Protein AF-A0A7S2HLV0-F1 (afdb_monomer)

Mean predicted aligned error: 11.71 Å

Organism: NCBI:txid1333877

Radius of gyration: 26.12 Å; Cα contacts (8 Å, |Δi|>4): 624; chains: 1; bounding box: 60×42×115 Å

Solvent-accessible surface area (backbone atoms only — not comparable to full-atom values): 22519 Å² total; per-residue (Å²): 136,86,78,82,82,80,85,81,83,76,78,84,78,73,69,82,68,59,60,56,52,53,52,52,51,49,51,52,50,50,51,50,54,50,49,48,52,50,51,56,57,57,67,41,84,83,38,49,49,42,50,69,76,74,47,88,50,72,46,38,26,46,29,56,52,66,45,70,68,58,41,49,65,52,46,76,75,67,62,84,47,58,37,101,81,72,48,73,56,83,82,65,72,49,71,67,56,48,52,52,52,34,53,52,9,50,70,15,77,49,85,47,65,10,46,51,46,15,50,54,41,25,54,54,56,69,72,47,57,64,67,81,69,36,80,63,35,28,35,27,53,91,90,45,69,20,58,28,52,28,32,40,34,35,49,46,78,94,48,65,94,46,47,65,59,49,53,44,40,39,44,40,10,42,32,63,30,36,42,40,24,34,41,72,86,49,64,73,63,51,59,49,49,44,51,60,74,41,42,65,43,38,74,50,61,36,34,45,83,48,75,32,92,41,56,48,58,40,46,44,52,45,44,77,70,44,32,86,38,23,48,28,40,33,50,43,55,74,50,47,49,65,31,6,50,85,81,8,40,43,40,62,56,56,40,29,63,42,66,74,82,73,92,61,79,68,68,52,60,45,78,29,44,28,27,49,28,16,50,53,86,49,90,59,90,66,96,56,57,69,80,70,59,46,49,12,15,35,46,62,56,88,48,50,36,45,33,36,25,26,87,71,48,72,68,71,50,44,52,53,74,50,46,59,89,78,44,81,59,63,79,40,80,44,78,62,80,60,31,40,36,31,35,26,74,41,98,80,77,48,70,46,79,45,81,42,74,56,80,68,89,52,94,45,76,29,74,69,40,79,45,52,65,86,74,85,83,69,89,90,70,69,68,95,80,73,80,72,79,80,80,76,84,128

Sequence (394 aa):
PPSPPPPRAVPKMWPPRLCCVACASGLLIWVALSAVQVIRLMSLHGWKCGYHQLMPQALVMHHFKKTWPEMFHRYHRVWDVKGYLGGHKNFVATRDEFDALNAKRNACEAQLAGARAVVSRMVRFRELDMEARSRRGSYCVGGTCRKHFLTVVAHAKGERNYTLEWVDFHLAAGADHVLLYLSDEEKAGDAAFVREQLREHVRVGLVELRVSEGQGSSFQLAAAGDLQHTWWMARLDMDAFLHSPSDGSVFDFLASMMPSGEGRAPVDQFLVPRFDMGDSGHVRQPGDFMAMAYTRADPLPEIYQPIFFAPAGPPTSANPHSFGDDHRNCEGIFWLGPILVCVKRGLNTRSILTFHVIGWPGRGLSRVTFAPAGCRTACSQRPPGEDLPRWEGG

Structure (mmCIF, N/CA/C/O backbone):
data_AF-A0A7S2HLV0-F1
#
_entry.id   AF-A0A7S2HLV0-F1
#
loop_
_atom_site.group_PDB
_atom_site.id
_atom_site.type_symbol
_atom_site.label_atom_id
_atom_site.label_alt_id
_atom_site.label_comp_id
_atom_site.label_asym_id
_atom_site.label_entity_id
_atom_site.label_seq_id
_atom_site.pdbx_PDB_ins_code
_atom_site.Cartn_x
_atom_site.Cartn_y
_atom_site.Cartn_z
_atom_site.occupancy
_atom_site.B_iso_or_equiv
_atom_site.auth_seq_id
_atom_site.auth_comp_id
_atom_site.auth_asym_id
_atom_site.auth_atom_id
_atom_site.pdbx_PDB_model_num
ATOM 1 N N . PRO A 1 1 ? 24.462 -11.870 92.002 1.00 45.94 1 PRO A N 1
ATOM 2 C CA . PRO A 1 1 ? 24.803 -10.864 90.966 1.00 45.94 1 PRO A CA 1
ATOM 3 C C . PRO A 1 1 ? 24.539 -11.412 89.552 1.00 45.94 1 PRO A C 1
ATOM 5 O O . PRO A 1 1 ? 25.201 -12.370 89.162 1.00 45.94 1 PRO A O 1
ATOM 8 N N . PRO A 1 2 ? 23.558 -10.880 88.801 1.00 48.88 2 PRO A N 1
ATOM 9 C CA . PRO A 1 2 ? 23.366 -11.282 87.414 1.00 48.88 2 PRO A CA 1
ATOM 10 C C . PRO A 1 2 ? 24.423 -10.616 86.520 1.00 48.88 2 PRO A C 1
ATOM 12 O O . PRO A 1 2 ? 24.767 -9.448 86.700 1.00 48.88 2 PRO A O 1
ATOM 15 N N . SER A 1 3 ? 24.961 -11.389 85.581 1.00 49.62 3 SER A N 1
ATOM 16 C CA . SER A 1 3 ? 25.947 -10.959 84.587 1.00 49.62 3 SER A CA 1
ATOM 17 C C . SER A 1 3 ? 25.363 -9.932 83.606 1.00 49.62 3 SER A C 1
ATOM 19 O O . SER A 1 3 ? 24.190 -10.053 83.240 1.00 49.62 3 SER A O 1
ATOM 21 N N . PRO A 1 4 ? 26.158 -8.948 83.143 1.00 61.25 4 PRO A N 1
ATOM 22 C CA . PRO A 1 4 ? 25.686 -7.946 82.198 1.00 61.25 4 PRO A CA 1
ATOM 23 C C . PRO A 1 4 ? 25.359 -8.584 80.838 1.00 61.25 4 PRO A C 1
ATOM 25 O O . PRO A 1 4 ? 26.032 -9.534 80.423 1.00 61.25 4 PRO A O 1
ATOM 28 N N . PRO A 1 5 ? 24.335 -8.077 80.131 1.00 62.66 5 PRO A N 1
ATOM 29 C CA . PRO A 1 5 ? 23.970 -8.589 78.821 1.00 62.66 5 PRO A CA 1
ATOM 30 C C . PRO A 1 5 ? 25.059 -8.265 77.783 1.00 62.66 5 PRO A C 1
ATOM 32 O O . PRO A 1 5 ? 25.725 -7.230 77.885 1.00 62.66 5 PRO A O 1
ATOM 35 N N . PRO A 1 6 ? 25.238 -9.126 76.766 1.00 65.38 6 PRO A N 1
ATOM 36 C CA . PRO A 1 6 ? 26.230 -8.906 75.726 1.00 65.38 6 PRO A CA 1
ATOM 37 C C . PRO A 1 6 ? 25.880 -7.674 74.872 1.00 65.38 6 PRO A C 1
ATOM 39 O O . PRO A 1 6 ? 24.698 -7.363 74.674 1.00 65.38 6 PRO A O 1
ATOM 42 N N . PRO A 1 7 ? 26.891 -6.967 74.336 1.00 60.72 7 PRO A N 1
ATOM 43 C CA . PRO A 1 7 ? 26.675 -5.779 73.524 1.00 60.72 7 PRO A CA 1
ATOM 44 C C . PRO A 1 7 ? 25.929 -6.133 72.232 1.00 60.72 7 PRO A C 1
ATOM 46 O O . PRO A 1 7 ? 26.309 -7.045 71.496 1.00 60.72 7 PRO A O 1
ATOM 49 N N . ARG A 1 8 ? 24.858 -5.384 71.942 1.00 61.06 8 ARG A N 1
ATOM 50 C CA . ARG A 1 8 ? 24.127 -5.482 70.673 1.00 61.06 8 ARG A CA 1
ATOM 51 C C . ARG A 1 8 ? 25.031 -5.026 69.529 1.00 61.06 8 ARG A C 1
ATOM 53 O O . ARG A 1 8 ? 25.480 -3.883 69.509 1.00 61.06 8 ARG A O 1
ATOM 60 N N . ALA A 1 9 ? 25.255 -5.912 68.562 1.00 58.12 9 ALA A N 1
ATOM 61 C CA . ALA A 1 9 ? 25.929 -5.575 67.318 1.00 58.12 9 ALA A CA 1
ATOM 62 C C . ALA A 1 9 ? 25.078 -4.570 66.525 1.00 58.12 9 ALA A C 1
ATOM 64 O O . ALA A 1 9 ? 23.948 -4.868 66.138 1.00 58.12 9 ALA A O 1
ATOM 65 N N . VAL A 1 10 ? 25.619 -3.374 66.294 1.00 57.91 10 VAL A N 1
ATOM 66 C CA . VAL A 1 10 ? 25.021 -2.381 65.397 1.00 57.91 10 VAL A CA 1
ATOM 67 C C . VAL A 1 10 ? 25.346 -2.806 63.960 1.00 57.91 10 VAL A C 1
ATOM 69 O O . VAL A 1 10 ? 26.530 -2.892 63.618 1.00 57.91 10 VAL A O 1
ATOM 72 N N . PRO A 1 11 ? 24.352 -3.104 63.105 1.00 57.16 11 PRO A N 1
ATOM 73 C CA . PRO A 1 11 ? 24.623 -3.440 61.716 1.00 57.16 11 PRO A CA 1
ATOM 74 C C . PRO A 1 11 ? 25.239 -2.224 61.015 1.00 57.16 11 PRO A C 1
ATOM 76 O O . PRO A 1 11 ? 24.697 -1.120 61.064 1.00 57.16 11 PRO A O 1
ATOM 79 N N . LYS A 1 12 ? 26.390 -2.425 60.361 1.00 53.72 12 LYS A N 1
ATOM 80 C CA . LYS A 1 12 ? 27.019 -1.421 59.494 1.00 53.72 12 LYS A CA 1
ATOM 81 C C . LYS A 1 12 ? 26.056 -1.085 58.349 1.00 53.72 12 LYS A C 1
ATOM 83 O O . LYS A 1 12 ? 25.995 -1.809 57.357 1.00 53.72 12 LYS A O 1
ATOM 88 N N . MET A 1 13 ? 25.305 0.006 58.488 1.00 48.69 13 MET A N 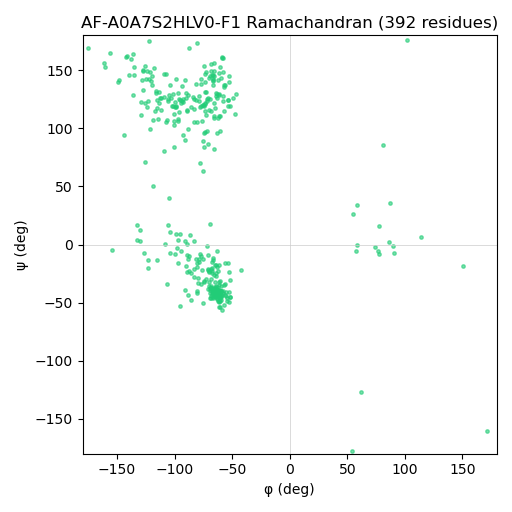1
ATOM 89 C CA . MET A 1 13 ? 24.541 0.603 57.394 1.00 48.69 13 MET A CA 1
ATOM 90 C C . MET A 1 13 ? 25.519 1.141 56.350 1.00 48.69 13 MET A C 1
ATOM 92 O O . MET A 1 13 ? 26.228 2.118 56.585 1.00 48.69 13 MET A O 1
ATOM 96 N N . TRP A 1 14 ? 25.561 0.488 55.192 1.00 53.28 14 TRP A N 1
ATOM 97 C CA . TRP A 1 14 ? 26.232 1.027 54.016 1.00 53.28 14 TRP A CA 1
ATOM 98 C C . TRP A 1 14 ? 25.456 2.245 53.487 1.00 53.28 14 TRP A C 1
ATOM 100 O O . TRP A 1 14 ? 24.224 2.253 53.558 1.00 53.28 14 TRP A O 1
ATOM 110 N N . PRO A 1 15 ? 26.128 3.277 52.940 1.00 54.06 15 PRO A N 1
ATOM 111 C CA . PRO A 1 15 ? 25.446 4.459 52.429 1.00 54.06 15 PRO A CA 1
ATOM 112 C C . PRO A 1 15 ? 24.524 4.073 51.258 1.00 54.06 15 PRO A C 1
ATOM 114 O O . PRO A 1 15 ? 25.011 3.509 50.272 1.00 54.06 15 PRO A O 1
ATOM 117 N N . PRO A 1 16 ? 23.225 4.423 51.288 1.00 56.09 16 PRO A N 1
ATOM 118 C CA . PRO A 1 16 ? 22.241 4.001 50.281 1.00 56.09 16 PRO A CA 1
ATOM 119 C C . PRO A 1 16 ? 22.523 4.517 48.856 1.00 56.09 16 PRO A C 1
ATOM 121 O O . PRO A 1 16 ? 21.860 4.114 47.907 1.00 56.09 16 PRO A O 1
ATOM 124 N N . ARG A 1 17 ? 23.531 5.380 48.667 1.00 54.19 17 ARG A N 1
ATOM 125 C CA . ARG A 1 17 ? 23.886 5.963 47.364 1.00 54.19 17 ARG A CA 1
ATOM 126 C C . ARG A 1 17 ? 24.859 5.118 46.532 1.00 54.19 17 ARG A C 1
ATOM 128 O O . ARG A 1 17 ? 24.859 5.248 45.314 1.00 54.19 17 ARG A O 1
ATOM 135 N N . LEU A 1 18 ? 25.651 4.233 47.144 1.00 55.16 18 LEU A N 1
ATOM 136 C CA . LEU A 1 18 ? 26.640 3.421 46.411 1.00 55.16 18 LEU A CA 1
ATOM 137 C C . LEU A 1 18 ? 26.010 2.211 45.702 1.00 55.16 18 LEU A C 1
ATOM 139 O O . LEU A 1 18 ? 26.478 1.805 44.640 1.00 55.16 18 LEU A O 1
ATOM 143 N N . CYS A 1 19 ? 24.910 1.676 46.240 1.00 56.00 19 CYS A N 1
ATOM 144 C CA . CYS A 1 19 ? 24.235 0.508 45.670 1.00 56.00 19 CYS A CA 1
ATOM 145 C C . CYS A 1 19 ? 23.513 0.837 44.346 1.00 56.00 19 CYS A C 1
ATOM 147 O O . CYS A 1 19 ? 23.599 0.069 43.389 1.00 56.00 19 CYS A O 1
ATOM 149 N N . CYS A 1 20 ? 22.892 2.020 44.242 1.00 62.59 20 CYS A N 1
ATOM 150 C CA . CYS A 1 20 ? 22.214 2.461 43.017 1.00 62.59 20 CYS A CA 1
ATOM 151 C C . CYS A 1 20 ? 23.187 2.715 41.858 1.00 62.59 20 CYS A C 1
ATOM 153 O O . CYS A 1 20 ? 22.880 2.379 40.717 1.00 62.59 20 CYS A O 1
ATOM 155 N N . VAL A 1 21 ? 24.373 3.264 42.145 1.00 63.31 21 VAL A N 1
ATOM 156 C CA . VAL A 1 21 ? 25.394 3.518 41.118 1.00 63.31 21 VAL A CA 1
ATOM 157 C C . VAL A 1 21 ? 25.968 2.198 40.609 1.00 63.31 21 VAL A C 1
ATOM 159 O O . VAL A 1 21 ? 26.019 1.995 39.404 1.00 63.31 21 VAL A O 1
ATOM 162 N N . ALA A 1 22 ? 26.311 1.260 41.497 1.00 62.16 22 ALA A N 1
ATOM 163 C CA . ALA A 1 22 ? 26.802 -0.059 41.093 1.00 62.16 22 ALA A CA 1
ATOM 164 C C . ALA A 1 22 ? 25.771 -0.855 40.266 1.00 62.16 22 ALA A C 1
ATOM 166 O O . ALA A 1 22 ? 26.146 -1.481 39.275 1.00 62.16 22 ALA A O 1
ATOM 167 N N . CYS A 1 23 ? 24.478 -0.783 40.609 1.00 66.81 23 CYS A N 1
ATOM 168 C CA . CYS A 1 23 ? 23.419 -1.427 39.824 1.00 66.81 23 CYS A CA 1
ATOM 169 C C . CYS A 1 23 ? 23.238 -0.780 38.443 1.00 66.81 23 CYS A C 1
ATOM 171 O O . CYS A 1 23 ? 23.117 -1.493 37.448 1.00 66.81 23 CYS A O 1
ATOM 173 N N . ALA A 1 24 ? 23.271 0.554 38.355 1.00 64.94 24 ALA A N 1
ATOM 174 C CA . ALA A 1 24 ? 23.177 1.263 37.079 1.00 64.94 24 ALA A CA 1
ATOM 175 C C . ALA A 1 24 ? 24.383 0.968 36.167 1.00 64.94 24 ALA A C 1
ATOM 177 O O . ALA A 1 24 ? 24.213 0.691 34.980 1.00 64.94 24 ALA A O 1
ATOM 178 N N . SER A 1 25 ? 25.594 0.949 36.731 1.00 67.50 25 SER A N 1
ATOM 179 C CA . SER A 1 25 ? 26.825 0.579 36.024 1.00 67.50 25 SER A CA 1
ATOM 180 C C . SER A 1 25 ? 26.795 -0.869 35.540 1.00 67.50 25 SER A C 1
ATOM 182 O O . SER A 1 25 ? 27.160 -1.143 34.399 1.00 67.50 25 SER A O 1
ATOM 184 N N . GLY A 1 26 ? 26.334 -1.796 36.386 1.00 71.88 26 GLY A N 1
ATOM 185 C CA . GLY A 1 26 ? 26.199 -3.209 36.037 1.00 71.88 26 GLY A CA 1
ATOM 186 C C . GLY A 1 26 ? 25.215 -3.432 34.890 1.00 71.88 26 GLY A C 1
ATOM 187 O O . GLY A 1 26 ? 25.525 -4.171 33.959 1.00 71.88 26 GLY A O 1
ATOM 188 N N . LEU A 1 27 ? 24.076 -2.732 34.903 1.00 68.88 27 LEU A N 1
ATOM 189 C CA . LEU A 1 27 ? 23.094 -2.783 33.820 1.00 68.88 27 LEU A CA 1
ATOM 190 C C . LEU A 1 27 ? 23.669 -2.231 32.507 1.00 68.88 27 LEU A C 1
ATOM 192 O O . LEU A 1 27 ? 23.524 -2.870 31.470 1.00 68.88 27 LEU A O 1
ATOM 196 N N . LEU A 1 28 ? 24.370 -1.093 32.543 1.00 67.38 28 LEU A N 1
ATOM 197 C CA . LEU A 1 28 ? 25.006 -0.511 31.353 1.00 67.38 28 LEU A CA 1
ATOM 198 C C . LEU A 1 28 ? 26.098 -1.418 30.770 1.00 67.38 28 LEU A C 1
ATOM 200 O O . LEU A 1 28 ? 26.155 -1.594 29.555 1.00 67.38 28 LEU A O 1
ATOM 204 N N . ILE A 1 29 ? 26.931 -2.029 31.618 1.00 70.06 29 ILE A N 1
ATOM 205 C CA . ILE A 1 29 ? 27.962 -2.984 31.185 1.00 70.06 29 ILE A CA 1
ATOM 206 C C . ILE A 1 29 ? 27.314 -4.238 30.593 1.00 70.06 29 ILE A C 1
ATOM 208 O O . ILE A 1 29 ? 27.756 -4.716 29.551 1.00 70.06 29 ILE A O 1
ATOM 212 N N . TRP A 1 30 ? 26.249 -4.755 31.206 1.00 72.12 30 TRP A N 1
ATOM 213 C CA . TRP A 1 30 ? 25.541 -5.927 30.695 1.00 72.12 30 TRP A CA 1
ATOM 214 C C . TRP A 1 30 ? 24.856 -5.646 29.352 1.00 72.12 30 TRP A C 1
ATOM 216 O O . TRP A 1 30 ? 24.969 -6.454 28.431 1.00 72.12 30 TRP A O 1
ATOM 226 N N . VAL A 1 31 ? 24.231 -4.475 29.194 1.00 72.44 31 VAL A N 1
ATOM 227 C CA . VAL A 1 31 ? 23.667 -4.017 27.914 1.00 72.44 31 VAL A CA 1
ATOM 228 C C . VAL A 1 31 ? 24.768 -3.857 26.864 1.00 72.44 31 VAL A C 1
ATOM 230 O O . VAL A 1 31 ? 24.601 -4.327 25.743 1.00 72.44 31 VAL A O 1
ATOM 233 N N . ALA A 1 32 ? 25.914 -3.270 27.217 1.00 69.62 32 ALA A N 1
ATOM 234 C CA . ALA A 1 32 ? 27.035 -3.095 26.296 1.00 69.62 32 ALA A CA 1
ATOM 235 C C . ALA A 1 32 ? 27.657 -4.435 25.865 1.00 69.62 32 ALA A C 1
ATOM 237 O O . ALA A 1 32 ? 27.906 -4.644 24.680 1.00 69.62 32 ALA A O 1
ATOM 238 N N . LEU A 1 33 ? 27.868 -5.371 26.794 1.00 64.44 33 LEU A N 1
ATOM 239 C CA . LEU A 1 33 ? 28.400 -6.703 26.490 1.00 64.44 33 LEU A CA 1
ATOM 240 C C . LEU A 1 33 ? 27.413 -7.538 25.669 1.00 64.44 33 LEU A C 1
ATOM 242 O O . LEU A 1 33 ? 27.829 -8.215 24.729 1.00 64.44 33 LEU A O 1
ATOM 246 N N . SER A 1 34 ? 26.116 -7.439 25.968 1.00 69.25 34 SER A N 1
ATOM 247 C CA . SER A 1 34 ? 25.060 -8.083 25.181 1.00 69.25 34 SER A CA 1
ATOM 248 C C . SER A 1 34 ? 24.987 -7.486 23.777 1.00 69.25 34 SER A C 1
ATOM 250 O O . SER A 1 34 ? 24.920 -8.230 22.805 1.00 69.25 34 SER A O 1
ATOM 252 N N . ALA A 1 35 ? 25.108 -6.163 23.639 1.00 66.62 35 ALA A N 1
ATOM 253 C CA . ALA A 1 35 ? 25.178 -5.499 22.342 1.00 66.62 35 ALA A CA 1
ATOM 254 C C . ALA A 1 35 ? 26.416 -5.937 21.546 1.00 66.62 35 ALA A C 1
ATOM 256 O O . ALA A 1 35 ? 26.297 -6.248 20.368 1.00 66.62 35 ALA A O 1
ATOM 257 N N . VAL A 1 36 ? 27.594 -6.044 22.172 1.00 68.19 36 VAL A N 1
ATOM 258 C CA . VAL A 1 36 ? 28.819 -6.522 21.505 1.00 68.19 36 VAL A CA 1
ATOM 259 C C . VAL A 1 36 ? 28.702 -7.988 21.085 1.00 68.19 36 VAL A C 1
ATOM 261 O O . VAL A 1 36 ? 29.143 -8.333 19.989 1.00 68.19 36 VAL A O 1
ATOM 264 N N . GLN A 1 37 ? 28.101 -8.856 21.906 1.00 61.94 37 GLN A N 1
ATOM 265 C CA . GLN A 1 37 ? 27.850 -10.244 21.511 1.00 61.94 37 GLN A CA 1
ATOM 266 C C . GLN A 1 37 ? 26.832 -10.341 20.375 1.00 61.94 37 GLN A C 1
ATOM 268 O O . GLN A 1 37 ? 27.078 -11.078 19.426 1.00 61.94 37 GLN A O 1
ATOM 273 N N . VAL A 1 38 ? 25.751 -9.559 20.412 1.00 62.53 38 VAL A N 1
ATOM 274 C CA . VAL A 1 38 ? 24.780 -9.475 19.312 1.00 62.53 38 VAL A CA 1
ATOM 275 C C . VAL A 1 38 ? 25.454 -8.959 18.039 1.00 62.53 38 VAL A C 1
ATOM 277 O O . VAL A 1 38 ? 25.311 -9.580 16.995 1.00 62.53 38 VAL A O 1
ATOM 280 N N . ILE A 1 39 ? 26.282 -7.912 18.114 1.00 64.62 39 ILE A N 1
ATOM 281 C CA . ILE A 1 39 ? 27.041 -7.381 16.968 1.00 64.62 39 ILE A CA 1
ATOM 282 C C . ILE A 1 39 ? 28.021 -8.429 16.416 1.00 64.62 39 ILE A C 1
ATOM 284 O O . ILE A 1 39 ? 28.124 -8.593 15.199 1.00 64.62 39 ILE A O 1
ATOM 288 N N . ARG A 1 40 ? 28.728 -9.171 17.281 1.00 57.84 40 ARG A N 1
ATOM 289 C CA . ARG A 1 40 ? 29.630 -10.262 16.864 1.00 57.84 40 ARG A CA 1
ATOM 290 C C . ARG A 1 40 ? 28.879 -11.432 16.230 1.00 57.84 40 ARG A C 1
ATOM 292 O O . ARG A 1 40 ? 29.353 -11.982 15.244 1.00 57.84 40 ARG A O 1
ATOM 299 N N . LEU A 1 41 ? 27.705 -11.785 16.748 1.00 58.25 41 LEU A N 1
ATOM 300 C CA . LEU A 1 41 ? 26.842 -12.808 16.155 1.00 58.25 41 LEU A CA 1
ATOM 301 C C . LEU A 1 41 ? 26.266 -12.344 14.807 1.00 58.25 41 LEU A C 1
ATOM 303 O O . LEU A 1 41 ? 26.236 -13.121 13.859 1.00 58.25 41 LEU A O 1
ATOM 307 N N . MET A 1 42 ? 25.913 -11.062 14.679 1.00 57.38 42 MET A N 1
ATOM 308 C CA . MET A 1 42 ? 25.414 -10.462 13.435 1.00 57.38 42 MET A CA 1
ATOM 309 C C . MET A 1 42 ? 26.483 -10.305 12.341 1.00 57.38 42 MET A C 1
ATOM 311 O O . MET A 1 42 ? 26.141 -10.215 11.164 1.00 57.38 42 MET A O 1
ATOM 315 N N . SER A 1 43 ? 27.773 -10.270 12.691 1.00 56.19 43 SER A N 1
ATOM 316 C CA . SER A 1 43 ? 28.878 -10.088 11.731 1.00 56.19 43 SER A CA 1
ATOM 317 C C . SER A 1 43 ? 29.417 -11.398 11.137 1.00 56.19 43 SER A C 1
ATOM 319 O O . SER A 1 43 ? 30.163 -11.371 10.151 1.00 56.19 43 SER A O 1
ATOM 321 N N . LEU A 1 44 ? 28.994 -12.555 11.655 1.00 61.41 44 LEU A N 1
ATOM 322 C CA . LEU A 1 44 ? 29.258 -13.848 11.026 1.00 61.41 44 LEU A CA 1
ATOM 323 C C . LEU A 1 44 ? 28.369 -13.995 9.779 1.00 61.41 44 LEU A C 1
ATOM 325 O O . LEU A 1 44 ? 27.144 -13.925 9.847 1.00 61.41 44 LEU A O 1
ATOM 329 N N . HIS A 1 45 ? 29.001 -14.183 8.616 1.00 54.28 45 HIS A N 1
ATOM 330 C CA . HIS A 1 45 ? 28.410 -14.021 7.277 1.00 54.28 45 HIS A CA 1
ATOM 331 C C . HIS A 1 45 ? 27.143 -14.852 6.983 1.00 54.28 45 HIS A C 1
ATOM 333 O O . HIS A 1 45 ? 26.422 -14.517 6.048 1.00 54.28 45 HIS A O 1
ATOM 339 N N . GLY A 1 46 ? 26.830 -15.877 7.783 1.00 56.62 46 GLY A N 1
ATOM 340 C CA . GLY A 1 46 ? 25.612 -16.683 7.644 1.00 56.62 46 GLY A CA 1
ATOM 341 C C . GLY A 1 46 ? 24.329 -16.042 8.194 1.00 56.62 46 GLY A C 1
ATOM 342 O O . GLY A 1 46 ? 23.245 -16.509 7.867 1.00 56.62 46 GLY A O 1
ATOM 343 N N . TRP A 1 47 ? 24.414 -14.978 9.005 1.00 60.78 47 TRP A N 1
ATOM 344 C CA . TRP A 1 47 ? 23.239 -14.381 9.669 1.00 60.78 47 TRP A CA 1
ATOM 345 C C . TRP A 1 47 ? 22.602 -13.211 8.920 1.00 60.78 47 TRP A C 1
ATOM 347 O O . TRP A 1 47 ? 21.537 -12.748 9.327 1.00 60.78 47 TRP A O 1
ATOM 357 N N . LYS A 1 48 ? 23.193 -12.748 7.810 1.00 64.06 48 LYS A N 1
ATOM 358 C CA . LYS A 1 48 ? 22.660 -11.596 7.059 1.00 64.06 48 LYS A CA 1
ATOM 359 C C . LYS A 1 48 ? 21.204 -11.813 6.626 1.00 64.06 48 LYS A C 1
ATOM 361 O O . LYS A 1 48 ? 20.422 -10.880 6.692 1.00 64.06 48 LYS A O 1
ATOM 366 N N . CYS A 1 49 ? 20.813 -13.043 6.302 1.00 68.75 49 CYS A N 1
ATOM 367 C CA . CYS A 1 49 ? 19.433 -13.372 5.925 1.00 68.75 49 CYS A CA 1
ATOM 368 C C . CYS A 1 49 ? 18.525 -13.735 7.114 1.00 68.75 49 CYS A C 1
ATOM 370 O O . CYS A 1 49 ? 17.307 -13.804 6.970 1.00 68.75 49 CYS A O 1
ATOM 372 N N . GLY A 1 50 ? 19.098 -13.964 8.301 1.00 62.81 50 GLY A N 1
ATOM 373 C CA . GLY A 1 50 ? 18.370 -14.410 9.492 1.00 62.81 50 GLY A CA 1
ATOM 374 C C . GLY A 1 50 ? 17.542 -13.315 10.164 1.00 62.81 50 GLY A C 1
ATOM 375 O O . GLY A 1 50 ? 16.697 -13.622 11.000 1.00 62.81 50 GLY A O 1
ATOM 376 N N . TYR A 1 51 ? 17.734 -12.044 9.797 1.00 66.38 51 TYR A N 1
ATOM 377 C CA . TYR A 1 51 ? 16.988 -10.936 10.393 1.00 66.38 51 TYR A CA 1
ATOM 378 C C . TYR A 1 51 ? 15.467 -11.093 10.219 1.00 66.38 51 TYR A C 1
ATOM 380 O O . TYR A 1 51 ? 14.722 -10.915 11.182 1.00 66.38 51 TYR A O 1
ATOM 388 N N . HIS A 1 52 ? 15.021 -11.530 9.035 1.00 60.84 52 HIS A N 1
ATOM 389 C CA . HIS A 1 52 ? 13.615 -11.865 8.777 1.00 60.84 52 HIS A CA 1
ATOM 390 C C . HIS A 1 52 ? 13.069 -12.940 9.727 1.00 60.84 52 HIS A C 1
ATOM 392 O O . HIS A 1 52 ? 11.908 -12.882 10.114 1.00 60.84 52 HIS A O 1
ATOM 398 N N . GLN A 1 53 ? 13.900 -13.910 10.115 1.00 62.09 53 GLN A N 1
ATOM 399 C CA . GLN A 1 53 ? 13.479 -15.044 10.940 1.00 62.09 53 GLN A CA 1
ATOM 400 C C . GLN A 1 53 ? 13.454 -14.718 12.437 1.00 62.09 53 GLN A C 1
ATOM 402 O O . GLN A 1 53 ? 12.698 -15.329 13.188 1.00 62.09 53 GLN A O 1
ATOM 407 N N . LEU A 1 54 ? 14.289 -13.780 12.888 1.00 60.06 54 LEU A N 1
ATOM 408 C CA . LEU A 1 54 ? 14.499 -13.514 14.315 1.00 60.06 54 LEU A CA 1
ATOM 409 C C . LEU A 1 54 ? 13.530 -12.487 14.893 1.00 60.06 54 LEU A C 1
ATOM 411 O O . LEU A 1 54 ? 13.309 -12.462 16.102 1.00 60.06 54 LEU A O 1
ATOM 415 N N . MET A 1 55 ? 12.975 -11.625 14.047 1.00 62.94 55 MET A N 1
ATOM 416 C CA . MET A 1 55 ? 12.124 -10.522 14.468 1.00 62.94 55 MET A CA 1
ATOM 417 C C . MET A 1 55 ? 10.772 -10.696 13.784 1.00 62.94 55 MET A C 1
ATOM 419 O O . MET A 1 55 ? 10.664 -10.355 12.606 1.00 62.94 55 MET A O 1
ATOM 423 N N . PRO A 1 56 ? 9.750 -11.243 14.470 1.00 65.56 56 PRO A N 1
ATOM 424 C CA . PRO A 1 56 ? 8.412 -11.334 13.906 1.00 65.56 56 PRO A CA 1
ATOM 425 C C . PRO A 1 56 ? 7.891 -9.915 13.663 1.00 65.56 56 PRO A C 1
ATOM 427 O O . PRO A 1 56 ? 7.408 -9.242 14.571 1.00 65.56 56 PRO A O 1
ATOM 430 N N . GLN A 1 57 ? 8.052 -9.442 12.430 1.00 73.88 57 GLN A N 1
ATOM 431 C CA . GLN A 1 57 ? 7.498 -8.177 11.979 1.00 73.88 57 GLN A CA 1
ATOM 432 C C . GLN A 1 57 ? 5.996 -8.370 11.806 1.00 73.88 57 GLN A C 1
ATOM 434 O O . GLN A 1 57 ? 5.560 -9.337 11.183 1.00 73.88 57 GLN A O 1
ATOM 439 N N . ALA A 1 58 ? 5.204 -7.454 12.355 1.00 83.19 58 ALA A N 1
ATOM 440 C CA . ALA A 1 58 ? 3.757 -7.528 12.209 1.00 83.19 58 ALA A CA 1
ATOM 441 C C . ALA A 1 58 ? 3.303 -7.113 10.800 1.00 83.19 58 ALA A C 1
ATOM 443 O O . ALA A 1 58 ? 2.339 -7.654 10.272 1.00 83.19 58 ALA A O 1
ATOM 444 N N . LEU A 1 59 ? 4.045 -6.197 10.171 1.00 90.38 59 LEU A N 1
ATOM 445 C CA . LEU A 1 59 ? 3.876 -5.784 8.783 1.00 90.38 59 LEU A CA 1
ATOM 446 C C . LEU A 1 59 ? 5.239 -5.707 8.104 1.00 90.38 59 LEU A C 1
ATOM 448 O O . LEU A 1 59 ? 6.222 -5.297 8.720 1.00 90.38 59 LEU A O 1
ATOM 452 N N . VAL A 1 60 ? 5.280 -6.041 6.821 1.00 91.88 60 VAL A N 1
ATOM 453 C CA . VAL A 1 60 ? 6.440 -5.820 5.956 1.00 91.88 60 VAL A CA 1
ATOM 454 C C . VAL A 1 60 ? 5.980 -5.317 4.596 1.00 91.88 60 VAL A C 1
ATOM 456 O O . VAL A 1 60 ? 4.825 -5.487 4.195 1.00 91.88 60 VAL A O 1
ATOM 459 N N . MET A 1 61 ? 6.904 -4.689 3.884 1.00 94.25 61 MET A N 1
ATOM 460 C CA . MET A 1 61 ? 6.681 -4.209 2.534 1.00 94.25 61 MET A CA 1
ATOM 461 C C . MET A 1 61 ? 7.752 -4.758 1.610 1.00 94.25 61 MET A C 1
ATOM 463 O O . MET A 1 61 ? 8.938 -4.515 1.822 1.00 94.25 61 MET A O 1
ATOM 467 N N . HIS A 1 62 ? 7.338 -5.480 0.577 1.00 93.88 62 HIS A N 1
ATOM 468 C CA . HIS A 1 62 ? 8.234 -5.903 -0.493 1.00 93.88 62 HIS A CA 1
ATOM 469 C C . HIS A 1 62 ? 8.174 -4.882 -1.616 1.00 93.88 62 HIS A C 1
ATOM 471 O O . HIS A 1 62 ? 7.100 -4.582 -2.125 1.00 93.88 62 HIS A O 1
ATOM 477 N N . HIS A 1 63 ? 9.321 -4.326 -1.980 1.00 92.62 63 HIS A N 1
ATOM 478 C CA . HIS A 1 63 ? 9.425 -3.318 -3.020 1.00 92.62 63 HIS A CA 1
ATOM 479 C C . HIS A 1 63 ? 10.227 -3.872 -4.191 1.00 92.62 63 HIS A C 1
ATOM 481 O O . HIS A 1 63 ? 11.437 -4.085 -4.101 1.00 92.62 63 HIS A O 1
ATOM 487 N N . PHE A 1 64 ? 9.537 -4.155 -5.287 1.00 86.88 64 PHE A N 1
ATOM 488 C CA . PHE A 1 64 ? 10.098 -4.850 -6.432 1.00 86.88 64 PHE A CA 1
ATOM 489 C C . PHE A 1 64 ? 10.839 -3.872 -7.331 1.00 86.88 64 PHE A C 1
ATOM 491 O O . PHE A 1 64 ? 10.251 -3.081 -8.067 1.00 86.88 64 PHE A O 1
ATOM 498 N N . LYS A 1 65 ? 12.169 -3.931 -7.288 1.00 72.00 65 LYS A N 1
ATOM 499 C CA . LYS A 1 65 ? 12.987 -3.151 -8.208 1.00 72.00 65 LYS A CA 1
ATOM 500 C C . LYS A 1 65 ? 12.882 -3.762 -9.602 1.00 72.00 65 LYS A C 1
ATOM 502 O O . LYS A 1 65 ? 13.173 -4.935 -9.811 1.00 72.00 65 LYS A O 1
ATOM 507 N N . LYS A 1 66 ? 12.474 -2.928 -10.555 1.00 68.19 66 LYS A N 1
ATOM 508 C CA . LYS A 1 66 ? 12.441 -3.237 -11.989 1.00 68.19 66 LYS A CA 1
ATOM 509 C C . LYS A 1 66 ? 13.812 -3.751 -12.454 1.00 68.19 66 LYS A C 1
ATOM 511 O O . LYS A 1 66 ? 14.847 -3.301 -11.957 1.00 68.19 66 LYS A O 1
ATOM 516 N N . THR A 1 67 ? 13.825 -4.685 -13.401 1.00 62.84 67 THR A N 1
ATOM 517 C CA . THR A 1 67 ? 15.060 -5.260 -13.970 1.00 62.84 67 THR A CA 1
ATOM 518 C C . THR A 1 67 ? 15.943 -4.177 -14.599 1.00 62.84 67 THR A C 1
ATOM 520 O O . THR A 1 67 ? 15.450 -3.100 -14.931 1.00 62.84 67 THR A O 1
ATOM 523 N N . TRP A 1 68 ? 17.241 -4.435 -14.820 1.00 57.75 68 TRP A N 1
ATOM 524 C CA . TRP A 1 68 ? 18.126 -3.454 -15.468 1.00 57.75 68 TRP A CA 1
ATOM 525 C C . TRP A 1 68 ? 17.561 -2.916 -16.792 1.00 57.75 68 TRP A C 1
ATOM 527 O O . TRP A 1 68 ? 17.555 -1.704 -16.948 1.00 57.75 68 TRP A O 1
ATOM 537 N N . PRO A 1 69 ? 17.019 -3.724 -17.727 1.00 62.59 69 PRO A N 1
ATOM 538 C CA . PRO A 1 69 ? 16.406 -3.187 -18.943 1.00 62.59 69 PRO A CA 1
ATOM 539 C C . PRO A 1 69 ? 15.163 -2.331 -18.677 1.00 62.59 69 PRO A C 1
ATOM 541 O O . PRO A 1 69 ? 14.978 -1.311 -19.337 1.00 62.59 69 PRO A O 1
ATOM 544 N N . GLU A 1 70 ? 14.323 -2.705 -17.710 1.00 63.25 70 GLU A N 1
ATOM 545 C CA . GLU A 1 70 ? 13.134 -1.930 -17.329 1.00 63.25 70 GLU A CA 1
ATOM 546 C C . GLU A 1 70 ? 13.515 -0.612 -16.640 1.00 63.25 70 GLU A C 1
ATOM 548 O O . GLU A 1 70 ? 12.957 0.435 -16.967 1.00 63.25 70 GLU A O 1
ATOM 553 N N . MET A 1 71 ? 14.513 -0.640 -15.750 1.00 59.12 71 MET A N 1
ATOM 554 C CA . MET A 1 71 ? 15.137 0.543 -15.159 1.00 59.12 71 MET A CA 1
ATOM 555 C C . MET A 1 71 ? 15.773 1.408 -16.253 1.00 59.12 71 MET A C 1
ATOM 557 O O . MET A 1 71 ? 15.451 2.582 -16.384 1.00 59.12 71 MET A O 1
ATOM 561 N N . PHE A 1 72 ? 16.634 0.845 -17.093 1.00 55.78 72 PHE A N 1
ATOM 562 C CA . PHE A 1 72 ? 17.404 1.579 -18.092 1.00 55.78 72 PHE A CA 1
ATOM 563 C C . PHE A 1 72 ? 16.502 2.210 -19.160 1.00 55.78 72 PHE A C 1
ATOM 565 O O . PHE A 1 72 ? 16.644 3.392 -19.467 1.00 55.78 72 PHE A O 1
ATOM 572 N N . HIS A 1 73 ? 15.510 1.482 -19.685 1.00 57.78 73 HIS A N 1
ATOM 573 C CA . HIS A 1 73 ? 14.586 2.032 -20.679 1.00 57.78 73 HIS A CA 1
ATOM 574 C C . HIS A 1 73 ? 13.644 3.103 -20.130 1.00 57.78 73 HIS A C 1
ATOM 576 O O . HIS A 1 73 ? 13.244 3.979 -20.905 1.00 57.78 73 HIS A O 1
ATOM 582 N N . ARG A 1 74 ? 13.288 3.032 -18.841 1.00 53.34 74 ARG A N 1
ATOM 583 C CA . ARG A 1 74 ? 12.372 3.977 -18.191 1.00 53.34 74 ARG A CA 1
ATOM 584 C C . ARG A 1 74 ? 13.099 5.187 -17.613 1.00 53.34 74 ARG A C 1
ATOM 586 O O . ARG A 1 74 ? 12.647 6.302 -17.824 1.00 53.34 74 ARG A O 1
ATOM 593 N N . TYR A 1 75 ? 14.236 5.015 -16.949 1.00 48.16 75 TYR A N 1
ATOM 594 C CA . TYR A 1 75 ? 14.951 6.124 -16.317 1.00 48.16 75 TYR A CA 1
ATOM 595 C C . TYR A 1 75 ? 15.788 6.926 -17.326 1.00 48.16 75 TYR A C 1
ATOM 597 O O . TYR A 1 75 ? 15.713 8.150 -17.315 1.00 48.16 75 TYR A O 1
ATOM 605 N N . HIS A 1 76 ? 16.462 6.300 -18.301 1.00 44.22 76 HIS A N 1
ATOM 606 C CA . HIS A 1 76 ? 17.272 7.044 -19.286 1.00 44.22 76 HIS A CA 1
ATOM 607 C C . HIS A 1 76 ? 16.435 7.915 -20.245 1.00 44.22 76 HIS A C 1
ATOM 609 O O . HIS A 1 76 ? 16.944 8.871 -20.827 1.00 44.22 76 HIS A O 1
ATOM 615 N N . ARG A 1 77 ? 15.149 7.597 -20.447 1.00 44.28 77 ARG A N 1
ATOM 616 C CA . ARG A 1 77 ? 14.258 8.391 -21.313 1.00 44.28 77 ARG A CA 1
ATOM 617 C C . ARG A 1 77 ? 13.510 9.509 -20.591 1.00 44.28 77 ARG A C 1
ATOM 619 O O . ARG A 1 77 ? 12.991 10.388 -21.266 1.00 44.28 77 ARG A O 1
ATOM 626 N N . VAL A 1 78 ? 13.411 9.452 -19.263 1.00 39.44 78 VAL A N 1
ATOM 627 C CA . VAL A 1 78 ? 12.437 10.261 -18.507 1.00 39.44 78 VAL A CA 1
ATOM 628 C C . VAL A 1 78 ? 13.113 11.133 -17.444 1.00 39.44 78 VAL A C 1
ATOM 630 O O . VAL A 1 78 ? 12.533 12.120 -17.007 1.00 39.44 78 VAL A O 1
ATOM 633 N N . TRP A 1 79 ? 14.334 10.801 -17.019 1.00 39.72 79 TRP A N 1
ATOM 634 C CA . TRP A 1 79 ? 15.014 11.499 -15.931 1.00 39.72 79 TRP A CA 1
ATOM 635 C C . TRP A 1 79 ? 16.050 12.494 -16.460 1.00 39.72 79 TRP A C 1
ATOM 637 O O . TRP A 1 79 ? 17.245 12.212 -16.497 1.00 39.72 79 TRP A O 1
ATOM 647 N N . ASP A 1 80 ? 15.585 13.695 -16.808 1.00 39.94 80 ASP A N 1
ATOM 648 C CA . ASP A 1 80 ? 16.434 14.888 -16.841 1.00 39.94 80 ASP A CA 1
ATOM 649 C C . ASP A 1 80 ? 16.648 15.399 -15.400 1.00 39.94 80 ASP A C 1
ATOM 651 O O . ASP A 1 80 ? 16.057 16.392 -14.970 1.00 39.94 80 ASP A O 1
ATOM 655 N N . VAL A 1 81 ? 17.413 14.661 -14.578 1.00 38.00 81 VAL A N 1
ATOM 656 C CA . VAL A 1 81 ? 17.640 15.057 -13.175 1.00 38.00 81 VAL A CA 1
ATOM 657 C C . VAL A 1 81 ? 18.595 16.240 -13.123 1.00 38.00 81 VAL A C 1
ATOM 659 O O . VAL A 1 81 ? 19.820 16.091 -13.094 1.00 38.00 81 VAL A O 1
ATOM 662 N N . LYS A 1 82 ? 18.025 17.438 -13.025 1.00 34.06 82 LYS A N 1
ATOM 663 C CA . LYS A 1 82 ? 18.746 18.615 -12.546 1.00 34.06 82 LYS A CA 1
ATOM 664 C C . LYS A 1 82 ? 19.034 18.412 -11.061 1.00 34.06 82 LYS A C 1
ATOM 666 O O . LYS A 1 82 ? 18.118 18.318 -10.247 1.00 34.06 82 LYS A O 1
ATOM 671 N N . GLY A 1 83 ? 20.310 18.310 -10.694 1.00 36.09 83 GLY A N 1
ATOM 672 C CA . GLY A 1 83 ? 20.705 18.332 -9.290 1.00 36.09 83 GLY A CA 1
ATOM 673 C C . GLY A 1 83 ? 20.235 19.627 -8.619 1.00 36.09 83 GLY A C 1
ATOM 674 O O . GLY A 1 83 ? 19.995 20.627 -9.290 1.00 36.09 83 GLY A O 1
ATOM 675 N N . TYR A 1 84 ? 20.164 19.639 -7.286 1.00 32.69 84 TYR A N 1
ATOM 676 C CA . TYR A 1 84 ? 19.743 20.805 -6.483 1.00 32.69 84 TYR A CA 1
ATOM 677 C C . TYR A 1 84 ? 20.540 22.100 -6.782 1.00 32.69 84 TYR A C 1
ATOM 679 O O . TYR A 1 84 ? 20.102 23.194 -6.450 1.00 32.69 84 TYR A O 1
ATOM 687 N N . LEU A 1 85 ? 21.700 21.982 -7.444 1.00 40.12 85 LEU A N 1
ATOM 688 C CA . LEU A 1 85 ? 22.561 23.083 -7.895 1.00 40.12 85 LEU A CA 1
ATOM 689 C C . LEU A 1 85 ? 22.498 23.345 -9.416 1.00 40.12 85 LEU A C 1
ATOM 691 O O . LEU A 1 85 ? 23.406 23.953 -9.971 1.00 40.12 85 LEU A O 1
ATOM 695 N N . GLY A 1 86 ? 21.484 22.844 -10.124 1.00 32.91 86 GLY A N 1
ATOM 696 C CA . GLY A 1 86 ? 21.306 23.062 -11.567 1.00 32.91 86 GLY A CA 1
ATOM 697 C C . GLY A 1 86 ? 22.252 22.273 -12.483 1.00 32.91 86 GLY A C 1
ATOM 698 O O . GLY A 1 86 ? 22.111 22.347 -13.699 1.00 32.91 86 GLY A O 1
ATOM 699 N N . GLY A 1 87 ? 23.186 21.487 -11.939 1.00 35.84 87 GLY A N 1
ATOM 700 C CA . GLY A 1 87 ? 24.011 20.559 -12.716 1.00 35.84 87 GLY A CA 1
ATOM 701 C C . GLY A 1 87 ? 23.294 19.228 -12.937 1.00 35.84 87 GLY A C 1
ATOM 702 O O . GLY A 1 87 ? 22.854 18.604 -11.969 1.00 35.84 87 GLY A O 1
ATOM 703 N N . HIS A 1 88 ? 23.190 18.774 -14.187 1.00 38.22 88 HIS A N 1
ATOM 704 C CA . HIS A 1 88 ? 22.715 17.428 -14.510 1.00 38.22 88 HIS A CA 1
ATOM 705 C C . HIS A 1 88 ? 23.689 16.412 -13.903 1.00 38.22 88 HIS A C 1
ATOM 707 O O . HIS A 1 88 ? 24.834 16.301 -14.343 1.00 38.22 88 HIS A O 1
ATOM 713 N N . LYS A 1 89 ? 23.272 15.692 -12.859 1.00 41.34 89 LYS A N 1
ATOM 714 C CA . LYS A 1 89 ? 24.019 14.523 -12.387 1.00 41.34 89 LYS A CA 1
ATOM 715 C C . LYS A 1 89 ? 23.310 13.296 -12.925 1.00 41.34 89 LYS A C 1
ATOM 717 O O . LYS A 1 89 ? 22.290 12.882 -12.383 1.00 41.34 89 LYS A O 1
ATOM 722 N N . ASN A 1 90 ? 23.883 12.715 -13.973 1.00 41.59 90 ASN A N 1
ATOM 723 C CA . ASN A 1 90 ? 23.525 11.386 -14.445 1.00 41.59 90 ASN A CA 1
ATOM 724 C C . ASN A 1 90 ? 23.929 10.367 -13.370 1.00 41.59 90 ASN A C 1
ATOM 726 O O . ASN A 1 90 ? 24.994 9.765 -13.449 1.00 41.59 90 ASN A O 1
ATOM 730 N N . PHE A 1 91 ? 23.096 10.180 -12.345 1.00 44.12 91 PHE A N 1
ATOM 731 C CA . PHE A 1 91 ? 23.161 9.001 -11.481 1.00 44.12 91 PHE A CA 1
ATOM 732 C C . PHE A 1 91 ? 22.565 7.816 -12.243 1.00 44.12 91 PHE A C 1
ATOM 734 O O . PHE A 1 91 ? 21.527 7.268 -11.883 1.00 44.12 91 PHE A O 1
ATOM 741 N N . VAL A 1 92 ? 23.205 7.445 -13.347 1.00 53.12 92 VAL A N 1
ATOM 742 C CA . VAL A 1 92 ? 23.008 6.124 -13.925 1.00 53.12 92 VAL A CA 1
ATOM 743 C C . VAL A 1 92 ? 24.037 5.269 -13.214 1.00 53.12 92 VAL A C 1
ATOM 745 O O . VAL A 1 92 ? 25.219 5.350 -13.540 1.00 53.12 92 VAL A O 1
ATOM 748 N N . ALA A 1 93 ? 23.600 4.523 -12.193 1.00 57.88 93 ALA A N 1
ATOM 749 C CA . ALA A 1 93 ? 24.416 3.436 -11.665 1.00 57.88 93 ALA A CA 1
ATOM 750 C C . ALA A 1 93 ? 24.918 2.638 -12.870 1.00 57.88 93 ALA A C 1
ATOM 752 O O . ALA A 1 93 ? 24.125 2.340 -13.753 1.00 57.88 93 ALA A O 1
ATOM 753 N N . THR A 1 94 ? 26.207 2.365 -12.984 1.00 73.06 94 THR A N 1
ATOM 754 C CA . THR A 1 94 ? 26.718 1.526 -14.071 1.00 73.06 94 THR A CA 1
ATOM 755 C C . THR A 1 94 ? 26.061 0.144 -14.008 1.00 73.06 94 THR A C 1
ATOM 757 O O . THR A 1 94 ? 25.534 -0.263 -12.969 1.00 73.06 94 THR A O 1
ATOM 760 N N . ARG A 1 95 ? 26.093 -0.610 -15.114 1.00 72.62 95 ARG A N 1
ATOM 761 C CA . ARG A 1 95 ? 25.607 -1.997 -15.104 1.00 72.62 95 ARG A CA 1
ATOM 762 C C . ARG A 1 95 ? 26.277 -2.807 -13.989 1.00 72.62 95 ARG A C 1
ATOM 764 O O . ARG A 1 95 ? 25.585 -3.521 -13.281 1.00 72.62 95 ARG A O 1
ATOM 771 N N . ASP A 1 96 ? 27.579 -2.620 -13.787 1.00 76.81 96 ASP A N 1
ATOM 772 C CA . ASP A 1 96 ? 28.340 -3.314 -12.746 1.00 76.81 96 ASP A CA 1
ATOM 773 C C . ASP A 1 96 ? 27.868 -2.935 -11.332 1.00 76.81 96 ASP A C 1
ATOM 775 O O . ASP A 1 96 ? 27.733 -3.800 -10.468 1.00 76.81 96 ASP A O 1
ATOM 779 N N . GLU A 1 97 ? 27.555 -1.657 -11.086 1.00 76.62 97 GLU A N 1
ATOM 780 C CA . GLU A 1 97 ? 26.981 -1.208 -9.809 1.00 76.62 97 GLU A CA 1
ATOM 781 C C . GLU A 1 97 ? 25.578 -1.785 -9.579 1.00 76.62 97 GLU A C 1
ATOM 783 O O . GLU A 1 97 ? 25.248 -2.182 -8.460 1.00 76.62 97 GLU A O 1
ATOM 788 N N . PHE A 1 98 ? 24.753 -1.866 -10.626 1.00 75.12 98 PHE A N 1
ATOM 789 C CA . PHE A 1 98 ? 23.441 -2.504 -10.538 1.00 75.12 98 PHE A CA 1
ATOM 790 C C . PHE A 1 98 ? 23.555 -4.009 -10.288 1.00 75.12 98 PHE A C 1
ATOM 792 O O . PHE A 1 98 ? 22.871 -4.526 -9.407 1.00 75.12 98 PHE A O 1
ATOM 799 N N . ASP A 1 99 ? 24.438 -4.701 -11.006 1.00 76.44 99 ASP A N 1
ATOM 800 C CA . ASP A 1 99 ? 24.678 -6.135 -10.846 1.00 76.44 99 ASP A CA 1
ATOM 801 C C . ASP A 1 99 ? 25.220 -6.434 -9.435 1.00 76.44 99 ASP A C 1
ATOM 803 O O . ASP A 1 99 ? 24.782 -7.390 -8.796 1.00 76.44 99 ASP A O 1
ATOM 807 N N . ALA A 1 100 ? 26.083 -5.574 -8.881 1.00 82.12 100 ALA A N 1
ATOM 808 C CA . ALA A 1 100 ? 26.545 -5.675 -7.496 1.00 82.12 100 ALA A CA 1
ATOM 809 C C . ALA A 1 100 ? 25.411 -5.463 -6.472 1.00 82.12 100 ALA A C 1
ATOM 811 O O . ALA A 1 100 ? 25.303 -6.216 -5.498 1.00 82.12 100 ALA A O 1
ATOM 812 N N . LEU A 1 101 ? 24.535 -4.475 -6.692 1.00 77.56 101 LEU A N 1
ATOM 813 C CA . LEU A 1 101 ? 23.347 -4.253 -5.856 1.00 77.56 101 LEU A CA 1
ATOM 814 C C . LEU A 1 101 ? 22.371 -5.434 -5.934 1.00 77.56 101 LEU A C 1
ATOM 816 O O . LEU A 1 101 ? 21.856 -5.878 -4.909 1.00 77.56 101 LEU A O 1
ATOM 820 N N . ASN A 1 102 ? 22.137 -5.984 -7.124 1.00 76.81 102 ASN A N 1
ATOM 821 C CA . ASN A 1 102 ? 21.277 -7.148 -7.290 1.00 76.81 102 ASN A CA 1
ATOM 822 C C . ASN A 1 102 ? 21.902 -8.412 -6.714 1.00 76.81 102 ASN A C 1
ATOM 824 O O . ASN A 1 102 ? 21.180 -9.200 -6.117 1.00 76.81 102 ASN A O 1
ATOM 828 N N . ALA A 1 103 ? 23.220 -8.596 -6.794 1.00 80.56 103 ALA A N 1
ATOM 829 C CA . ALA A 1 103 ? 23.901 -9.693 -6.113 1.00 80.56 103 ALA A CA 1
ATOM 830 C C . ALA A 1 103 ? 23.688 -9.625 -4.591 1.00 80.56 103 ALA A C 1
ATOM 832 O O . ALA A 1 103 ? 23.421 -10.651 -3.966 1.00 80.56 103 ALA A O 1
ATOM 833 N N . LYS A 1 104 ? 23.722 -8.419 -4.003 1.00 79.62 104 LYS A N 1
ATOM 834 C CA . LYS A 1 104 ? 23.387 -8.195 -2.587 1.00 79.62 104 LYS A CA 1
ATOM 835 C C . LYS A 1 104 ? 21.927 -8.558 -2.283 1.00 79.62 104 LYS A C 1
ATOM 837 O O . LYS A 1 104 ? 21.692 -9.318 -1.347 1.00 79.62 104 LYS A O 1
ATOM 842 N N . ARG A 1 105 ? 20.964 -8.087 -3.083 1.00 80.25 105 ARG A N 1
ATOM 843 C CA . ARG A 1 105 ? 19.531 -8.421 -2.926 1.00 80.25 105 ARG A CA 1
ATOM 844 C C . ARG A 1 105 ? 19.234 -9.900 -3.154 1.00 80.25 105 ARG A C 1
ATOM 846 O O . ARG A 1 105 ? 18.356 -10.479 -2.537 1.00 80.25 105 ARG A O 1
ATOM 853 N N . ASN A 1 106 ? 19.983 -10.539 -4.040 1.00 79.62 106 ASN A N 1
ATOM 854 C CA . ASN A 1 106 ? 19.834 -11.951 -4.358 1.00 79.62 106 ASN A CA 1
ATOM 855 C C . ASN A 1 106 ? 20.564 -12.868 -3.368 1.00 79.62 106 ASN A C 1
ATOM 857 O O . ASN A 1 106 ? 20.572 -14.084 -3.573 1.00 79.62 106 ASN A O 1
ATOM 861 N N . ALA A 1 107 ? 21.177 -12.314 -2.319 1.00 79.25 107 ALA A N 1
ATOM 862 C CA . ALA A 1 107 ? 21.888 -13.092 -1.315 1.00 79.25 107 ALA A CA 1
ATOM 863 C C . ALA A 1 107 ? 20.944 -13.797 -0.330 1.00 79.25 107 ALA A C 1
ATOM 865 O O . ALA A 1 107 ? 21.358 -14.778 0.286 1.00 79.25 107 ALA A O 1
ATOM 866 N N . CYS A 1 108 ? 19.702 -13.319 -0.179 1.00 83.19 108 CYS A N 1
ATOM 867 C CA . CYS A 1 108 ? 18.765 -13.817 0.824 1.00 83.19 108 CYS A CA 1
ATOM 868 C C . CYS A 1 108 ? 17.421 -14.213 0.226 1.00 83.19 108 CYS A C 1
ATOM 870 O O . CYS A 1 108 ? 16.822 -13.447 -0.525 1.00 83.19 108 CYS A O 1
ATOM 872 N N . GLU A 1 109 ? 16.921 -15.391 0.603 1.00 83.38 109 GLU A N 1
ATOM 873 C CA . GLU A 1 109 ? 15.527 -15.758 0.358 1.00 83.38 109 GLU A CA 1
ATOM 874 C C . GLU A 1 109 ? 14.610 -14.932 1.262 1.00 83.38 109 GLU A C 1
ATOM 876 O O . GLU A 1 109 ? 14.774 -14.899 2.484 1.00 83.38 109 GLU A O 1
ATOM 881 N N . ALA A 1 110 ? 13.638 -14.261 0.654 1.00 79.38 110 ALA A N 1
ATOM 882 C CA . ALA A 1 110 ? 12.629 -13.501 1.365 1.00 79.38 110 ALA A CA 1
ATOM 883 C C . ALA A 1 110 ? 11.622 -14.443 2.039 1.00 79.38 110 ALA A C 1
ATOM 885 O O . ALA A 1 110 ? 11.249 -15.494 1.506 1.00 79.38 110 ALA A O 1
ATOM 886 N N . GLN A 1 111 ? 11.104 -14.039 3.199 1.00 79.81 111 GLN A N 1
ATOM 887 C CA . GLN A 1 111 ? 10.002 -14.754 3.833 1.00 79.81 111 GLN A CA 1
ATOM 888 C C . GLN A 1 111 ? 8.694 -14.471 3.085 1.00 79.81 111 GLN A C 1
ATOM 890 O O . GLN A 1 111 ? 7.989 -13.499 3.342 1.00 79.81 111 GLN A O 1
ATOM 895 N N . LEU A 1 112 ? 8.336 -15.368 2.171 1.00 81.00 112 LEU A N 1
ATOM 896 C CA . LEU A 1 112 ? 7.151 -15.197 1.330 1.00 81.00 112 LEU A CA 1
ATOM 897 C C . LEU A 1 112 ? 5.864 -15.778 1.921 1.00 81.00 112 LEU A C 1
ATOM 899 O O . LEU A 1 112 ? 4.833 -15.692 1.269 1.00 81.00 112 LEU A O 1
ATOM 903 N N . ALA A 1 113 ? 5.873 -16.378 3.116 1.00 85.50 113 ALA A N 1
ATOM 904 C CA . ALA A 1 113 ? 4.684 -17.042 3.671 1.00 85.50 113 ALA A CA 1
ATOM 905 C C . ALA A 1 113 ? 3.455 -16.112 3.711 1.00 85.50 113 ALA A C 1
ATOM 907 O O . ALA A 1 113 ? 2.400 -16.462 3.181 1.00 85.50 113 ALA A O 1
ATOM 908 N N . GLY A 1 114 ? 3.621 -14.890 4.228 1.00 84.44 114 GLY A N 1
ATOM 909 C CA . GLY A 1 114 ? 2.559 -13.886 4.218 1.00 84.44 114 GLY A CA 1
ATOM 910 C C . GLY A 1 114 ? 2.149 -13.464 2.803 1.00 84.44 114 GLY A C 1
ATOM 911 O O . GLY A 1 114 ? 0.963 -13.318 2.530 1.00 84.44 114 GLY A O 1
ATOM 912 N N . ALA A 1 115 ? 3.103 -13.287 1.881 1.00 86.31 115 ALA A N 1
ATOM 913 C CA . ALA A 1 115 ? 2.813 -12.852 0.508 1.00 86.31 115 ALA A CA 1
ATOM 914 C C . ALA A 1 115 ? 2.042 -13.937 -0.255 1.00 86.31 115 ALA A C 1
ATOM 916 O O . ALA A 1 115 ? 1.046 -13.652 -0.912 1.00 86.31 115 ALA A O 1
ATOM 917 N N . ARG A 1 116 ? 2.430 -15.203 -0.075 1.00 90.44 116 ARG A N 1
ATOM 918 C CA . ARG A 1 116 ? 1.724 -16.383 -0.590 1.00 90.44 116 ARG A CA 1
ATOM 919 C C . ARG A 1 116 ? 0.303 -16.478 -0.049 1.00 90.44 116 ARG A C 1
ATOM 921 O O . ARG A 1 116 ? -0.607 -16.822 -0.803 1.00 90.44 116 ARG A O 1
ATOM 928 N N . ALA A 1 117 ? 0.099 -16.166 1.232 1.00 90.31 117 ALA A N 1
ATOM 929 C CA . ALA A 1 117 ? -1.231 -16.138 1.833 1.00 90.31 117 ALA A CA 1
ATOM 930 C C . ALA A 1 117 ? -2.108 -15.042 1.206 1.00 90.31 117 ALA A C 1
ATOM 932 O O . ALA A 1 117 ? -3.257 -15.313 0.854 1.00 90.31 117 ALA A O 1
ATOM 933 N N . VAL A 1 118 ? -1.555 -13.842 0.985 1.00 91.94 118 VAL A N 1
ATOM 934 C CA . VAL A 1 118 ? -2.251 -12.760 0.269 1.00 91.94 118 VAL A CA 1
ATOM 935 C C . VAL A 1 118 ? -2.577 -13.173 -1.163 1.00 91.94 118 VAL A C 1
ATOM 937 O O . VAL A 1 118 ? -3.726 -13.052 -1.565 1.00 91.94 118 VAL A O 1
ATOM 940 N N . VAL A 1 119 ? -1.622 -13.719 -1.919 1.00 91.69 119 VAL A N 1
ATOM 941 C CA . VAL A 1 119 ? -1.842 -14.150 -3.312 1.00 91.69 119 VAL A CA 1
ATOM 942 C C . VAL A 1 119 ? -2.889 -15.259 -3.394 1.00 91.69 119 VAL A C 1
ATOM 944 O O . VAL A 1 119 ? -3.765 -15.215 -4.252 1.00 91.69 119 VAL A O 1
ATOM 947 N N . SER A 1 120 ? -2.875 -16.215 -2.465 1.00 92.25 120 SER A N 1
ATOM 948 C CA . SER A 1 120 ? -3.910 -17.254 -2.394 1.00 92.25 120 SER A CA 1
ATOM 949 C C . SER A 1 120 ? -5.297 -16.654 -2.147 1.00 92.25 120 SER A C 1
ATOM 951 O O . SER A 1 120 ? -6.266 -17.054 -2.791 1.00 92.25 120 SER A O 1
ATOM 953 N N . ARG A 1 121 ? -5.407 -15.661 -1.251 1.00 92.62 121 ARG A N 1
ATOM 954 C CA . ARG A 1 121 ? -6.661 -14.920 -1.049 1.00 92.62 121 ARG A CA 1
ATOM 955 C C . ARG A 1 121 ? -7.036 -14.090 -2.263 1.00 92.62 121 ARG A C 1
ATOM 957 O O . ARG A 1 121 ? -8.205 -14.062 -2.596 1.00 92.62 121 ARG A O 1
ATOM 964 N N . MET A 1 122 ? -6.077 -13.467 -2.937 1.00 93.94 122 MET A N 1
ATOM 965 C CA . MET A 1 122 ? -6.290 -12.689 -4.153 1.00 93.94 122 MET A CA 1
ATOM 966 C C . MET A 1 122 ? -6.890 -13.552 -5.264 1.00 93.94 122 MET A C 1
ATOM 968 O O . MET A 1 122 ? -7.854 -13.138 -5.898 1.00 93.94 122 MET A O 1
ATOM 972 N N . VAL A 1 123 ? -6.370 -14.767 -5.469 1.00 92.31 123 VAL A N 1
ATOM 973 C CA . VAL A 1 123 ? -6.917 -15.720 -6.447 1.00 92.31 123 VAL A CA 1
ATOM 974 C C . VAL A 1 123 ? -8.363 -16.081 -6.101 1.00 92.31 123 VAL A C 1
ATOM 976 O O . VAL A 1 123 ? -9.229 -15.935 -6.953 1.00 92.31 123 VAL A O 1
ATOM 979 N N . ARG A 1 124 ? -8.657 -16.432 -4.842 1.00 90.25 124 ARG A N 1
ATOM 980 C CA . ARG A 1 124 ? -10.043 -16.693 -4.398 1.00 90.25 124 ARG A CA 1
ATOM 981 C C . ARG A 1 124 ? -10.937 -15.462 -4.526 1.00 90.25 124 ARG A C 1
ATOM 983 O O . ARG A 1 124 ? -12.075 -15.545 -4.963 1.00 90.25 124 ARG A O 1
ATOM 990 N N . PHE A 1 125 ? -10.413 -14.290 -4.181 1.00 86.00 125 PHE A N 1
ATOM 991 C CA . PHE A 1 125 ? -11.120 -13.021 -4.298 1.00 86.00 125 PHE A CA 1
ATOM 992 C C . PHE A 1 125 ? -11.479 -12.738 -5.756 1.00 86.00 125 PHE A C 1
ATOM 994 O O . PHE A 1 125 ? -12.566 -12.240 -6.020 1.00 86.00 125 PHE A O 1
ATOM 1001 N N . ARG A 1 126 ? -10.619 -13.128 -6.709 1.00 90.56 126 ARG A N 1
ATOM 1002 C CA . ARG A 1 126 ? -10.882 -13.041 -8.152 1.00 90.56 126 ARG A CA 1
ATOM 1003 C C . ARG A 1 126 ? -11.985 -13.974 -8.655 1.00 90.56 126 ARG A C 1
ATOM 1005 O O . ARG A 1 126 ? -12.533 -13.688 -9.717 1.00 90.56 126 ARG A O 1
ATOM 1012 N N . GLU A 1 127 ? -12.324 -15.023 -7.917 1.00 90.25 127 GLU A N 1
ATOM 1013 C CA . GLU A 1 127 ? -13.426 -15.939 -8.242 1.00 90.25 127 GLU A CA 1
ATOM 1014 C C . GLU A 1 127 ? -14.786 -15.395 -7.775 1.00 90.25 127 GLU A C 1
ATOM 1016 O O . GLU A 1 127 ? -15.821 -15.778 -8.316 1.00 90.25 127 GLU A O 1
ATOM 1021 N N . LEU A 1 128 ? -14.799 -14.472 -6.806 1.00 87.3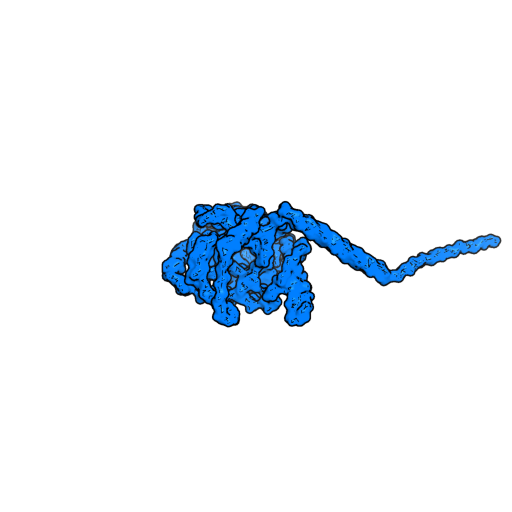1 128 LEU A N 1
ATOM 1022 C CA . LEU A 1 128 ? -16.023 -13.827 -6.327 1.00 87.31 128 LEU A CA 1
ATOM 1023 C C . LEU A 1 128 ? -16.566 -12.830 -7.354 1.00 87.31 128 LEU A C 1
ATOM 1025 O O . LEU A 1 128 ? -15.797 -12.130 -8.018 1.00 87.31 128 LEU A O 1
ATOM 1029 N N . ASP A 1 129 ? -17.887 -12.668 -7.408 1.00 91.56 129 ASP A N 1
ATOM 1030 C CA . ASP A 1 129 ? -18.487 -11.544 -8.130 1.00 91.56 129 ASP A CA 1
ATOM 1031 C C . ASP A 1 129 ? -18.046 -10.196 -7.524 1.00 91.56 129 ASP A C 1
ATOM 1033 O O . ASP A 1 129 ? -17.825 -10.072 -6.318 1.00 91.56 129 ASP A O 1
ATOM 1037 N N . MET A 1 130 ? -17.921 -9.165 -8.359 1.00 89.19 130 MET A N 1
ATOM 1038 C CA . MET A 1 130 ? -17.412 -7.847 -7.968 1.00 89.19 130 MET A CA 1
ATOM 1039 C C . MET A 1 130 ? -18.274 -7.169 -6.899 1.00 89.19 130 MET A C 1
ATOM 1041 O O . MET A 1 130 ? -17.742 -6.469 -6.039 1.00 89.19 130 MET A O 1
ATOM 1045 N N . GLU A 1 131 ? -19.588 -7.399 -6.894 1.00 89.62 131 GLU A N 1
ATOM 1046 C CA . GLU A 1 131 ? -20.455 -6.874 -5.831 1.00 89.62 131 GLU A CA 1
ATOM 1047 C C . GLU A 1 131 ? -20.176 -7.550 -4.484 1.00 89.62 131 GLU A C 1
ATOM 1049 O O . GLU A 1 131 ? -20.139 -6.871 -3.461 1.00 89.62 131 GLU A O 1
ATOM 1054 N N . ALA A 1 132 ? -19.894 -8.858 -4.474 1.00 87.31 132 ALA A N 1
ATOM 1055 C CA . ALA A 1 132 ? -19.536 -9.591 -3.256 1.00 87.31 132 ALA A CA 1
ATOM 1056 C C . ALA A 1 132 ? -18.175 -9.154 -2.685 1.00 87.31 132 ALA A C 1
ATOM 1058 O O . ALA A 1 132 ? -17.929 -9.272 -1.484 1.00 87.31 132 ALA A O 1
ATOM 1059 N N . ARG A 1 133 ? -17.296 -8.616 -3.538 1.00 87.25 133 ARG A N 1
ATOM 1060 C CA . ARG A 1 133 ? -16.019 -8.016 -3.131 1.00 87.25 133 ARG A CA 1
ATOM 1061 C C . ARG A 1 133 ? -16.195 -6.647 -2.478 1.00 87.25 133 ARG A C 1
ATOM 1063 O O . ARG A 1 133 ? -15.403 -6.278 -1.612 1.00 87.25 133 ARG A O 1
ATOM 1070 N N . SER A 1 134 ? -17.200 -5.882 -2.903 1.00 86.06 134 SER A N 1
ATOM 1071 C CA . SER A 1 134 ? -17.438 -4.526 -2.417 1.00 86.06 134 SER A CA 1
ATOM 1072 C C . SER A 1 134 ? -18.090 -4.533 -1.039 1.00 86.06 134 SER A C 1
ATOM 1074 O O . SER A 1 134 ? -19.209 -5.006 -0.840 1.00 86.06 134 SER A O 1
ATOM 1076 N N . ARG A 1 135 ? -17.404 -3.942 -0.059 1.00 83.56 135 ARG A N 1
ATOM 1077 C CA . ARG A 1 135 ? -17.961 -3.719 1.277 1.00 83.56 135 ARG A CA 1
ATOM 1078 C C . ARG A 1 135 ? -18.631 -2.354 1.323 1.00 83.56 135 ARG A C 1
ATOM 1080 O O . ARG A 1 135 ? -18.013 -1.351 1.667 1.00 83.56 135 ARG A O 1
ATOM 1087 N N . ARG A 1 136 ? -19.923 -2.307 1.000 1.00 86.88 136 ARG A N 1
ATOM 1088 C CA . ARG A 1 136 ? -20.716 -1.080 1.151 1.00 86.88 136 ARG A CA 1
ATOM 1089 C C . ARG A 1 136 ? -21.064 -0.875 2.624 1.00 86.88 136 ARG A C 1
ATOM 1091 O O . ARG A 1 136 ? -21.915 -1.577 3.165 1.00 86.88 136 ARG A O 1
ATOM 1098 N N . GLY A 1 137 ? -20.420 0.086 3.275 1.00 90.25 137 GLY A N 1
ATOM 1099 C CA . GLY A 1 137 ? -20.667 0.412 4.676 1.00 90.25 137 GLY A CA 1
ATOM 1100 C C . GLY A 1 137 ? -19.656 1.399 5.235 1.00 90.25 137 GLY A C 1
ATOM 1101 O O . GLY A 1 137 ? -18.995 2.110 4.483 1.00 90.25 137 GLY A O 1
ATOM 1102 N N . SER A 1 138 ? -19.567 1.428 6.559 1.00 93.38 138 SER A N 1
ATOM 1103 C CA . SER A 1 138 ? -18.618 2.236 7.316 1.00 93.38 138 SER A CA 1
ATOM 1104 C C . SER A 1 138 ? -17.988 1.401 8.424 1.00 93.38 138 SER A C 1
ATOM 1106 O O . SER A 1 138 ? -18.605 0.480 8.954 1.00 93.38 138 SER A O 1
ATOM 1108 N N . TYR A 1 139 ? -16.779 1.758 8.826 1.00 93.75 139 TYR A N 1
ATOM 1109 C CA . TYR A 1 139 ? -16.070 1.169 9.952 1.00 93.75 139 TYR A CA 1
ATOM 1110 C C . TYR A 1 139 ? -16.135 2.111 11.143 1.00 93.75 139 TYR A C 1
ATOM 1112 O O . TYR A 1 139 ? -15.771 3.285 11.038 1.00 93.75 139 TYR A O 1
ATOM 1120 N N . CYS A 1 140 ? -16.592 1.596 12.277 1.00 91.19 140 CYS A N 1
ATOM 1121 C CA . CYS A 1 140 ? -16.825 2.372 13.480 1.00 91.19 140 CYS A CA 1
ATOM 1122 C C . CYS A 1 140 ? -15.866 1.963 14.598 1.00 91.19 140 CYS A C 1
ATOM 1124 O O . CYS A 1 140 ? -15.736 0.776 14.908 1.00 91.19 140 CYS A O 1
ATOM 1126 N N . VAL A 1 141 ? -15.234 2.959 15.221 1.00 87.38 141 VAL A N 1
ATOM 1127 C CA . VAL A 1 141 ? -14.394 2.809 16.413 1.00 87.38 141 VAL A CA 1
ATOM 1128 C C . VAL A 1 141 ? -14.724 3.932 17.390 1.00 87.38 141 VAL A C 1
ATOM 1130 O O . VAL A 1 141 ? -14.768 5.101 17.010 1.00 87.38 141 VAL A O 1
ATOM 1133 N N . GLY A 1 142 ? -15.001 3.576 18.648 1.00 85.25 142 GLY A N 1
ATOM 1134 C CA . GLY A 1 142 ? -15.327 4.555 19.692 1.00 85.25 142 GLY A CA 1
ATOM 1135 C C . GLY A 1 142 ? -16.546 5.427 19.362 1.00 85.25 142 GLY A C 1
ATOM 1136 O O . GLY A 1 142 ? -16.551 6.613 19.670 1.00 85.25 142 GLY A O 1
ATOM 1137 N N . GLY A 1 143 ? -17.546 4.877 18.662 1.00 86.50 143 GLY A N 1
ATOM 1138 C CA . GLY A 1 143 ? -18.763 5.599 18.258 1.00 86.50 143 GLY A CA 1
ATOM 1139 C C . GLY A 1 143 ? -18.604 6.542 17.058 1.00 86.50 143 GLY A C 1
ATOM 1140 O O . GLY A 1 143 ? -19.603 7.021 16.532 1.00 86.50 143 GLY A O 1
ATOM 1141 N N . THR A 1 144 ? -17.380 6.770 16.578 1.00 88.81 144 THR A N 1
ATOM 1142 C CA . THR A 1 144 ? -17.128 7.490 15.322 1.00 88.81 144 THR A CA 1
ATOM 1143 C C . THR A 1 144 ? -17.064 6.488 14.179 1.00 88.81 144 THR A C 1
ATOM 1145 O O . THR A 1 144 ? -16.503 5.410 14.352 1.00 88.81 144 THR A O 1
ATOM 1148 N N . CYS A 1 145 ? -17.609 6.827 13.011 1.00 92.38 145 CYS A N 1
ATOM 1149 C CA . CYS A 1 145 ? -17.584 5.964 11.832 1.00 92.38 145 CYS A CA 1
ATOM 1150 C C . CYS A 1 145 ? -16.908 6.665 10.654 1.00 92.38 145 CYS A C 1
ATOM 1152 O O . CYS A 1 145 ? -17.097 7.862 10.443 1.00 92.38 145 CYS A O 1
ATOM 1154 N N . ARG A 1 146 ? -16.147 5.905 9.867 1.00 94.50 146 ARG A N 1
ATOM 1155 C CA . ARG A 1 146 ? -15.524 6.351 8.616 1.00 94.50 146 ARG A CA 1
ATOM 1156 C C . ARG A 1 146 ? -15.878 5.382 7.499 1.00 94.50 146 ARG A C 1
ATOM 1158 O O . ARG A 1 146 ? -16.101 4.206 7.768 1.00 94.50 146 ARG A O 1
ATOM 1165 N N . LYS A 1 147 ? -15.964 5.874 6.265 1.00 95.88 147 LYS A N 1
ATOM 1166 C CA . LYS A 1 147 ? -16.365 5.064 5.104 1.00 95.88 147 LYS A CA 1
ATOM 1167 C C . LYS A 1 147 ? -15.401 3.895 4.884 1.00 95.88 147 LYS A C 1
ATOM 1169 O O . LYS A 1 147 ? -15.838 2.784 4.617 1.00 95.88 147 LYS A O 1
ATOM 1174 N N . HIS A 1 148 ? -14.112 4.156 5.068 1.00 96.88 148 HIS A N 1
ATOM 1175 C CA . HIS A 1 148 ? -13.036 3.209 4.837 1.00 96.88 148 HIS A CA 1
ATOM 1176 C C . HIS A 1 148 ? -12.263 2.902 6.118 1.00 96.88 148 HIS A C 1
ATOM 1178 O O . HIS A 1 148 ? -12.204 3.722 7.042 1.00 96.88 148 HIS A O 1
ATOM 1184 N N . PHE A 1 149 ? -11.685 1.707 6.194 1.00 96.25 149 PHE A N 1
ATOM 1185 C CA . PHE A 1 149 ? -10.782 1.347 7.280 1.00 96.25 149 PHE A CA 1
ATOM 1186 C C . PHE A 1 149 ? -9.330 1.580 6.887 1.00 96.25 149 PHE A C 1
ATOM 1188 O O . PHE A 1 149 ? -8.617 2.276 7.602 1.00 96.25 149 PHE A O 1
ATOM 1195 N N . LEU A 1 150 ? -8.911 1.030 5.752 1.00 97.31 150 LEU A N 1
ATOM 1196 C CA . LEU A 1 150 ? -7.588 1.181 5.174 1.00 97.31 150 LEU A CA 1
ATOM 1197 C C . LEU A 1 150 ? -7.723 1.590 3.706 1.00 97.31 150 LEU A C 1
ATOM 1199 O O . LEU A 1 150 ? -8.092 0.783 2.849 1.00 97.31 150 LEU A O 1
ATOM 1203 N N . THR A 1 151 ? -7.333 2.832 3.427 1.00 98.06 151 THR A N 1
ATOM 1204 C CA . THR A 1 151 ? -7.151 3.332 2.064 1.00 98.06 151 THR A CA 1
ATOM 1205 C C . THR A 1 151 ? -5.687 3.210 1.675 1.00 98.06 151 THR A C 1
ATOM 1207 O O . THR A 1 151 ? -4.810 3.769 2.341 1.00 98.06 151 THR A O 1
ATOM 1210 N N . VAL A 1 152 ? -5.412 2.532 0.566 1.00 98.00 152 VAL A N 1
ATOM 1211 C CA . VAL A 1 152 ? -4.086 2.542 -0.057 1.00 98.00 152 VAL A CA 1
ATOM 1212 C C . VAL A 1 152 ? -4.081 3.567 -1.183 1.00 98.00 152 VAL A C 1
ATOM 1214 O O . VAL A 1 152 ? -4.976 3.580 -2.023 1.00 98.00 152 VAL A O 1
ATOM 1217 N N . VAL A 1 153 ? -3.077 4.438 -1.193 1.00 97.81 153 VAL A N 1
ATOM 1218 C CA . VAL A 1 153 ? -2.914 5.505 -2.180 1.00 97.81 153 VAL A CA 1
ATOM 1219 C C . VAL A 1 153 ? -1.646 5.258 -2.979 1.00 97.81 153 VAL A C 1
ATOM 1221 O O . VAL A 1 153 ? -0.588 5.051 -2.384 1.00 97.81 153 VAL A O 1
ATOM 1224 N N . ALA A 1 154 ? -1.731 5.351 -4.303 1.00 96.94 154 ALA A N 1
ATOM 1225 C CA . ALA A 1 154 ? -0.571 5.268 -5.184 1.00 96.94 154 ALA A CA 1
ATOM 1226 C C . ALA A 1 154 ? -0.672 6.237 -6.367 1.00 96.94 154 ALA A C 1
ATOM 1228 O O . ALA A 1 154 ? -1.751 6.727 -6.711 1.00 96.94 154 ALA A O 1
ATOM 1229 N N . HIS A 1 155 ? 0.475 6.505 -6.989 1.00 94.31 155 HIS A N 1
ATOM 1230 C CA . HIS A 1 155 ? 0.583 7.233 -8.250 1.00 94.31 155 HIS A CA 1
ATOM 1231 C C . HIS A 1 155 ? 1.172 6.297 -9.304 1.00 94.31 155 HIS A C 1
ATOM 1233 O O . HIS A 1 155 ? 2.325 5.889 -9.171 1.00 94.31 155 HIS A O 1
ATOM 1239 N N . ALA A 1 156 ? 0.394 5.972 -10.333 1.00 92.44 156 ALA A N 1
ATOM 1240 C CA . ALA A 1 156 ? 0.827 5.128 -11.434 1.00 92.44 156 ALA A CA 1
ATOM 1241 C C . ALA A 1 156 ? 1.381 5.963 -12.593 1.00 92.44 156 ALA A C 1
ATOM 1243 O O . ALA A 1 156 ? 0.700 6.843 -13.128 1.00 92.44 156 ALA A O 1
ATOM 1244 N N . LYS A 1 157 ? 2.614 5.644 -13.006 1.00 88.00 157 LYS A N 1
ATOM 1245 C CA . LYS A 1 157 ? 3.264 6.237 -14.190 1.00 88.00 157 LYS A CA 1
ATOM 1246 C C . LYS A 1 157 ? 4.130 5.211 -14.920 1.00 88.00 157 LYS A C 1
ATOM 1248 O O . LYS A 1 157 ? 5.302 5.058 -14.596 1.00 88.00 157 LYS A O 1
ATOM 1253 N N . GLY A 1 158 ? 3.599 4.536 -15.929 1.00 84.19 158 GLY A N 1
ATOM 1254 C CA . GLY A 1 158 ? 4.288 3.571 -16.793 1.00 84.19 158 GLY A CA 1
ATOM 1255 C C . GLY A 1 158 ? 4.270 2.154 -16.224 1.00 84.19 158 GLY A C 1
ATOM 1256 O O . GLY A 1 158 ? 5.278 1.446 -16.275 1.00 84.19 158 GLY A O 1
ATOM 1257 N N . GLU A 1 159 ? 3.166 1.789 -15.568 1.00 84.88 159 GLU A N 1
ATOM 1258 C CA . GLU A 1 159 ? 3.071 0.648 -14.630 1.00 84.88 159 GLU A CA 1
ATOM 1259 C C . GLU A 1 159 ? 1.890 -0.272 -14.939 1.00 84.88 159 GLU A C 1
ATOM 1261 O O . GLU A 1 159 ? 1.556 -1.175 -14.172 1.00 84.88 159 GLU A O 1
ATOM 1266 N N . ARG A 1 160 ? 1.300 -0.065 -16.120 1.00 86.81 160 ARG A N 1
ATOM 1267 C CA . ARG A 1 160 ? 0.084 -0.719 -16.601 1.00 86.81 160 ARG A CA 1
ATOM 1268 C C . ARG A 1 160 ? 0.116 -2.250 -16.522 1.00 86.81 160 ARG A C 1
ATOM 1270 O O . ARG A 1 160 ? -0.919 -2.871 -16.335 1.00 86.81 160 ARG A O 1
ATOM 1277 N N . ASN A 1 161 ? 1.292 -2.873 -16.646 1.00 85.19 161 ASN A N 1
ATOM 1278 C CA . ASN A 1 161 ? 1.417 -4.333 -16.718 1.00 85.19 161 ASN A CA 1
ATOM 1279 C C . ASN A 1 161 ? 1.095 -5.043 -15.397 1.00 85.19 161 ASN A C 1
ATOM 1281 O O . ASN A 1 161 ? 0.758 -6.222 -15.419 1.00 85.19 161 ASN A O 1
ATOM 1285 N N . TYR A 1 162 ? 1.216 -4.354 -14.264 1.00 88.62 162 TYR A N 1
ATOM 1286 C CA . TYR A 1 162 ? 1.028 -4.950 -12.940 1.00 88.62 162 TYR A CA 1
ATOM 1287 C C . TYR A 1 162 ? 0.071 -4.146 -12.059 1.00 88.62 162 TYR A C 1
ATOM 1289 O O . TYR A 1 162 ? -0.173 -4.528 -10.920 1.00 88.62 162 TYR A O 1
ATOM 1297 N N . THR A 1 163 ? -0.531 -3.069 -12.578 1.00 93.88 163 THR A N 1
ATOM 1298 C CA . THR A 1 163 ? -1.510 -2.264 -11.833 1.00 93.88 163 THR A CA 1
ATOM 1299 C C . THR A 1 163 ? -2.677 -3.107 -11.314 1.00 93.88 163 THR A C 1
ATOM 1301 O O . THR A 1 163 ? -3.033 -2.984 -10.146 1.00 93.88 163 THR A O 1
ATOM 1304 N N . LEU A 1 164 ? -3.241 -4.000 -12.136 1.00 95.31 164 LEU A N 1
ATOM 1305 C CA . LEU A 1 164 ? -4.338 -4.872 -11.703 1.00 95.31 164 LEU A CA 1
ATOM 1306 C C . LEU A 1 164 ? -3.908 -5.853 -10.599 1.00 95.31 164 LEU A C 1
ATOM 1308 O O . LEU A 1 164 ? -4.640 -6.036 -9.631 1.00 95.31 164 LEU A O 1
ATOM 1312 N N . GLU A 1 165 ? -2.725 -6.468 -10.721 1.00 95.44 165 GLU A N 1
ATOM 1313 C CA . GLU A 1 165 ? -2.173 -7.320 -9.655 1.00 95.44 165 GLU A CA 1
ATOM 1314 C C . GLU A 1 165 ? -1.997 -6.520 -8.367 1.00 95.44 165 GLU A C 1
ATOM 1316 O O . GLU A 1 165 ? -2.438 -6.959 -7.311 1.00 95.44 165 GLU A O 1
ATOM 1321 N N . TRP A 1 166 ? -1.400 -5.335 -8.460 1.00 97.19 166 TRP A N 1
ATOM 1322 C CA . TRP A 1 166 ? -1.146 -4.482 -7.310 1.00 97.19 166 TRP A CA 1
ATOM 1323 C C . TRP A 1 166 ? -2.446 -4.092 -6.592 1.00 97.19 166 TRP A C 1
ATOM 1325 O O . TRP A 1 166 ? -2.519 -4.194 -5.367 1.00 97.19 166 TRP A O 1
ATOM 1335 N N . VAL A 1 167 ? -3.495 -3.715 -7.331 1.00 97.81 167 VAL A N 1
ATOM 1336 C CA . VAL A 1 167 ? -4.818 -3.406 -6.760 1.00 97.81 167 VAL A CA 1
ATOM 1337 C C . VAL A 1 167 ? -5.409 -4.631 -6.065 1.00 97.81 167 VAL A C 1
ATOM 1339 O O . VAL A 1 167 ? -5.762 -4.560 -4.887 1.00 97.81 167 VAL A O 1
ATOM 1342 N N . ASP A 1 168 ? -5.498 -5.761 -6.769 1.00 97.19 168 ASP A N 1
ATOM 1343 C CA . ASP A 1 168 ? -6.112 -6.978 -6.231 1.00 97.19 168 ASP A CA 1
ATOM 1344 C C . ASP A 1 168 ? -5.347 -7.520 -5.018 1.00 97.19 168 ASP A C 1
ATOM 1346 O O . ASP A 1 168 ? -5.958 -8.000 -4.060 1.00 97.19 168 ASP A O 1
ATOM 1350 N N . PHE A 1 169 ? -4.017 -7.408 -5.027 1.00 97.12 169 PHE A N 1
ATOM 1351 C CA . PHE A 1 169 ? -3.169 -7.812 -3.916 1.00 97.12 169 PHE A CA 1
ATOM 1352 C C . PHE A 1 169 ? -3.489 -7.005 -2.660 1.00 97.12 169 PHE A C 1
ATOM 1354 O O . PHE A 1 169 ? -3.700 -7.591 -1.602 1.00 97.12 169 PHE A O 1
ATOM 1361 N N . HIS A 1 170 ? -3.562 -5.674 -2.754 1.00 97.81 170 HIS A N 1
ATOM 1362 C CA . HIS A 1 170 ? -3.812 -4.834 -1.581 1.00 97.81 170 HIS A CA 1
ATOM 1363 C C . HIS A 1 170 ? -5.232 -5.007 -1.039 1.00 97.81 170 HIS A C 1
ATOM 1365 O O . HIS A 1 170 ? -5.411 -5.042 0.180 1.00 97.81 170 HIS A O 1
ATOM 1371 N N . LEU A 1 171 ? -6.221 -5.213 -1.915 1.00 97.12 171 LEU A N 1
ATOM 1372 C CA . LEU A 1 171 ? -7.571 -5.590 -1.493 1.00 97.12 171 LEU A CA 1
ATOM 1373 C C . LEU A 1 171 ? -7.560 -6.927 -0.726 1.00 97.12 171 LEU A C 1
ATOM 1375 O O . LEU A 1 171 ? -8.108 -7.028 0.371 1.00 97.12 171 LEU A O 1
ATOM 1379 N N . ALA A 1 172 ? -6.848 -7.940 -1.233 1.00 95.25 172 ALA A N 1
ATOM 1380 C CA . ALA A 1 172 ? -6.694 -9.239 -0.567 1.00 95.25 172 ALA A CA 1
ATOM 1381 C C . ALA A 1 172 ? -5.809 -9.207 0.699 1.00 95.25 172 ALA A C 1
ATOM 1383 O O . ALA A 1 172 ? -5.891 -10.103 1.552 1.00 95.25 172 ALA A O 1
ATOM 1384 N N . ALA A 1 173 ? -4.952 -8.193 0.827 1.00 95.69 173 ALA A N 1
ATOM 1385 C CA . ALA A 1 173 ? -4.157 -7.914 2.019 1.00 95.69 173 ALA A CA 1
ATOM 1386 C C . ALA A 1 173 ? -4.975 -7.214 3.117 1.00 95.69 173 ALA A C 1
ATOM 1388 O O . ALA A 1 173 ? -4.525 -7.161 4.260 1.00 95.69 173 ALA A O 1
ATOM 1389 N N . GLY A 1 174 ? -6.177 -6.717 2.805 1.00 95.12 174 GLY A N 1
ATOM 1390 C CA . GLY A 1 174 ? -7.096 -6.114 3.771 1.00 95.12 174 GLY A CA 1
ATOM 1391 C C . GLY A 1 174 ? -7.355 -4.620 3.576 1.00 95.12 174 GLY A C 1
ATOM 1392 O O . GLY A 1 174 ? -8.022 -4.023 4.419 1.00 95.12 174 GLY A O 1
ATOM 1393 N N . ALA A 1 175 ? -6.862 -4.004 2.498 1.00 97.00 175 ALA A N 1
ATOM 1394 C CA . ALA A 1 175 ? -7.355 -2.693 2.091 1.00 97.00 175 ALA A CA 1
ATOM 1395 C C . ALA A 1 175 ? -8.813 -2.814 1.633 1.00 97.00 175 ALA A C 1
ATOM 1397 O O . ALA A 1 175 ? -9.166 -3.739 0.906 1.00 97.00 175 ALA A O 1
ATOM 1398 N N . ASP A 1 176 ? -9.662 -1.876 2.034 1.00 96.75 176 ASP A N 1
ATOM 1399 C CA . ASP A 1 176 ? -11.050 -1.820 1.564 1.00 96.75 176 ASP A CA 1
ATOM 1400 C C . ASP A 1 176 ? -11.270 -0.715 0.525 1.00 96.75 176 ASP A C 1
ATOM 1402 O O . ASP A 1 176 ? -12.335 -0.648 -0.090 1.00 96.75 176 ASP A O 1
ATOM 1406 N N . HIS A 1 177 ? -10.256 0.124 0.300 1.00 97.94 177 HIS A N 1
ATOM 1407 C CA . HIS A 1 177 ? -10.285 1.146 -0.730 1.00 97.94 177 HIS A CA 1
ATOM 1408 C C . HIS A 1 177 ? -8.905 1.422 -1.318 1.00 97.94 177 HIS A C 1
ATOM 1410 O O . HIS A 1 177 ? -7.896 1.470 -0.608 1.00 97.94 177 HIS A O 1
ATOM 1416 N N . VAL A 1 178 ? -8.872 1.646 -2.627 1.00 98.44 178 VAL A N 1
ATOM 1417 C CA . VAL A 1 178 ? -7.669 2.025 -3.360 1.00 98.44 178 VAL A CA 1
ATOM 1418 C C . VAL A 1 178 ? -7.911 3.343 -4.079 1.00 98.44 178 VAL A C 1
ATOM 1420 O O . VAL A 1 178 ? -8.809 3.451 -4.908 1.00 98.44 178 VAL A O 1
ATOM 1423 N N . LEU A 1 179 ? -7.070 4.331 -3.799 1.00 98.25 179 LEU A N 1
ATOM 1424 C CA . LEU A 1 179 ? -7.062 5.613 -4.486 1.00 98.25 179 LEU A CA 1
ATOM 1425 C C . LEU A 1 179 ? -5.842 5.679 -5.405 1.00 98.25 179 LEU A C 1
ATOM 1427 O O . LEU A 1 179 ? -4.705 5.813 -4.946 1.00 98.25 179 LEU A O 1
ATOM 1431 N N . LEU A 1 180 ? -6.076 5.578 -6.709 1.00 97.81 180 LEU A N 1
ATOM 1432 C CA . LEU A 1 180 ? -5.018 5.502 -7.705 1.00 97.81 180 LEU A CA 1
ATOM 1433 C C . LEU A 1 180 ? -5.003 6.764 -8.565 1.00 97.81 180 LEU A C 1
ATOM 1435 O O . LEU A 1 180 ? -5.940 7.047 -9.312 1.00 97.81 180 LEU A O 1
ATOM 1439 N N . TYR A 1 181 ? -3.912 7.515 -8.474 1.00 96.31 181 TYR A N 1
ATOM 1440 C CA . TYR A 1 181 ? -3.669 8.666 -9.330 1.00 96.31 181 TYR A CA 1
ATOM 1441 C C . TYR A 1 181 ? -2.920 8.233 -10.583 1.00 96.31 181 TYR A C 1
ATOM 1443 O O . TYR A 1 181 ? -1.895 7.564 -10.497 1.00 96.31 181 TYR A O 1
ATOM 1451 N N . LEU A 1 182 ? -3.415 8.638 -11.743 1.00 93.88 182 LEU A N 1
ATOM 1452 C CA . LEU A 1 182 ? -2.769 8.432 -13.033 1.00 93.88 182 LEU A CA 1
ATOM 1453 C C . LEU A 1 182 ? -2.022 9.710 -13.429 1.00 93.88 182 LEU A C 1
ATOM 1455 O O . LEU A 1 182 ? -2.493 10.820 -13.161 1.00 93.88 182 LEU A O 1
ATOM 1459 N N . SER A 1 183 ? -0.855 9.555 -14.049 1.00 88.19 183 SER A N 1
ATOM 1460 C CA . SER A 1 183 ? -0.094 10.687 -14.582 1.00 88.19 183 SER A CA 1
ATOM 1461 C C . SER A 1 183 ? -0.759 11.254 -15.842 1.00 88.19 183 SER A C 1
ATOM 1463 O O . SER A 1 183 ? -1.062 10.507 -16.770 1.00 88.19 183 SER A O 1
ATOM 1465 N N . ASP A 1 184 ? -0.936 12.578 -15.894 1.00 74.06 184 ASP A N 1
ATOM 1466 C CA . ASP A 1 184 ? -1.438 13.294 -17.083 1.00 74.06 184 ASP A CA 1
ATOM 1467 C C . ASP A 1 184 ? -0.485 13.235 -18.284 1.00 74.06 184 ASP A C 1
ATOM 1469 O O . ASP A 1 184 ? -0.905 13.341 -19.434 1.00 74.06 184 ASP A O 1
ATOM 1473 N N . GLU A 1 185 ? 0.813 13.064 -18.026 1.00 65.31 185 GLU A N 1
ATOM 1474 C CA . GLU A 1 185 ? 1.866 13.093 -19.047 1.00 65.31 185 GLU A CA 1
ATOM 1475 C C . GLU A 1 185 ? 1.965 11.796 -19.859 1.00 65.31 185 GLU A C 1
ATOM 1477 O O . GLU A 1 185 ? 2.745 11.706 -20.814 1.00 65.31 185 GLU A O 1
ATOM 1482 N N . GLU A 1 186 ? 1.235 10.750 -19.472 1.00 57.78 186 GLU A N 1
ATOM 1483 C CA . GLU A 1 186 ? 1.267 9.502 -20.215 1.00 57.78 186 GLU A CA 1
ATOM 1484 C C . GLU A 1 186 ? 0.650 9.665 -21.601 1.00 57.78 186 GLU A C 1
ATOM 1486 O O . GLU A 1 186 ? -0.371 10.322 -21.804 1.00 57.78 186 GLU A O 1
ATOM 1491 N N . LYS A 1 187 ? 1.249 8.977 -22.581 1.00 58.69 187 LYS A N 1
ATOM 1492 C CA . LYS A 1 187 ? 0.582 8.726 -23.859 1.00 58.69 187 LYS A CA 1
ATOM 1493 C C . LYS A 1 187 ? -0.807 8.194 -23.526 1.00 58.69 187 LYS A C 1
ATOM 1495 O O . LYS A 1 187 ? -0.891 7.199 -22.812 1.00 58.69 187 LYS A O 1
ATOM 1500 N N . ALA A 1 188 ? -1.852 8.814 -24.070 1.00 61.62 188 ALA A N 1
ATOM 1501 C CA . ALA A 1 188 ? -3.259 8.530 -23.769 1.00 61.62 188 ALA A CA 1
ATOM 1502 C C . ALA A 1 188 ? -3.636 7.030 -23.660 1.00 61.62 188 ALA A C 1
ATOM 1504 O O . ALA A 1 188 ? -4.621 6.694 -23.011 1.00 61.62 188 ALA A O 1
ATOM 1505 N N . GLY A 1 189 ? -2.855 6.125 -24.260 1.00 73.06 189 GLY A N 1
ATOM 1506 C CA . GLY A 1 189 ? -3.012 4.677 -24.148 1.00 73.06 189 GLY A CA 1
ATOM 1507 C C . GLY A 1 189 ? -2.786 4.060 -22.759 1.00 73.06 189 GLY A C 1
ATOM 1508 O O . GLY A 1 189 ? -3.518 3.133 -22.433 1.00 73.06 189 GLY A O 1
ATOM 1509 N N . ASP A 1 190 ? -1.842 4.527 -21.931 1.00 82.12 190 ASP A N 1
ATOM 1510 C CA . ASP A 1 190 ? -1.518 3.836 -20.661 1.00 82.12 190 ASP A CA 1
ATOM 1511 C C . ASP A 1 190 ? -2.600 4.076 -19.603 1.00 82.12 190 ASP A C 1
ATOM 1513 O O . ASP A 1 190 ? -3.183 3.122 -19.082 1.00 82.12 190 ASP A O 1
ATOM 1517 N N . ALA A 1 191 ? -2.970 5.338 -19.381 1.00 87.81 191 ALA A N 1
ATOM 1518 C CA . ALA A 1 191 ? -4.087 5.693 -18.515 1.00 87.81 191 ALA A CA 1
ATOM 1519 C C . ALA A 1 191 ? -5.418 5.082 -18.992 1.00 87.81 191 ALA A C 1
ATOM 1521 O O . ALA A 1 191 ? -6.203 4.611 -18.170 1.00 87.81 191 ALA A O 1
ATOM 1522 N N . ALA A 1 192 ? -5.684 5.055 -20.306 1.00 89.62 192 ALA A N 1
ATOM 1523 C CA . ALA A 1 192 ? -6.886 4.418 -20.850 1.00 89.62 192 ALA A CA 1
ATOM 1524 C C . ALA A 1 192 ? -6.895 2.902 -20.603 1.00 89.62 192 ALA A C 1
ATOM 1526 O O . ALA A 1 192 ? -7.920 2.351 -20.205 1.00 89.62 192 ALA A O 1
ATOM 1527 N N . PHE A 1 193 ? -5.751 2.239 -20.778 1.00 91.00 193 PHE A N 1
ATOM 1528 C CA . PHE A 1 193 ? -5.605 0.814 -20.502 1.00 91.00 193 PHE A CA 1
ATOM 1529 C C . PHE A 1 193 ? -5.834 0.499 -19.021 1.00 91.00 193 PHE A C 1
ATOM 1531 O O . PHE A 1 193 ? -6.604 -0.404 -18.705 1.00 91.00 193 PHE A O 1
ATOM 1538 N N . VAL A 1 194 ? -5.240 1.276 -18.108 1.00 92.88 194 VAL A N 1
ATOM 1539 C CA . VAL A 1 194 ? -5.459 1.113 -16.661 1.00 92.88 194 VAL A CA 1
ATOM 1540 C C . VAL A 1 194 ? -6.928 1.338 -16.290 1.00 92.88 194 VAL A C 1
ATOM 1542 O O . VAL A 1 194 ? -7.491 0.557 -15.523 1.00 92.88 194 VAL A O 1
ATOM 1545 N N . ARG A 1 195 ? -7.579 2.365 -16.858 1.00 94.69 195 ARG A N 1
ATOM 1546 C CA . ARG A 1 195 ? -9.014 2.625 -16.644 1.00 94.69 195 ARG A CA 1
ATOM 1547 C C . ARG A 1 195 ? -9.883 1.451 -17.081 1.00 94.69 195 ARG A C 1
ATOM 1549 O O . ARG A 1 195 ? -10.804 1.098 -16.354 1.00 94.69 195 ARG A O 1
ATOM 1556 N N . GLU A 1 196 ? -9.592 0.846 -18.232 1.00 95.25 196 GLU A N 1
ATOM 1557 C CA . GLU A 1 196 ? -10.343 -0.318 -18.711 1.00 95.25 196 GLU A CA 1
ATOM 1558 C C . GLU A 1 196 ? -10.093 -1.549 -17.832 1.00 95.25 196 GLU A C 1
ATOM 1560 O O . GLU A 1 196 ? -11.046 -2.210 -17.424 1.00 95.25 196 GLU A O 1
ATOM 1565 N N . GLN A 1 197 ? -8.838 -1.824 -17.459 1.00 95.44 197 GLN A N 1
ATOM 1566 C CA . GLN A 1 197 ? -8.507 -2.950 -16.579 1.00 95.44 197 GLN A CA 1
ATOM 1567 C C . GLN A 1 197 ? -9.193 -2.872 -15.211 1.00 95.44 197 GLN A C 1
ATOM 1569 O O . GLN A 1 197 ? -9.562 -3.903 -14.654 1.00 95.44 197 GLN A O 1
ATOM 1574 N N . LEU A 1 198 ? -9.355 -1.662 -14.670 1.00 97.06 198 LEU A N 1
ATOM 1575 C CA . LEU A 1 198 ? -9.948 -1.423 -13.353 1.00 97.06 198 LEU A CA 1
ATOM 1576 C C . LEU A 1 198 ? -11.423 -1.015 -13.419 1.00 97.06 198 LEU A C 1
ATOM 1578 O O . LEU A 1 198 ? -11.991 -0.631 -12.395 1.00 97.06 198 LEU A O 1
ATOM 1582 N N . ARG A 1 199 ? -12.067 -1.085 -14.593 1.00 97.44 199 ARG A N 1
ATOM 1583 C CA . ARG A 1 199 ? -13.438 -0.590 -14.789 1.00 97.44 199 ARG A CA 1
ATOM 1584 C C . ARG A 1 199 ? -14.416 -1.190 -13.786 1.00 97.44 199 ARG A C 1
ATOM 1586 O O . ARG A 1 199 ? -15.207 -0.462 -13.189 1.00 97.44 199 ARG A O 1
ATOM 1593 N N . GLU A 1 200 ? -14.350 -2.502 -13.581 1.00 96.75 200 GLU A N 1
ATOM 1594 C CA . GLU A 1 200 ? -15.253 -3.182 -12.654 1.00 96.75 200 GLU A CA 1
ATOM 1595 C C . GLU A 1 200 ? -14.962 -2.822 -11.193 1.00 96.75 200 GLU A C 1
ATOM 1597 O O . GLU A 1 200 ? -15.901 -2.573 -10.439 1.00 96.75 200 GLU A O 1
ATOM 1602 N N . HIS A 1 201 ? -13.689 -2.687 -10.802 1.00 97.81 201 HIS A N 1
ATOM 1603 C CA . HIS A 1 201 ? -13.302 -2.231 -9.461 1.00 97.81 201 HIS A CA 1
ATOM 1604 C C . HIS A 1 201 ? -13.800 -0.817 -9.165 1.00 97.81 201 HIS A C 1
ATOM 1606 O O . HIS A 1 201 ? -14.255 -0.544 -8.052 1.00 97.81 201 HIS A O 1
ATOM 1612 N N . VAL A 1 202 ? -13.745 0.070 -10.163 1.00 97.62 202 VAL A N 1
ATOM 1613 C CA . VAL A 1 202 ? -14.292 1.430 -10.081 1.00 97.62 202 VAL A CA 1
ATOM 1614 C C . VAL A 1 202 ? -15.813 1.392 -9.970 1.00 97.62 202 VAL A C 1
ATOM 1616 O O . VAL A 1 202 ? -16.378 2.051 -9.099 1.00 97.62 202 VAL A O 1
ATOM 1619 N N . ARG A 1 203 ? -16.486 0.578 -10.795 1.00 97.00 203 ARG A N 1
ATOM 1620 C CA . ARG A 1 203 ? -17.951 0.441 -10.793 1.00 97.00 203 ARG A CA 1
ATOM 1621 C C . ARG A 1 203 ? -18.493 0.057 -9.416 1.00 97.00 203 ARG A C 1
ATOM 1623 O O . ARG A 1 203 ? -19.515 0.596 -8.999 1.00 97.00 203 ARG A O 1
ATOM 1630 N N . VAL A 1 204 ? -17.817 -0.852 -8.711 1.00 95.88 204 VAL A N 1
ATOM 1631 C CA . VAL A 1 204 ? -18.242 -1.308 -7.375 1.00 95.88 204 VAL A CA 1
ATOM 1632 C C . VAL A 1 204 ? -17.651 -0.491 -6.219 1.00 95.88 204 VAL A C 1
ATOM 1634 O O . VAL A 1 204 ? -17.903 -0.804 -5.056 1.00 95.88 204 VAL A O 1
ATOM 1637 N N . GLY A 1 205 ? -16.888 0.567 -6.511 1.00 96.06 205 GLY A N 1
ATOM 1638 C CA . GLY A 1 205 ? -16.360 1.508 -5.518 1.00 96.06 205 GLY A CA 1
ATOM 1639 C C . GLY A 1 205 ? -15.154 1.015 -4.710 1.00 96.06 205 GLY A C 1
ATOM 1640 O O . GLY A 1 205 ? -14.838 1.611 -3.681 1.00 96.06 205 GLY A O 1
ATOM 1641 N N . LEU A 1 206 ? -14.478 -0.050 -5.153 1.00 97.19 206 LEU A N 1
ATOM 1642 C CA . LEU A 1 206 ? -13.236 -0.535 -4.533 1.00 97.19 206 LEU A CA 1
ATOM 1643 C C . LEU A 1 206 ? -12.037 0.337 -4.913 1.00 97.19 206 LEU A C 1
ATOM 1645 O O . LEU A 1 206 ? -11.134 0.537 -4.102 1.00 97.19 206 LEU A O 1
ATOM 1649 N N . VAL A 1 207 ? -12.049 0.868 -6.136 1.00 98.25 207 VAL A N 1
ATOM 1650 C CA 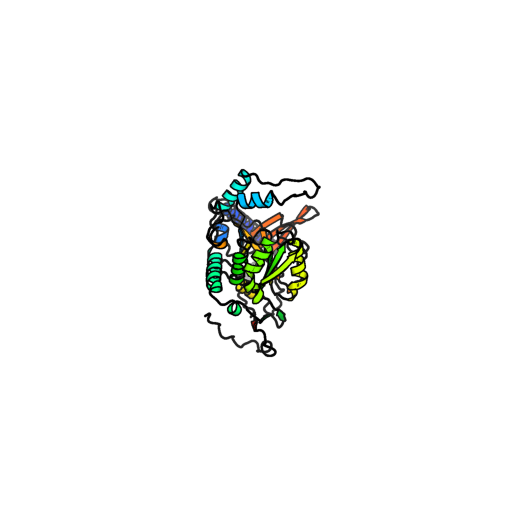. VAL A 1 207 ? -11.002 1.738 -6.671 1.00 98.25 207 VAL A CA 1
ATOM 1651 C C . VAL A 1 207 ? -11.594 3.092 -7.035 1.00 98.25 207 VAL A C 1
ATOM 1653 O O . VAL A 1 207 ? -12.638 3.168 -7.676 1.00 98.25 207 VAL A O 1
ATOM 1656 N N . GLU A 1 208 ? -10.890 4.162 -6.693 1.00 98.06 208 GLU A N 1
ATOM 1657 C CA . GLU A 1 208 ? -11.124 5.489 -7.243 1.00 98.06 208 GLU A CA 1
ATOM 1658 C C . GLU A 1 208 ? -9.927 5.914 -8.098 1.00 98.06 208 GLU A C 1
ATOM 1660 O O . GLU A 1 208 ? -8.782 5.893 -7.643 1.00 98.06 208 GLU A O 1
ATOM 1665 N N . LEU A 1 209 ? -10.197 6.291 -9.351 1.00 97.12 209 LEU A N 1
ATOM 1666 C CA . LEU A 1 209 ? -9.181 6.774 -10.282 1.00 97.12 209 LEU A CA 1
ATOM 1667 C C . LEU A 1 209 ? -9.207 8.296 -10.336 1.00 97.12 209 LEU A C 1
ATOM 1669 O O . LEU A 1 209 ? -10.217 8.897 -10.707 1.00 97.12 209 LEU A O 1
ATOM 1673 N N . ARG A 1 210 ? -8.070 8.912 -10.029 1.00 95.94 210 ARG A N 1
ATOM 1674 C CA . ARG A 1 210 ? -7.855 10.354 -10.156 1.00 95.94 210 ARG A CA 1
ATOM 1675 C C . ARG A 1 210 ? -6.673 10.631 -11.064 1.00 95.94 210 ARG A C 1
ATOM 1677 O O . ARG A 1 210 ? -5.999 9.727 -11.548 1.00 95.94 210 ARG A O 1
ATOM 1684 N N . VAL A 1 211 ? -6.452 11.904 -11.324 1.00 93.25 211 VAL A N 1
ATOM 1685 C CA . VAL A 1 211 ? -5.412 12.391 -12.215 1.00 93.25 211 VAL A CA 1
ATOM 1686 C C . VAL A 1 211 ? -4.604 13.444 -11.470 1.00 93.25 211 VAL A C 1
ATOM 1688 O O . VAL A 1 211 ? -5.158 14.193 -10.664 1.00 93.25 211 VAL A O 1
ATOM 1691 N N . SER A 1 212 ? -3.291 13.458 -11.681 1.00 92.44 212 SER A N 1
ATOM 1692 C CA . SER A 1 212 ? -2.404 14.464 -11.095 1.00 92.44 212 SER A CA 1
ATOM 1693 C C . SER A 1 212 ? -1.072 14.533 -11.836 1.00 92.44 212 SER A C 1
ATOM 1695 O O . SER A 1 212 ? -0.609 13.533 -12.386 1.00 92.44 212 SER A O 1
ATOM 1697 N N . GLU A 1 213 ? -0.408 15.681 -11.740 1.00 88.88 213 GLU A N 1
ATOM 1698 C CA . GLU A 1 213 ? 0.870 15.955 -12.409 1.00 88.88 213 GLU A CA 1
ATOM 1699 C C . GLU A 1 213 ? 2.051 15.137 -11.857 1.00 88.88 213 GLU A C 1
ATOM 1701 O O . GLU A 1 213 ? 3.046 14.931 -12.547 1.00 88.88 213 GLU A O 1
ATOM 1706 N N . GLY A 1 214 ? 1.962 14.619 -10.627 1.00 89.31 214 GLY A N 1
ATOM 1707 C CA . GLY A 1 214 ? 3.032 13.805 -10.066 1.00 89.31 214 GLY A CA 1
ATOM 1708 C C . GLY A 1 214 ? 2.711 13.203 -8.707 1.00 89.31 214 GLY A C 1
ATOM 1709 O O . GLY A 1 214 ? 1.752 13.574 -8.039 1.00 89.31 214 GLY A O 1
ATOM 1710 N N . GLN A 1 215 ? 3.569 12.286 -8.270 1.00 89.50 215 GLN A N 1
ATOM 1711 C CA . GLN A 1 215 ? 3.364 11.516 -7.045 1.00 89.50 215 GLN A CA 1
ATOM 1712 C C . GLN A 1 215 ? 3.179 12.395 -5.792 1.00 89.50 215 GLN A C 1
ATOM 1714 O O . GLN A 1 215 ? 2.294 12.143 -4.976 1.00 89.50 215 GLN A O 1
ATOM 1719 N N . GLY A 1 216 ? 3.987 13.450 -5.642 1.00 89.69 216 GLY A N 1
ATOM 1720 C CA . GLY A 1 216 ? 3.872 14.362 -4.501 1.00 89.69 216 GLY A CA 1
ATOM 1721 C C . GLY A 1 216 ? 2.511 15.064 -4.440 1.00 89.69 216 GLY A C 1
ATOM 1722 O O . GLY A 1 216 ? 1.896 15.110 -3.373 1.00 89.69 216 GLY A O 1
ATOM 1723 N N . SER A 1 217 ? 2.004 15.554 -5.578 1.00 92.00 217 SER A N 1
ATOM 1724 C CA . SER A 1 217 ? 0.688 16.200 -5.631 1.00 92.00 217 SE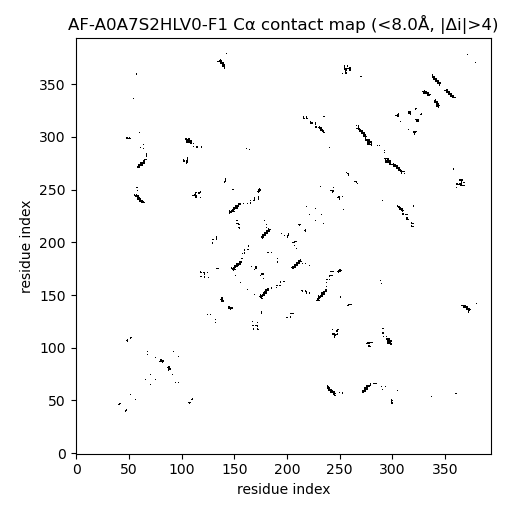R A CA 1
ATOM 1725 C C . SER A 1 217 ? -0.442 15.193 -5.413 1.00 92.00 217 SER A C 1
ATOM 1727 O O . SER A 1 217 ? -1.372 15.499 -4.670 1.00 92.00 217 SER A O 1
ATOM 1729 N N . SER A 1 218 ? -0.328 13.962 -5.928 1.00 94.12 218 SER A N 1
ATOM 1730 C CA . SER A 1 218 ? -1.273 12.871 -5.637 1.00 94.12 218 SER A CA 1
ATOM 1731 C C . SER A 1 218 ? -1.464 12.653 -4.136 1.00 94.12 218 SER A C 1
ATOM 1733 O O . SER A 1 218 ? -2.587 12.596 -3.637 1.00 94.12 218 SER A O 1
ATOM 1735 N N . PHE A 1 219 ? -0.363 12.557 -3.387 1.00 93.25 219 PHE A N 1
ATOM 1736 C CA . PHE A 1 219 ? -0.415 12.282 -1.953 1.00 93.25 219 PHE A CA 1
ATOM 1737 C C . PHE A 1 219 ? -0.911 13.467 -1.121 1.00 93.25 219 PHE A C 1
ATOM 1739 O O . PHE A 1 219 ? -1.529 13.251 -0.074 1.00 93.25 219 PHE A O 1
ATOM 1746 N N . GLN A 1 220 ? -0.678 14.702 -1.574 1.00 91.19 220 GLN A N 1
ATOM 1747 C CA . GLN A 1 220 ? -1.266 15.900 -0.968 1.00 91.19 220 GLN A CA 1
ATOM 1748 C C . GLN A 1 220 ? -2.775 15.963 -1.202 1.00 91.19 220 GLN A C 1
ATOM 1750 O O . GLN A 1 220 ? -3.523 16.182 -0.253 1.00 91.19 220 GLN A O 1
ATOM 1755 N N . LEU A 1 221 ? -3.226 15.710 -2.434 1.00 94.44 221 LEU A N 1
ATOM 1756 C CA . LEU A 1 221 ? -4.648 15.676 -2.779 1.00 94.44 221 LEU A CA 1
ATOM 1757 C C . LEU A 1 221 ? -5.384 14.584 -1.999 1.00 94.44 221 LEU A C 1
ATOM 1759 O O . LEU A 1 221 ? -6.439 14.849 -1.428 1.00 94.44 221 LEU A O 1
ATOM 1763 N N . ALA A 1 222 ? -4.791 13.391 -1.894 1.00 95.00 222 ALA A N 1
ATOM 1764 C CA . ALA A 1 222 ? -5.332 12.308 -1.078 1.00 95.00 222 ALA A CA 1
ATOM 1765 C C . ALA A 1 222 ? -5.433 12.694 0.403 1.00 95.00 222 ALA A C 1
ATOM 1767 O O . ALA A 1 222 ? -6.436 12.416 1.056 1.00 95.00 222 ALA A O 1
ATOM 1768 N N . ALA A 1 223 ? -4.408 13.361 0.945 1.00 91.69 223 ALA A N 1
ATOM 1769 C CA . ALA A 1 223 ? -4.451 13.817 2.328 1.00 91.69 223 ALA A CA 1
ATOM 1770 C C . ALA A 1 223 ? -5.566 14.843 2.559 1.00 91.69 223 ALA A C 1
ATOM 1772 O O . ALA A 1 223 ? -6.333 14.718 3.509 1.00 91.69 223 ALA A O 1
ATOM 1773 N N . ALA A 1 224 ? -5.672 15.833 1.675 1.00 92.06 224 ALA A N 1
ATOM 1774 C CA . ALA A 1 224 ? -6.659 16.897 1.790 1.00 92.06 224 ALA A CA 1
ATOM 1775 C C . ALA A 1 224 ? -8.104 16.395 1.616 1.00 92.06 224 ALA A C 1
ATOM 1777 O O . ALA A 1 224 ? -8.995 16.867 2.318 1.00 92.06 224 ALA A O 1
ATOM 1778 N N . GLY A 1 225 ? -8.339 15.455 0.695 1.00 94.56 225 GLY A N 1
ATOM 1779 C CA . GLY A 1 225 ? -9.684 14.983 0.355 1.00 94.56 225 GLY A CA 1
ATOM 1780 C C . GLY A 1 225 ? -10.167 13.780 1.166 1.00 94.56 225 GLY A C 1
ATOM 1781 O O . GLY A 1 225 ? -11.336 13.724 1.546 1.00 94.56 225 GLY A O 1
ATOM 1782 N N . ASP A 1 226 ? -9.283 12.819 1.452 1.00 95.38 226 ASP A N 1
ATOM 1783 C CA . ASP A 1 226 ? -9.703 11.457 1.807 1.00 95.38 226 ASP A CA 1
ATOM 1784 C C . ASP A 1 226 ? -9.347 11.033 3.232 1.00 95.38 226 ASP A C 1
ATOM 1786 O O . ASP A 1 226 ? -9.902 10.050 3.730 1.00 95.38 226 ASP A O 1
ATOM 1790 N N . LEU A 1 227 ? -8.480 11.772 3.938 1.00 92.69 227 LEU A N 1
ATOM 1791 C CA . LEU A 1 227 ? -8.112 11.412 5.314 1.00 92.69 227 LEU A CA 1
ATOM 1792 C C . LEU A 1 227 ? -9.325 11.335 6.232 1.00 92.69 227 LEU A C 1
ATOM 1794 O O . LEU A 1 227 ? -9.421 10.411 7.027 1.00 92.69 227 LEU A O 1
ATOM 1798 N N . GLN A 1 228 ? -10.287 12.246 6.103 1.00 93.88 228 GLN A N 1
ATOM 1799 C CA . GLN A 1 228 ? -11.513 12.230 6.910 1.00 93.88 228 GLN A CA 1
ATOM 1800 C C . GLN A 1 228 ? -12.405 10.998 6.664 1.00 93.88 228 GLN A C 1
ATOM 1802 O O . GLN A 1 228 ? -13.263 10.684 7.488 1.00 93.88 228 GLN A O 1
ATOM 1807 N N . HIS A 1 229 ? -12.202 10.281 5.555 1.00 95.94 229 HIS A N 1
ATOM 1808 C CA . HIS A 1 229 ? -13.028 9.147 5.146 1.00 95.94 229 HIS A CA 1
ATOM 1809 C C . HIS A 1 229 ? -12.426 7.783 5.484 1.00 95.94 229 HIS A C 1
ATOM 1811 O O . HIS A 1 229 ? -13.141 6.792 5.356 1.00 95.94 229 HIS A O 1
ATOM 1817 N N . THR A 1 230 ? -11.174 7.717 5.945 1.00 96.75 230 THR A N 1
ATOM 1818 C CA . THR A 1 230 ? -10.489 6.460 6.289 1.00 96.75 230 THR A CA 1
ATOM 1819 C C . THR A 1 230 ? -9.942 6.465 7.713 1.00 96.75 230 THR A C 1
ATOM 1821 O O . THR A 1 230 ? -9.654 7.534 8.241 1.00 96.75 230 THR A O 1
ATOM 1824 N N . TRP A 1 231 ? -9.784 5.311 8.361 1.00 95.06 231 TRP A N 1
ATOM 1825 C CA . TRP A 1 231 ? -9.058 5.220 9.639 1.00 95.06 231 TRP A CA 1
ATOM 1826 C C . TRP A 1 231 ? -7.546 5.191 9.443 1.00 95.06 231 TRP A C 1
ATOM 1828 O O . TRP A 1 231 ? -6.819 5.879 10.159 1.00 95.06 231 TRP A O 1
ATOM 1838 N N . TRP A 1 232 ? -7.094 4.446 8.440 1.00 95.44 232 TRP A N 1
ATOM 1839 C CA . TRP A 1 232 ? -5.698 4.276 8.079 1.00 95.44 232 TRP A CA 1
ATOM 1840 C C . TRP A 1 232 ? -5.472 4.639 6.616 1.00 95.44 232 TRP A C 1
ATOM 1842 O O . TRP A 1 232 ? -6.298 4.351 5.746 1.00 95.44 232 TRP A O 1
ATOM 1852 N N . MET A 1 233 ? -4.336 5.267 6.333 1.00 96.56 233 MET A N 1
ATOM 1853 C CA . MET A 1 233 ? -3.914 5.586 4.973 1.00 96.56 233 MET A CA 1
ATOM 1854 C C . MET A 1 233 ? -2.483 5.105 4.749 1.00 96.56 233 MET A C 1
ATOM 1856 O O . MET A 1 233 ? -1.570 5.532 5.452 1.00 96.56 233 MET A O 1
ATOM 1860 N N . ALA A 1 234 ? -2.274 4.247 3.753 1.00 95.88 234 ALA A N 1
ATOM 1861 C CA . ALA A 1 234 ? -0.945 3.830 3.315 1.00 95.88 234 ALA A CA 1
ATOM 1862 C C . ALA A 1 234 ? -0.612 4.508 1.982 1.00 95.88 234 ALA A C 1
ATOM 1864 O O . ALA A 1 234 ? -1.374 4.391 1.026 1.00 95.88 234 ALA A O 1
ATOM 1865 N N . ARG A 1 235 ? 0.520 5.214 1.905 1.00 94.12 235 ARG A N 1
ATOM 1866 C CA . ARG A 1 235 ? 1.018 5.805 0.653 1.00 94.12 235 ARG A CA 1
ATOM 1867 C C . ARG A 1 235 ? 2.103 4.916 0.089 1.00 94.12 235 ARG A C 1
ATOM 1869 O O . ARG A 1 235 ? 3.167 4.805 0.696 1.00 94.12 235 ARG A O 1
ATOM 1876 N N . LEU A 1 236 ? 1.831 4.288 -1.038 1.00 95.25 236 LEU A N 1
ATOM 1877 C CA . LEU A 1 236 ? 2.674 3.243 -1.590 1.00 95.25 236 LEU A CA 1
ATOM 1878 C C . LEU A 1 236 ? 3.094 3.590 -3.017 1.00 95.25 236 LEU A C 1
ATOM 1880 O O . LEU A 1 236 ? 2.359 4.237 -3.767 1.00 95.25 236 LEU A O 1
ATOM 1884 N N . ASP A 1 237 ? 4.280 3.124 -3.383 1.00 93.38 237 ASP A N 1
ATOM 1885 C CA . ASP A 1 237 ? 4.686 3.037 -4.778 1.00 93.38 237 ASP A CA 1
ATOM 1886 C C . ASP A 1 237 ? 3.961 1.854 -5.446 1.00 93.38 237 ASP A C 1
ATOM 1888 O O . ASP A 1 237 ? 3.600 0.875 -4.787 1.00 93.38 237 ASP A O 1
ATOM 1892 N N . MET A 1 238 ? 3.755 1.914 -6.763 1.00 93.50 238 MET A N 1
ATOM 1893 C CA . MET A 1 238 ? 3.062 0.850 -7.510 1.00 93.50 238 MET A CA 1
ATOM 1894 C C . MET A 1 238 ? 3.835 -0.475 -7.558 1.00 93.50 238 MET A C 1
ATOM 1896 O O . MET A 1 238 ? 3.292 -1.500 -7.956 1.00 93.50 238 MET A O 1
ATOM 1900 N N . ASP A 1 239 ? 5.110 -0.467 -7.189 1.00 92.44 239 ASP A N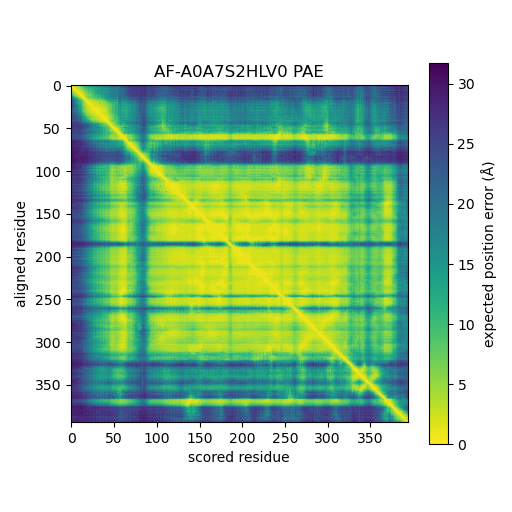 1
ATOM 1901 C CA . ASP A 1 239 ? 5.968 -1.641 -7.054 1.00 92.44 239 ASP A CA 1
ATOM 1902 C C . ASP A 1 239 ? 6.188 -2.044 -5.583 1.00 92.44 239 ASP A C 1
ATOM 1904 O O . ASP A 1 239 ? 6.997 -2.926 -5.303 1.00 92.44 239 ASP A O 1
ATOM 1908 N N . ALA A 1 240 ? 5.445 -1.459 -4.637 1.00 95.06 240 ALA A N 1
ATOM 1909 C CA . ALA A 1 240 ? 5.467 -1.815 -3.220 1.00 95.06 240 ALA A CA 1
ATOM 1910 C C . ALA A 1 240 ? 4.226 -2.625 -2.809 1.00 95.06 240 ALA A C 1
ATOM 1912 O O . ALA A 1 240 ? 3.097 -2.208 -3.047 1.00 95.06 240 ALA A O 1
ATOM 1913 N N . PHE A 1 241 ? 4.443 -3.767 -2.154 1.00 96.00 241 PHE A N 1
ATOM 1914 C CA . PHE A 1 241 ? 3.417 -4.722 -1.738 1.00 96.00 241 PHE A CA 1
ATOM 1915 C C . PHE A 1 241 ? 3.431 -4.863 -0.216 1.00 96.00 241 PHE A C 1
ATOM 1917 O O . PHE A 1 241 ? 4.356 -5.437 0.366 1.00 96.00 241 PHE A O 1
ATOM 1924 N N . LEU A 1 242 ? 2.407 -4.303 0.429 1.00 95.81 242 LEU A N 1
ATOM 1925 C CA . LEU A 1 242 ? 2.240 -4.293 1.881 1.00 95.81 242 LEU A CA 1
ATOM 1926 C C . LEU A 1 242 ? 1.489 -5.539 2.358 1.00 95.81 242 LEU A C 1
ATOM 1928 O O . LEU A 1 242 ? 0.391 -5.821 1.881 1.00 95.81 242 LEU A O 1
ATOM 1932 N N . HIS A 1 243 ? 2.034 -6.250 3.345 1.00 94.62 243 HIS A N 1
ATOM 1933 C CA . HIS A 1 243 ? 1.368 -7.418 3.919 1.00 94.62 243 HIS A CA 1
ATOM 1934 C C . HIS A 1 243 ? 1.825 -7.742 5.347 1.00 94.62 243 HIS A C 1
ATOM 1936 O O . HIS A 1 243 ? 2.857 -7.265 5.818 1.00 94.62 243 HIS A O 1
ATOM 1942 N N . SER A 1 244 ? 1.052 -8.584 6.033 1.00 90.62 244 SER A N 1
ATOM 1943 C CA . SER A 1 244 ? 1.428 -9.184 7.319 1.00 90.62 244 SER A CA 1
ATOM 1944 C C . SER A 1 244 ? 2.154 -10.524 7.090 1.00 90.62 244 SER A C 1
ATOM 1946 O O . SER A 1 244 ? 1.617 -11.396 6.399 1.00 90.62 244 SER A O 1
ATOM 1948 N N . PRO A 1 245 ? 3.364 -10.744 7.637 1.00 83.50 245 PRO A N 1
ATOM 1949 C CA . PRO A 1 245 ? 4.068 -12.023 7.519 1.00 83.50 245 PRO A CA 1
ATOM 1950 C C . PRO A 1 245 ? 3.380 -13.216 8.193 1.00 83.50 245 PRO A C 1
ATOM 1952 O O . PRO A 1 245 ? 3.623 -14.348 7.771 1.00 83.50 245 PRO A O 1
ATOM 1955 N N . SER A 1 246 ? 2.577 -12.991 9.241 1.00 77.75 246 SER A N 1
ATOM 1956 C CA . SER A 1 246 ? 2.006 -14.058 10.077 1.00 77.75 246 SER A CA 1
ATOM 1957 C C . SER A 1 246 ? 0.705 -14.634 9.523 1.00 77.75 246 SER A C 1
ATOM 1959 O O . SER A 1 246 ? 0.559 -15.849 9.439 1.00 77.75 246 SER A O 1
ATOM 1961 N N . ASP A 1 247 ? -0.233 -13.773 9.135 1.00 73.44 247 ASP A N 1
ATOM 1962 C CA . ASP A 1 247 ? -1.589 -14.143 8.688 1.00 73.44 247 ASP A CA 1
ATOM 1963 C C . ASP A 1 247 ? -1.949 -13.547 7.312 1.00 73.44 247 ASP A C 1
ATOM 1965 O O . ASP A 1 247 ? -2.975 -13.877 6.709 1.00 73.44 247 ASP A O 1
ATOM 1969 N N . GLY A 1 248 ? -1.090 -12.678 6.773 1.00 73.81 248 GLY A N 1
ATOM 1970 C CA . GLY A 1 248 ? -1.314 -11.957 5.528 1.00 73.81 248 GLY A CA 1
ATOM 1971 C C . GLY A 1 248 ? -2.283 -10.777 5.640 1.00 73.81 248 GLY A C 1
ATOM 1972 O O . GLY A 1 248 ? -2.446 -10.097 4.634 1.00 73.81 248 GLY A O 1
ATOM 1973 N N . SER A 1 249 ? -2.943 -10.533 6.775 1.00 88.25 249 SER A N 1
ATOM 1974 C CA . SER A 1 249 ? -3.997 -9.520 6.911 1.00 88.25 249 SER A CA 1
ATOM 1975 C C . SER A 1 249 ? -3.471 -8.245 7.569 1.00 88.25 249 SER A C 1
ATOM 1977 O O . SER A 1 249 ? -3.240 -8.173 8.774 1.00 88.25 249 SER A O 1
ATOM 1979 N N . VAL A 1 250 ? -3.296 -7.198 6.764 1.00 92.56 250 VAL A N 1
ATOM 1980 C CA . VAL A 1 250 ? -2.949 -5.849 7.236 1.00 92.56 250 VAL A CA 1
ATOM 1981 C C . VAL A 1 250 ? -4.092 -5.271 8.073 1.00 92.56 250 VAL A C 1
ATOM 1983 O O . VAL A 1 250 ? -3.846 -4.607 9.079 1.00 92.56 250 VAL A O 1
ATOM 1986 N N . PHE A 1 251 ? -5.339 -5.554 7.679 1.00 92.38 251 PHE A N 1
ATOM 1987 C CA . PHE A 1 251 ? -6.537 -5.119 8.394 1.00 92.38 251 PHE A CA 1
ATOM 1988 C C . PHE A 1 251 ? -6.532 -5.603 9.844 1.00 92.38 251 PHE A C 1
ATOM 1990 O O . PHE A 1 251 ? -6.680 -4.783 10.747 1.00 92.38 251 PHE A O 1
ATOM 1997 N N . ASP A 1 252 ? -6.327 -6.904 10.073 1.00 87.94 252 ASP A N 1
ATOM 1998 C CA . ASP A 1 252 ? -6.421 -7.490 11.416 1.00 87.94 252 ASP A CA 1
ATOM 1999 C C . ASP A 1 252 ? -5.346 -6.925 12.348 1.00 87.94 252 ASP A C 1
ATOM 2001 O O . ASP A 1 252 ? -5.635 -6.574 13.497 1.00 87.94 252 ASP A O 1
ATOM 2005 N N . PHE A 1 253 ? -4.128 -6.729 11.829 1.00 87.56 253 PHE A N 1
ATOM 2006 C CA . PHE A 1 253 ? -3.078 -6.033 12.564 1.00 87.56 253 PHE A CA 1
ATOM 2007 C C . PHE A 1 253 ? -3.505 -4.609 12.943 1.00 87.56 253 PHE A C 1
ATOM 2009 O O . PHE A 1 253 ? -3.514 -4.270 14.126 1.00 87.56 253 PHE A O 1
ATOM 2016 N N . LEU A 1 254 ? -3.899 -3.774 11.978 1.00 89.19 254 LEU A N 1
ATOM 2017 C CA . LEU A 1 254 ? -4.258 -2.378 12.251 1.00 89.19 254 LEU A CA 1
ATOM 2018 C C . LEU A 1 254 ? -5.489 -2.263 13.164 1.00 89.19 254 LEU A C 1
ATOM 2020 O O . LEU A 1 254 ? -5.535 -1.390 14.030 1.00 89.19 254 LEU A O 1
ATOM 2024 N N . ALA A 1 255 ? -6.462 -3.166 13.024 1.00 88.69 255 ALA A N 1
ATOM 2025 C CA . ALA A 1 255 ? -7.641 -3.244 13.882 1.00 88.69 255 ALA A CA 1
ATOM 2026 C C . ALA A 1 255 ? -7.271 -3.556 15.338 1.00 88.69 255 ALA A C 1
ATOM 2028 O O . ALA A 1 255 ? -7.800 -2.916 16.248 1.00 88.69 255 ALA A O 1
ATOM 2029 N N . SER A 1 256 ? -6.310 -4.461 15.565 1.00 82.88 256 SER A N 1
ATOM 2030 C CA . SER A 1 256 ? -5.787 -4.778 16.907 1.00 82.88 256 SER A CA 1
ATOM 2031 C C . SER A 1 256 ? -5.058 -3.606 17.580 1.00 82.88 256 SER A C 1
ATOM 2033 O O . SER A 1 256 ? -4.868 -3.596 18.795 1.00 82.88 256 SER A O 1
ATOM 2035 N N . MET A 1 257 ? -4.664 -2.601 16.795 1.00 82.62 257 MET A N 1
ATOM 2036 C CA . MET A 1 257 ? -3.966 -1.409 17.273 1.00 82.62 257 MET A CA 1
ATOM 2037 C C . MET A 1 257 ? -4.892 -0.207 17.484 1.00 82.62 257 MET A C 1
ATOM 2039 O O . MET A 1 257 ? -4.439 0.842 17.946 1.00 82.62 257 MET A O 1
ATOM 2043 N N . MET A 1 258 ? -6.184 -0.334 17.167 1.00 83.88 258 MET A N 1
ATOM 2044 C CA . MET A 1 258 ? -7.145 0.748 17.363 1.00 83.88 258 MET A CA 1
ATOM 2045 C C . MET A 1 258 ? -7.347 1.048 18.860 1.00 83.88 258 MET A C 1
ATOM 2047 O O . MET A 1 258 ? -7.421 0.112 19.663 1.00 83.88 258 MET A O 1
ATOM 2051 N N . PRO A 1 259 ? -7.498 2.324 19.268 1.00 75.75 259 PRO A N 1
ATOM 2052 C CA . PRO A 1 259 ? -7.721 2.681 20.668 1.00 75.75 259 PRO A CA 1
ATOM 2053 C C . PRO A 1 259 ? -8.974 2.001 21.242 1.00 75.75 259 PRO A C 1
ATOM 2055 O O . PRO A 1 259 ? -10.060 2.118 20.676 1.00 75.75 259 PRO A O 1
ATOM 2058 N N . SER A 1 260 ? -8.838 1.323 22.386 1.00 69.50 260 SER A N 1
ATOM 2059 C CA . SER A 1 260 ? -9.928 0.584 23.050 1.00 69.50 260 SER A CA 1
ATOM 2060 C C . SER A 1 260 ? -10.784 1.432 23.999 1.00 69.50 260 SER A C 1
ATOM 2062 O O . SER A 1 260 ? -11.621 0.891 24.713 1.00 69.50 260 SER A O 1
ATOM 2064 N N . GLY A 1 261 ? -10.595 2.756 24.027 1.00 64.44 261 GLY A N 1
ATOM 2065 C CA . GLY A 1 261 ? -11.348 3.671 24.897 1.00 64.44 261 GLY A CA 1
ATOM 2066 C C . GLY A 1 261 ? -10.736 3.926 26.281 1.00 64.44 261 GLY A C 1
ATOM 2067 O O . GLY A 1 261 ? -11.250 4.763 27.015 1.00 64.44 261 GLY A O 1
ATOM 2068 N N . GLU A 1 262 ? -9.608 3.301 26.631 1.00 61.00 262 GLU A N 1
ATOM 2069 C CA . GLU A 1 262 ? -8.956 3.477 27.939 1.00 61.00 262 GLU A CA 1
ATOM 2070 C C . GLU A 1 262 ? -7.650 4.273 27.838 1.00 61.00 262 GLU A C 1
ATOM 2072 O O . GLU A 1 262 ? -6.567 3.693 27.805 1.00 61.00 262 GLU A O 1
ATOM 2077 N N . GLY A 1 263 ? -7.740 5.607 27.767 1.00 62.94 263 GLY A N 1
ATOM 2078 C CA . GLY A 1 263 ? -6.647 6.542 28.099 1.00 62.94 263 GLY A CA 1
ATOM 2079 C C . GLY A 1 263 ? -5.319 6.423 27.331 1.00 62.94 263 GLY A C 1
ATOM 2080 O O . GLY A 1 263 ? -4.401 7.198 27.591 1.00 62.94 263 GLY A O 1
ATOM 2081 N N . ARG A 1 264 ? -5.178 5.481 26.393 1.00 65.19 264 ARG A N 1
ATOM 2082 C CA . ARG A 1 264 ? -4.009 5.352 25.527 1.00 65.19 264 ARG A CA 1
ATOM 2083 C C . ARG A 1 264 ? -4.141 6.335 24.381 1.00 65.19 264 ARG A C 1
ATOM 2085 O O . ARG A 1 264 ? -5.128 6.305 23.646 1.00 65.19 264 ARG A O 1
ATOM 2092 N N . ALA A 1 265 ? -3.124 7.177 24.230 1.00 65.75 265 ALA A N 1
ATOM 2093 C CA . ALA A 1 265 ? -2.972 7.979 23.030 1.00 65.75 265 ALA A CA 1
ATOM 2094 C C . ALA A 1 265 ? -2.944 7.045 21.803 1.00 65.75 265 ALA A C 1
ATOM 2096 O O . ALA A 1 265 ? -2.326 5.974 21.876 1.00 65.75 265 ALA A O 1
ATOM 2097 N N . PRO A 1 266 ? -3.636 7.401 20.709 1.00 70.31 266 PRO A N 1
ATOM 2098 C CA . PRO A 1 266 ? -3.565 6.632 19.479 1.00 70.31 266 PRO A CA 1
ATOM 2099 C C . PRO A 1 266 ? -2.128 6.590 18.954 1.00 70.31 266 PRO A C 1
ATOM 2101 O O . PRO A 1 266 ? -1.328 7.490 19.203 1.00 70.31 266 PRO A O 1
ATOM 2104 N N . VAL A 1 267 ? -1.802 5.531 18.217 1.00 78.25 267 VAL A N 1
ATOM 2105 C CA . VAL A 1 267 ? -0.582 5.510 17.411 1.00 78.25 267 VAL A CA 1
ATOM 2106 C C . VAL A 1 267 ? -0.829 6.398 16.198 1.00 78.25 267 VAL A C 1
ATOM 2108 O O . VAL A 1 267 ? -1.725 6.100 15.417 1.00 78.25 267 VAL A O 1
ATOM 2111 N N . ASP A 1 268 ? -0.040 7.457 16.025 1.00 79.69 268 ASP A N 1
ATOM 2112 C CA . ASP A 1 268 ? -0.212 8.383 14.895 1.00 79.69 268 ASP A CA 1
ATOM 2113 C C . ASP A 1 268 ? 0.186 7.751 13.553 1.00 79.69 268 ASP A C 1
ATOM 2115 O O . ASP A 1 268 ? -0.379 8.064 12.505 1.00 79.69 268 ASP A O 1
ATOM 2119 N N . GLN A 1 269 ? 1.174 6.852 13.567 1.00 83.69 269 GLN A N 1
ATOM 2120 C CA . GLN A 1 269 ? 1.654 6.162 12.372 1.00 83.69 269 GLN A CA 1
ATOM 2121 C C . GLN A 1 269 ? 2.427 4.879 12.705 1.00 83.69 269 GLN A C 1
ATOM 2123 O O . GLN A 1 269 ? 3.092 4.786 13.738 1.00 83.69 269 GLN A O 1
ATOM 2128 N N . PHE A 1 270 ? 2.418 3.926 11.774 1.00 84.75 270 PHE A N 1
ATOM 2129 C CA . PHE A 1 270 ? 3.304 2.762 11.778 1.00 84.75 270 PHE A CA 1
ATOM 2130 C C . PHE A 1 270 ? 4.419 2.919 10.758 1.00 84.75 270 PHE A C 1
ATOM 2132 O O . PHE A 1 270 ? 4.164 3.321 9.628 1.00 84.75 270 PHE A O 1
ATOM 2139 N N . LEU A 1 271 ? 5.641 2.546 11.144 1.00 84.19 271 LEU A N 1
ATOM 2140 C CA . LEU A 1 271 ? 6.781 2.456 10.237 1.00 84.19 271 LEU A CA 1
ATOM 2141 C C . LEU A 1 271 ? 6.939 1.010 9.782 1.00 84.19 271 LEU A C 1
ATOM 2143 O O . LEU A 1 271 ? 7.353 0.155 10.563 1.00 84.19 271 LEU A O 1
ATOM 2147 N N . VAL A 1 272 ? 6.602 0.739 8.527 1.00 88.25 272 VAL A N 1
ATOM 2148 C CA . VAL A 1 272 ? 6.688 -0.602 7.954 1.00 88.25 272 VAL A CA 1
ATOM 2149 C C . VAL A 1 272 ? 8.049 -0.776 7.285 1.00 88.25 272 VAL A C 1
ATOM 2151 O O . VAL A 1 272 ? 8.371 0.010 6.392 1.00 88.25 272 VAL A O 1
ATOM 2154 N N . PRO A 1 273 ? 8.859 -1.774 7.673 1.00 88.44 273 PRO A N 1
ATOM 2155 C CA . PRO A 1 273 ? 10.131 -2.038 7.011 1.00 88.44 273 PRO A CA 1
ATOM 2156 C C . PRO A 1 273 ? 9.914 -2.400 5.538 1.00 88.44 273 PRO A C 1
ATOM 2158 O O . PRO A 1 273 ? 9.116 -3.286 5.216 1.00 88.44 273 PRO A O 1
ATOM 2161 N N . ARG A 1 274 ? 10.649 -1.721 4.651 1.00 89.88 274 ARG A N 1
ATOM 2162 C CA . ARG A 1 274 ? 10.652 -1.969 3.209 1.00 89.88 274 ARG A CA 1
ATOM 2163 C C . ARG A 1 274 ? 11.891 -2.760 2.815 1.00 89.88 274 ARG A C 1
ATOM 2165 O O . ARG A 1 274 ? 13.016 -2.284 2.963 1.00 89.88 274 ARG A O 1
ATOM 2172 N N . PHE A 1 275 ? 11.665 -3.943 2.266 1.00 90.44 275 PHE A N 1
ATOM 2173 C CA . PHE A 1 275 ? 12.696 -4.791 1.694 1.00 90.44 275 PHE A CA 1
ATOM 2174 C C . PHE A 1 275 ? 12.692 -4.612 0.182 1.00 90.44 275 PHE A C 1
ATOM 2176 O O . PHE A 1 275 ? 11.689 -4.880 -0.483 1.00 90.44 275 PHE A O 1
ATOM 2183 N N . ASP A 1 276 ? 13.808 -4.126 -0.356 1.00 90.19 276 ASP A N 1
ATOM 2184 C CA . ASP A 1 276 ? 13.987 -4.036 -1.797 1.00 90.19 276 ASP A CA 1
ATOM 2185 C C . ASP A 1 276 ? 14.271 -5.444 -2.339 1.00 90.19 276 ASP A C 1
ATOM 2187 O O . ASP A 1 276 ? 15.233 -6.112 -1.948 1.00 90.19 276 ASP A O 1
ATOM 2191 N N . MET A 1 277 ? 13.406 -5.903 -3.236 1.00 88.00 277 MET A N 1
ATOM 2192 C CA . MET A 1 277 ? 13.502 -7.216 -3.858 1.00 88.00 277 MET A CA 1
ATOM 2193 C C . MET A 1 277 ? 14.502 -7.157 -5.014 1.00 88.00 277 MET A C 1
ATOM 2195 O O . MET A 1 277 ? 14.530 -6.189 -5.782 1.00 88.00 277 MET A O 1
ATOM 2199 N N . GLY A 1 278 ? 15.336 -8.187 -5.127 1.00 83.25 278 GLY A N 1
ATOM 2200 C CA . GLY A 1 278 ? 16.229 -8.393 -6.263 1.00 83.25 278 GLY A CA 1
ATOM 2201 C C . GLY A 1 278 ? 15.491 -9.005 -7.447 1.00 83.25 278 GLY A C 1
ATOM 2202 O O . GLY A 1 278 ? 14.341 -9.425 -7.332 1.00 83.25 278 GLY A O 1
ATOM 2203 N N . ASP A 1 279 ? 16.174 -9.121 -8.584 1.00 82.12 279 ASP A N 1
ATOM 2204 C CA . ASP A 1 279 ? 15.600 -9.740 -9.785 1.00 82.12 279 ASP A CA 1
ATOM 2205 C C . ASP A 1 279 ? 15.318 -11.244 -9.629 1.00 82.12 279 ASP A C 1
ATOM 2207 O O . ASP A 1 279 ? 14.626 -11.820 -10.460 1.00 82.12 279 ASP A O 1
ATOM 2211 N N . SER A 1 280 ? 15.820 -11.892 -8.569 1.00 81.12 280 SER A N 1
ATOM 2212 C CA . SER A 1 280 ? 15.647 -13.328 -8.311 1.00 81.12 280 SER A CA 1
ATOM 2213 C C . SER A 1 280 ? 16.102 -14.228 -9.469 1.00 81.12 280 SER A C 1
ATOM 2215 O O . SER A 1 280 ? 15.630 -15.355 -9.607 1.00 81.12 280 SER A O 1
ATOM 2217 N N . GLY A 1 281 ? 17.044 -13.746 -10.287 1.00 81.75 281 GLY A N 1
ATOM 2218 C CA . GLY A 1 281 ? 17.543 -14.429 -11.481 1.00 81.75 281 GLY A CA 1
ATOM 2219 C C . GLY A 1 281 ? 16.717 -14.185 -12.748 1.00 81.75 281 GLY A C 1
ATOM 2220 O O . GLY A 1 281 ? 17.048 -14.732 -13.802 1.00 81.75 281 GLY A O 1
ATOM 2221 N N . HIS A 1 282 ? 15.664 -13.366 -12.684 1.00 77.44 282 HIS A N 1
ATOM 2222 C CA . HIS A 1 282 ? 14.839 -13.036 -13.843 1.00 77.44 282 HIS A CA 1
ATOM 2223 C C . HIS A 1 282 ? 15.510 -11.980 -14.722 1.00 77.44 282 HIS A C 1
ATOM 2225 O O . HIS A 1 282 ? 15.878 -10.898 -14.274 1.00 77.44 282 HIS A O 1
ATOM 2231 N N . VAL A 1 283 ? 15.617 -12.271 -16.019 1.00 75.31 283 VAL A N 1
ATOM 2232 C CA . VAL A 1 283 ? 16.138 -11.330 -17.035 1.00 75.31 283 VAL A CA 1
ATOM 2233 C C . VAL A 1 283 ? 15.003 -10.594 -17.761 1.00 75.31 283 VAL A C 1
ATOM 2235 O O . VAL A 1 283 ? 15.216 -9.588 -18.436 1.00 75.31 283 VAL A O 1
ATOM 2238 N N . ARG A 1 284 ? 13.778 -11.109 -17.645 1.00 76.88 284 ARG A N 1
ATOM 2239 C CA . ARG A 1 284 ? 12.547 -10.561 -18.223 1.00 76.88 284 ARG A CA 1
ATOM 2240 C C . ARG A 1 284 ? 11.445 -10.628 -17.177 1.00 76.88 284 ARG A C 1
ATOM 2242 O O . ARG A 1 284 ? 11.575 -11.380 -16.216 1.00 76.88 284 ARG A O 1
ATOM 2249 N N . GLN A 1 285 ? 10.361 -9.892 -17.406 1.00 76.12 285 GLN A N 1
ATOM 2250 C CA . GLN A 1 285 ? 9.170 -10.004 -16.575 1.00 76.12 285 GLN A CA 1
ATOM 2251 C C . GLN A 1 285 ? 8.723 -11.482 -16.502 1.00 76.12 285 GLN A C 1
ATOM 2253 O O . GLN A 1 285 ? 8.541 -12.109 -17.553 1.00 76.12 285 GLN A O 1
ATOM 2258 N N . PRO A 1 286 ? 8.587 -12.051 -15.294 1.00 80.38 286 PRO A N 1
ATOM 2259 C CA . PRO A 1 286 ? 8.126 -13.421 -15.117 1.00 80.38 286 PRO A CA 1
ATOM 2260 C C . PRO A 1 286 ? 6.646 -13.552 -15.508 1.00 80.38 286 PRO A C 1
ATOM 2262 O O . PRO A 1 286 ? 5.898 -12.578 -15.481 1.00 80.38 286 PRO A O 1
ATOM 2265 N N . GLY A 1 287 ? 6.222 -14.764 -15.879 1.00 79.75 287 GLY A N 1
ATOM 2266 C CA . GLY A 1 287 ? 4.812 -15.063 -16.177 1.00 79.75 287 GLY A CA 1
ATOM 2267 C C . GLY A 1 287 ? 3.925 -15.228 -14.934 1.00 79.75 287 GLY A C 1
ATOM 2268 O O . GLY A 1 287 ? 2.708 -15.313 -15.069 1.00 79.75 287 GLY A O 1
ATOM 2269 N N . ASP A 1 288 ? 4.536 -15.282 -13.749 1.00 83.81 288 ASP A N 1
ATOM 2270 C CA . ASP A 1 288 ? 3.867 -15.337 -12.448 1.00 83.81 288 ASP A CA 1
ATOM 2271 C C . ASP A 1 288 ? 3.553 -13.935 -11.902 1.00 83.81 288 ASP A C 1
ATOM 2273 O O . ASP A 1 288 ? 4.064 -12.925 -12.388 1.00 83.81 288 ASP A O 1
ATOM 2277 N N . PHE A 1 289 ? 2.754 -13.882 -10.832 1.00 88.38 289 PHE A N 1
ATOM 2278 C CA . PHE A 1 289 ? 2.554 -12.666 -10.039 1.00 88.38 289 PHE A CA 1
ATOM 2279 C C . PHE A 1 289 ? 3.886 -12.124 -9.508 1.00 88.38 289 PHE A C 1
ATOM 2281 O O . PHE A 1 289 ? 4.698 -12.893 -8.984 1.00 88.38 289 PHE A O 1
ATOM 2288 N N . MET A 1 290 ? 4.096 -10.807 -9.563 1.00 89.88 290 MET A N 1
ATOM 2289 C CA . MET A 1 290 ? 5.291 -10.151 -9.017 1.00 89.88 290 MET A CA 1
ATOM 2290 C C . MET A 1 290 ? 5.546 -10.558 -7.564 1.00 89.88 290 MET A C 1
ATOM 2292 O O . MET A 1 290 ? 6.663 -10.946 -7.219 1.00 89.88 290 MET A O 1
ATOM 2296 N N . ALA A 1 291 ? 4.496 -10.571 -6.736 1.00 88.31 291 ALA A N 1
ATOM 2297 C CA . ALA A 1 291 ? 4.595 -10.951 -5.326 1.00 88.31 291 ALA A CA 1
ATOM 2298 C C . ALA A 1 291 ? 5.083 -12.398 -5.087 1.00 88.31 291 ALA A C 1
ATOM 2300 O O . ALA A 1 291 ? 5.494 -12.736 -3.975 1.00 88.31 291 ALA A O 1
ATOM 2301 N N . MET A 1 292 ? 5.024 -13.251 -6.114 1.00 88.88 292 MET A N 1
ATOM 2302 C CA . MET A 1 292 ? 5.437 -14.657 -6.078 1.00 88.88 292 MET A CA 1
ATOM 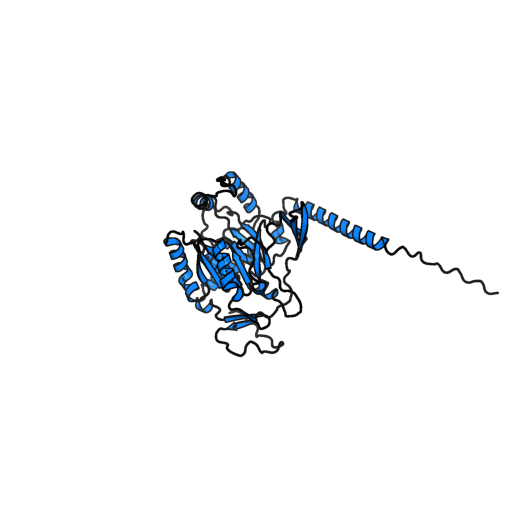2303 C C . MET A 1 292 ? 6.748 -14.919 -6.809 1.00 88.88 292 MET A C 1
ATOM 2305 O O . MET A 1 292 ? 7.501 -15.806 -6.409 1.00 88.88 292 MET A O 1
ATOM 2309 N N . ALA A 1 293 ? 7.000 -14.183 -7.887 1.00 86.44 293 ALA A N 1
ATOM 2310 C CA . ALA A 1 293 ? 8.091 -14.470 -8.800 1.00 86.44 293 ALA A CA 1
ATOM 2311 C C . ALA A 1 293 ? 9.445 -13.980 -8.282 1.00 86.44 293 ALA A C 1
ATOM 2313 O O . ALA A 1 293 ? 10.471 -14.611 -8.539 1.00 86.44 293 ALA A O 1
ATOM 2314 N N . TYR A 1 294 ? 9.455 -12.868 -7.550 1.00 86.50 294 TYR A N 1
ATOM 2315 C CA . TYR A 1 294 ? 10.670 -12.312 -6.971 1.00 86.50 294 TYR A CA 1
ATOM 2316 C C . TYR A 1 294 ? 10.779 -12.770 -5.519 1.00 86.50 294 TYR A C 1
ATOM 2318 O O . TYR A 1 294 ? 10.045 -12.324 -4.639 1.00 86.50 294 TYR A O 1
ATOM 2326 N N . THR A 1 295 ? 11.688 -13.706 -5.276 1.00 87.25 295 THR A N 1
ATOM 2327 C CA . THR A 1 295 ? 11.810 -14.426 -4.008 1.00 87.25 295 THR A CA 1
ATOM 2328 C C . THR A 1 295 ? 13.027 -14.033 -3.194 1.00 87.25 295 THR A C 1
ATOM 2330 O O . THR A 1 295 ? 13.237 -14.591 -2.117 1.00 87.25 295 THR A O 1
ATOM 2333 N N . ARG A 1 296 ? 13.840 -13.100 -3.691 1.00 87.25 296 ARG A N 1
ATOM 2334 C CA . ARG A 1 296 ? 15.070 -12.672 -3.034 1.00 87.25 296 ARG A CA 1
ATOM 2335 C C . ARG A 1 296 ? 15.050 -11.185 -2.723 1.00 87.25 296 ARG A C 1
ATOM 2337 O O . ARG A 1 296 ? 14.561 -10.399 -3.533 1.00 87.25 296 ARG A O 1
ATOM 2344 N N . ALA A 1 297 ? 15.564 -10.815 -1.558 1.00 89.06 297 ALA A N 1
ATOM 2345 C CA . ALA A 1 297 ? 15.503 -9.452 -1.047 1.00 89.06 297 ALA A CA 1
ATOM 2346 C C . ALA A 1 297 ? 16.783 -9.028 -0.331 1.00 89.06 297 ALA A C 1
ATOM 2348 O O . ALA A 1 297 ? 17.578 -9.858 0.118 1.00 89.06 297 ALA A O 1
ATOM 2349 N N . ASP A 1 298 ? 16.946 -7.714 -0.174 1.00 85.62 298 ASP A N 1
ATOM 2350 C CA . ASP A 1 298 ? 17.967 -7.170 0.711 1.00 85.62 298 ASP A CA 1
ATOM 2351 C C . ASP A 1 298 ? 17.870 -7.788 2.125 1.00 85.62 298 ASP A C 1
ATOM 2353 O O . ASP A 1 298 ? 16.774 -7.965 2.657 1.00 85.62 298 ASP A O 1
ATOM 2357 N N . PRO A 1 299 ? 19.010 -8.096 2.770 1.00 80.81 299 PRO A N 1
ATOM 2358 C CA . PRO A 1 299 ? 19.039 -8.749 4.083 1.00 80.81 299 PRO A CA 1
ATOM 2359 C C . PRO A 1 299 ? 18.417 -7.910 5.209 1.00 80.81 299 PRO A C 1
ATOM 2361 O O . PRO A 1 299 ? 18.022 -8.444 6.245 1.00 80.81 299 PRO A O 1
ATOM 2364 N N . LEU A 1 300 ? 18.388 -6.587 5.035 1.00 82.12 300 LEU A N 1
ATOM 2365 C CA . LEU A 1 300 ? 17.904 -5.616 6.009 1.00 82.12 300 LEU A CA 1
ATOM 2366 C C . LEU A 1 300 ? 17.099 -4.528 5.289 1.00 82.12 300 LEU A C 1
ATOM 2368 O O . LEU A 1 300 ? 17.471 -4.143 4.178 1.00 82.12 300 LEU A O 1
ATOM 2372 N N . PRO A 1 301 ? 16.047 -3.987 5.922 1.00 84.50 301 PRO A N 1
ATOM 2373 C CA . PRO A 1 301 ? 15.295 -2.882 5.354 1.00 84.50 301 PRO A CA 1
ATOM 2374 C C . PRO A 1 301 ? 16.099 -1.583 5.499 1.00 84.50 301 PRO A C 1
ATOM 2376 O O . PRO A 1 301 ? 16.421 -1.156 6.610 1.00 84.50 301 PRO A O 1
ATOM 2379 N N . GLU A 1 302 ? 16.421 -0.943 4.376 1.00 77.12 302 GLU A N 1
ATOM 2380 C CA . GLU A 1 302 ? 17.097 0.366 4.368 1.00 77.12 302 GLU A CA 1
ATOM 2381 C C . GLU A 1 302 ? 16.099 1.526 4.484 1.00 77.12 302 GLU A C 1
ATOM 2383 O O . GLU A 1 302 ? 16.446 2.613 4.944 1.00 77.12 302 GLU A O 1
ATOM 2388 N N . ILE A 1 303 ? 14.849 1.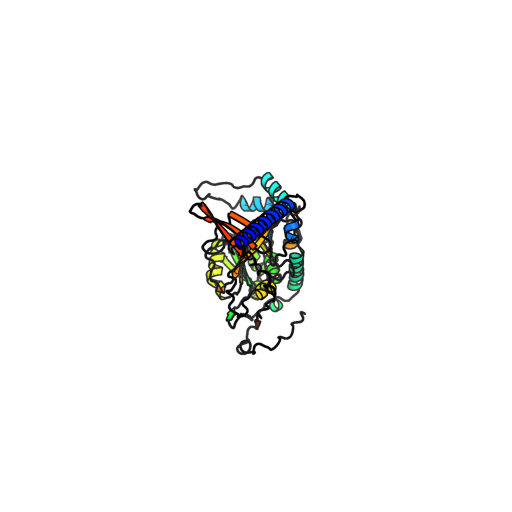295 4.078 1.00 82.56 303 ILE A N 1
ATOM 2389 C CA . ILE A 1 303 ? 13.784 2.298 4.023 1.00 82.56 303 ILE A CA 1
ATOM 2390 C C . ILE A 1 303 ? 12.568 1.770 4.782 1.00 82.56 303 ILE A C 1
ATOM 2392 O O . ILE A 1 303 ? 12.332 0.565 4.860 1.00 82.56 303 ILE A O 1
ATOM 2396 N N . TYR A 1 304 ? 11.794 2.687 5.352 1.00 84.31 304 TYR A N 1
ATOM 2397 C CA . TYR A 1 304 ? 10.526 2.388 6.003 1.00 84.31 304 TYR A CA 1
ATOM 2398 C C . TYR A 1 304 ? 9.440 3.185 5.309 1.00 84.31 304 TYR A C 1
ATOM 2400 O O . TYR A 1 304 ? 9.681 4.294 4.829 1.00 84.31 304 TYR A O 1
ATOM 2408 N N . GLN A 1 305 ? 8.247 2.617 5.277 1.00 87.31 305 GLN A N 1
ATOM 2409 C CA . GLN A 1 305 ? 7.086 3.258 4.702 1.00 87.31 305 GLN A CA 1
ATOM 2410 C C . GLN A 1 305 ? 6.049 3.504 5.800 1.00 87.31 305 GLN A C 1
ATOM 2412 O O . GLN A 1 305 ? 5.739 2.581 6.558 1.00 87.31 305 GLN A O 1
ATOM 2417 N N . PRO A 1 306 ? 5.513 4.723 5.921 1.00 87.06 306 PRO A N 1
ATOM 2418 C CA . PRO A 1 306 ? 4.494 5.031 6.897 1.00 87.06 306 PRO A CA 1
ATOM 2419 C C . PRO A 1 306 ? 3.117 4.510 6.477 1.00 87.06 306 PRO A C 1
ATOM 2421 O O . PRO A 1 306 ? 2.707 4.617 5.318 1.00 87.06 306 PRO A O 1
ATOM 2424 N N . ILE A 1 307 ? 2.369 4.036 7.468 1.00 90.31 307 ILE A N 1
ATOM 2425 C CA . ILE A 1 307 ? 0.909 3.942 7.429 1.00 90.31 307 ILE A CA 1
ATOM 2426 C C . ILE A 1 307 ? 0.380 4.922 8.470 1.00 90.31 307 ILE A C 1
ATOM 2428 O O . ILE A 1 307 ? 0.727 4.815 9.645 1.00 90.31 307 ILE A O 1
ATOM 2432 N N . PHE A 1 308 ? -0.439 5.876 8.045 1.00 89.44 308 PHE A N 1
ATOM 2433 C CA . PHE A 1 308 ? -0.908 6.975 8.884 1.00 89.44 308 PHE A CA 1
ATOM 2434 C C . PHE A 1 308 ? -2.240 6.648 9.534 1.00 89.44 308 PHE A C 1
ATOM 2436 O O . PHE A 1 308 ? -3.158 6.179 8.857 1.00 89.44 308 PHE A O 1
ATOM 2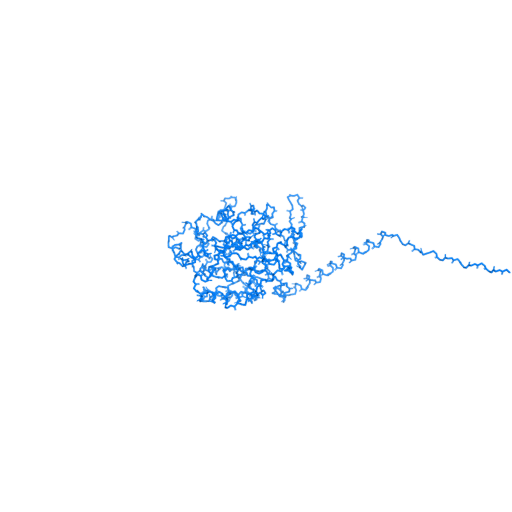443 N N . PHE A 1 309 ? -2.365 6.973 10.815 1.00 88.44 309 PHE A N 1
ATOM 2444 C CA . PHE A 1 309 ? -3.644 7.031 11.497 1.00 88.44 309 PHE A CA 1
ATOM 2445 C C . PHE A 1 309 ? -4.315 8.358 11.168 1.00 88.44 309 PHE A C 1
ATOM 2447 O O . PHE A 1 309 ? -3.929 9.416 11.658 1.00 88.44 309 PHE A O 1
ATOM 2454 N N . ALA A 1 310 ? -5.330 8.326 10.317 1.00 88.19 310 ALA A N 1
ATOM 2455 C CA . ALA A 1 310 ? -5.912 9.542 9.768 1.00 88.19 310 ALA A CA 1
ATOM 2456 C C . ALA A 1 310 ? -6.513 10.514 10.812 1.00 88.19 310 ALA A C 1
ATOM 2458 O O . ALA A 1 310 ? -6.462 11.722 10.578 1.00 88.19 310 ALA A O 1
ATOM 2459 N N . PRO A 1 311 ? -7.066 10.069 11.961 1.00 87.19 311 PRO A N 1
ATOM 2460 C CA . PRO A 1 311 ? -7.476 10.987 13.026 1.00 87.19 311 PRO A CA 1
ATOM 2461 C C . PRO A 1 311 ? -6.338 11.792 13.665 1.00 87.19 311 PRO A C 1
ATOM 2463 O O . PRO A 1 311 ? -6.630 12.822 14.265 1.00 87.19 311 PRO A O 1
ATOM 2466 N N . ALA A 1 312 ? -5.074 11.371 13.530 1.00 81.75 312 ALA A N 1
ATOM 2467 C CA . ALA A 1 312 ? -3.921 12.146 13.997 1.00 81.75 312 ALA A CA 1
ATOM 2468 C C . ALA A 1 312 ? -3.653 13.402 13.141 1.00 81.75 312 ALA A C 1
ATOM 2470 O O . ALA A 1 312 ? -2.853 14.253 13.521 1.00 81.75 312 ALA A O 1
ATOM 2471 N N . GLY A 1 313 ? -4.350 13.547 12.008 1.00 81.31 313 GLY A N 1
ATOM 2472 C CA . GLY A 1 313 ? -4.221 14.680 11.097 1.00 81.31 313 GLY A CA 1
ATOM 2473 C C . GLY A 1 313 ? -3.385 14.361 9.855 1.00 81.31 313 GLY A C 1
ATOM 2474 O O . GLY A 1 313 ? -2.878 13.248 9.695 1.00 81.31 313 GLY A O 1
ATOM 2475 N N . PRO A 1 314 ? -3.285 15.319 8.916 1.00 76.81 314 PRO A N 1
ATOM 2476 C CA . PRO A 1 314 ? -2.510 15.126 7.705 1.00 76.81 314 PRO A CA 1
ATOM 2477 C C . PRO A 1 314 ? -1.020 15.015 8.021 1.00 76.81 314 PRO A C 1
ATOM 2479 O O . PRO A 1 314 ? -0.504 15.776 8.841 1.00 76.81 314 PRO A O 1
ATOM 2482 N N . PRO A 1 315 ? -0.294 14.120 7.333 1.00 71.00 315 PRO A N 1
ATOM 2483 C CA . PRO A 1 315 ? 1.148 14.155 7.387 1.00 71.00 315 PRO A CA 1
ATOM 2484 C C . PRO A 1 315 ? 1.614 15.430 6.697 1.00 71.00 315 PRO A C 1
ATOM 2486 O O . PRO A 1 315 ? 1.050 15.905 5.709 1.00 71.00 315 PRO A O 1
ATOM 2489 N N . THR A 1 316 ? 2.693 15.964 7.212 1.00 69.50 316 THR A N 1
ATOM 2490 C CA . THR A 1 316 ? 3.152 17.308 6.876 1.00 69.50 316 THR A CA 1
ATOM 2491 C C . THR A 1 316 ? 4.048 17.337 5.647 1.00 69.50 316 THR A C 1
ATOM 2493 O O . THR A 1 316 ? 4.341 18.391 5.086 1.00 69.50 316 THR A O 1
ATOM 2496 N N . SER A 1 317 ? 4.450 16.157 5.178 1.00 74.75 317 SER A N 1
ATOM 2497 C CA . SER A 1 317 ? 5.198 15.982 3.950 1.00 74.75 317 SER A CA 1
ATOM 2498 C C . SER A 1 317 ? 4.439 15.109 2.955 1.00 74.75 317 SER A C 1
ATOM 2500 O O . SER A 1 317 ? 3.721 14.163 3.294 1.00 74.75 317 SER A O 1
ATOM 2502 N N . ALA A 1 318 ? 4.610 15.468 1.686 1.00 70.25 318 ALA A N 1
ATOM 2503 C CA . ALA A 1 318 ? 4.055 14.772 0.536 1.00 70.25 318 ALA A CA 1
ATOM 2504 C C . ALA A 1 318 ? 4.878 13.546 0.131 1.00 70.25 318 ALA A C 1
ATOM 2506 O O . ALA A 1 318 ? 4.376 12.687 -0.582 1.00 70.25 318 ALA A O 1
ATOM 2507 N N . ASN A 1 319 ? 6.142 13.467 0.558 1.00 71.38 319 ASN A N 1
ATOM 2508 C CA . ASN A 1 319 ? 7.006 12.343 0.223 1.00 71.38 319 ASN A CA 1
ATOM 2509 C C . ASN A 1 319 ? 6.503 11.083 0.954 1.00 71.38 319 ASN A C 1
ATOM 2511 O O . ASN A 1 319 ? 6.360 11.109 2.182 1.00 71.38 319 ASN A O 1
ATOM 2515 N N . PRO A 1 320 ? 6.235 9.975 0.247 1.00 62.44 320 PRO A N 1
ATOM 2516 C CA . PRO A 1 320 ? 5.702 8.779 0.880 1.00 62.44 320 PRO A CA 1
ATOM 2517 C C . PRO A 1 320 ? 6.717 8.124 1.831 1.00 62.44 320 PRO A C 1
ATOM 2519 O O . PRO A 1 320 ? 6.314 7.373 2.698 1.00 62.44 320 PRO A O 1
ATOM 2522 N N . HIS A 1 321 ? 8.004 8.475 1.759 1.00 65.00 321 HIS A N 1
ATOM 2523 C CA . HIS A 1 321 ? 9.065 8.003 2.657 1.00 65.00 321 HIS A CA 1
ATOM 2524 C C . HIS A 1 321 ? 9.362 8.952 3.830 1.00 65.00 321 HIS A C 1
ATOM 2526 O O . HIS A 1 321 ? 10.378 8.802 4.506 1.00 65.00 321 HIS A O 1
ATOM 2532 N N . SER A 1 322 ? 8.546 9.989 4.037 1.00 60.62 322 SER A N 1
ATOM 2533 C CA . SER A 1 322 ? 8.783 10.991 5.085 1.00 60.62 322 SER A CA 1
ATOM 2534 C C . SER A 1 322 ? 7.806 10.863 6.248 1.00 60.62 322 SER A C 1
ATOM 2536 O O . SER A 1 322 ? 6.646 10.498 6.058 1.00 60.62 322 SER A O 1
ATOM 2538 N N . PHE A 1 323 ? 8.288 11.183 7.450 1.00 61.81 323 PHE A N 1
ATOM 2539 C CA . PHE A 1 323 ? 7.580 10.951 8.706 1.00 61.81 323 PHE A CA 1
ATOM 2540 C C . PHE A 1 323 ? 7.433 12.265 9.487 1.00 61.81 323 PHE A C 1
ATOM 2542 O O . PHE A 1 323 ? 8.440 12.858 9.872 1.00 61.81 323 PHE A O 1
ATOM 2549 N N . GLY A 1 324 ? 6.199 12.710 9.746 1.00 56.91 324 GLY A N 1
ATOM 2550 C CA . GLY A 1 324 ? 5.911 13.931 10.520 1.00 56.91 324 GLY A CA 1
ATOM 2551 C C . GLY A 1 324 ? 6.599 15.221 10.025 1.00 56.91 324 GLY A C 1
ATOM 2552 O O . GLY A 1 324 ? 7.302 15.235 9.015 1.00 56.91 324 GLY A O 1
ATOM 2553 N N . ASP A 1 325 ? 6.393 16.329 10.752 1.00 44.88 325 ASP A N 1
ATOM 2554 C CA . ASP A 1 325 ? 6.999 17.652 10.468 1.00 44.88 325 ASP A CA 1
ATOM 2555 C C . ASP A 1 325 ? 8.526 17.653 10.544 1.00 44.88 325 ASP A C 1
ATOM 2557 O O . ASP A 1 325 ? 9.190 18.490 9.933 1.00 44.88 325 ASP A O 1
ATOM 2561 N N . ASP A 1 326 ? 9.090 16.692 11.272 1.00 49.03 326 ASP A N 1
ATOM 2562 C CA . ASP A 1 326 ? 10.426 16.830 11.833 1.00 49.03 326 ASP A CA 1
ATOM 2563 C C . ASP A 1 326 ? 11.333 15.610 11.600 1.00 49.03 326 ASP A C 1
ATOM 2565 O O . ASP A 1 326 ? 12.463 15.564 12.091 1.00 49.03 326 ASP A O 1
ATOM 2569 N N . HIS A 1 327 ? 10.894 14.588 10.860 1.00 49.41 327 HIS A N 1
ATOM 2570 C CA . HIS A 1 327 ? 11.690 13.364 10.673 1.00 49.41 327 HIS A CA 1
ATOM 2571 C C . HIS A 1 327 ? 12.048 13.127 9.212 1.00 49.41 327 HIS A C 1
ATOM 2573 O O . HIS A 1 327 ? 11.955 12.028 8.662 1.00 49.41 327 HIS A O 1
ATOM 2579 N N . ARG A 1 328 ? 12.578 14.190 8.603 1.00 42.16 328 ARG A N 1
ATOM 2580 C CA . ARG A 1 328 ? 13.567 14.025 7.545 1.00 42.16 328 ARG A CA 1
ATOM 2581 C C . ARG A 1 328 ? 14.808 13.401 8.192 1.00 42.16 328 ARG A C 1
ATOM 2583 O O . ARG A 1 328 ? 15.526 14.068 8.933 1.00 42.16 328 ARG A O 1
ATOM 2590 N N . ASN A 1 329 ? 15.048 12.134 7.864 1.00 46.12 329 ASN A N 1
ATOM 2591 C CA . ASN A 1 329 ? 16.343 11.461 7.959 1.00 46.12 329 ASN A CA 1
ATOM 2592 C C . ASN A 1 329 ? 16.688 10.962 9.377 1.00 46.12 329 ASN A C 1
ATOM 2594 O O . ASN A 1 329 ? 17.436 11.597 10.119 1.00 46.12 329 ASN A O 1
ATOM 2598 N N . CYS A 1 330 ? 16.222 9.763 9.736 1.00 48.81 330 CYS A N 1
ATOM 2599 C CA . CYS A 1 330 ? 17.059 8.934 10.603 1.00 48.81 330 CYS A CA 1
ATOM 2600 C C . CYS A 1 330 ? 18.351 8.669 9.821 1.00 48.81 330 CYS A C 1
ATOM 2602 O O . CYS A 1 330 ? 18.313 7.998 8.794 1.00 48.81 330 CYS A O 1
ATOM 2604 N N . GLU A 1 331 ? 19.476 9.242 10.252 1.00 43.91 331 GLU A N 1
ATOM 2605 C CA . GLU A 1 331 ? 20.777 8.999 9.609 1.00 43.91 331 GLU A CA 1
ATOM 2606 C C . GLU A 1 331 ? 21.261 7.568 9.881 1.00 43.91 331 GLU A C 1
ATOM 2608 O O . GLU A 1 331 ? 22.046 7.012 9.117 1.00 43.91 331 GLU A O 1
ATOM 2613 N N . GLY A 1 332 ? 20.762 6.963 10.962 1.00 50.78 332 GLY A N 1
ATOM 2614 C CA . GLY A 1 332 ? 20.936 5.555 11.279 1.00 50.78 332 GLY A CA 1
ATOM 2615 C C . GLY A 1 332 ? 19.732 5.022 12.043 1.00 50.78 332 GLY A C 1
ATOM 2616 O O . GLY A 1 332 ? 19.185 5.703 12.914 1.00 50.78 332 GLY A O 1
ATOM 2617 N N . ILE A 1 333 ? 19.327 3.802 11.707 1.00 57.16 333 ILE A N 1
ATOM 2618 C CA . ILE A 1 333 ? 18.280 3.060 12.403 1.00 57.16 333 ILE A CA 1
ATOM 2619 C C . ILE A 1 333 ? 18.936 1.834 13.031 1.00 57.16 333 ILE A C 1
ATOM 2621 O O . ILE A 1 333 ? 19.476 0.982 12.326 1.00 57.16 333 ILE A O 1
ATOM 2625 N N . PHE A 1 334 ? 18.906 1.756 14.358 1.00 62.22 334 PHE A N 1
ATOM 2626 C CA . PHE A 1 334 ? 19.387 0.605 15.113 1.00 62.22 334 PHE A CA 1
ATOM 2627 C C . PHE A 1 334 ? 18.215 -0.147 15.714 1.00 62.22 334 PHE A C 1
ATOM 2629 O O . PHE A 1 334 ? 17.222 0.438 16.136 1.00 62.22 334 PHE A O 1
ATOM 2636 N N . TRP A 1 335 ? 18.372 -1.458 15.796 1.00 54.69 335 TRP A N 1
ATOM 2637 C CA . TRP A 1 335 ? 17.357 -2.346 16.324 1.00 54.69 335 TRP A CA 1
ATOM 2638 C C . TRP A 1 335 ? 17.823 -2.934 17.646 1.00 54.69 335 TRP A C 1
ATOM 2640 O O . TRP A 1 335 ? 18.895 -3.531 17.724 1.00 54.69 335 TRP A O 1
ATOM 2650 N N . LEU A 1 336 ? 16.998 -2.782 18.677 1.00 63.59 336 LEU A N 1
ATOM 2651 C CA . LEU A 1 336 ? 17.183 -3.379 19.996 1.00 63.59 336 LEU A CA 1
ATOM 2652 C C . LEU A 1 336 ? 15.913 -4.163 20.349 1.00 63.59 336 LEU A C 1
ATOM 2654 O O . LEU A 1 336 ? 15.099 -3.737 21.170 1.00 63.59 336 LEU A O 1
ATOM 2658 N N . GLY A 1 337 ? 15.703 -5.291 19.664 1.00 65.06 337 GLY A N 1
ATOM 2659 C CA . GLY A 1 337 ? 14.444 -6.037 19.744 1.00 65.06 337 GLY A CA 1
ATOM 2660 C C . GLY A 1 337 ? 13.269 -5.183 19.238 1.00 65.06 337 GLY A C 1
ATOM 2661 O O . GLY A 1 337 ? 13.373 -4.626 18.148 1.00 65.06 337 GLY A O 1
ATOM 2662 N N . PRO A 1 338 ? 12.176 -5.004 20.004 1.00 55.91 338 PRO A N 1
ATOM 2663 C CA . PRO A 1 338 ? 11.024 -4.203 19.572 1.00 55.91 338 PRO A CA 1
ATOM 2664 C C . PRO A 1 338 ? 11.297 -2.688 19.554 1.00 55.91 338 PRO A C 1
ATOM 2666 O O . PRO A 1 338 ? 10.408 -1.904 19.231 1.00 55.91 338 PRO A O 1
ATOM 2669 N N . ILE A 1 339 ? 12.495 -2.246 19.946 1.00 58.97 339 ILE A N 1
ATOM 2670 C CA . ILE A 1 339 ? 12.858 -0.831 19.988 1.00 58.97 339 ILE A CA 1
ATOM 2671 C C . ILE A 1 339 ? 13.659 -0.488 18.734 1.00 58.97 339 ILE A C 1
ATOM 2673 O O . ILE A 1 339 ? 14.760 -0.998 18.519 1.00 58.97 339 ILE A O 1
ATOM 2677 N N . LEU A 1 340 ? 13.111 0.422 17.940 1.00 65.44 340 LEU A N 1
ATOM 2678 C CA . LEU A 1 340 ? 13.796 1.106 16.860 1.00 65.44 340 LEU A CA 1
ATOM 2679 C C . LEU A 1 340 ? 14.439 2.375 17.418 1.00 65.44 340 LEU A C 1
ATOM 2681 O O . LEU A 1 340 ? 13.762 3.293 17.871 1.00 65.44 340 LEU A O 1
ATOM 2685 N N . VAL A 1 341 ? 15.762 2.437 17.395 1.00 65.94 341 VAL A N 1
ATOM 2686 C CA . VAL A 1 341 ? 16.518 3.631 17.766 1.00 65.94 341 VAL A CA 1
ATOM 2687 C C . VAL A 1 341 ? 16.853 4.389 16.494 1.00 65.94 341 VAL A C 1
ATOM 2689 O O . VAL A 1 341 ? 17.615 3.909 15.658 1.00 65.94 341 VAL A O 1
ATOM 2692 N N . CYS A 1 342 ? 16.294 5.579 16.352 1.00 65.31 342 CYS A N 1
ATOM 2693 C CA . CYS A 1 342 ? 16.615 6.500 15.278 1.00 65.31 342 CYS A CA 1
ATOM 2694 C C . CYS A 1 342 ? 17.665 7.498 15.776 1.00 65.31 342 CYS A C 1
ATOM 2696 O O . CYS A 1 342 ? 17.495 8.153 16.805 1.00 65.31 342 CYS A O 1
ATOM 2698 N N . VAL A 1 343 ? 18.778 7.599 15.056 1.00 64.25 343 VAL A N 1
ATOM 2699 C CA . VAL A 1 343 ? 19.841 8.566 15.342 1.00 64.25 343 VAL A CA 1
ATOM 2700 C C . VAL A 1 343 ? 19.707 9.726 14.372 1.00 64.25 343 VAL A C 1
ATOM 2702 O O . VAL A 1 343 ? 19.804 9.538 13.159 1.00 64.25 343 VAL A O 1
ATOM 2705 N N . LYS A 1 344 ? 19.488 10.929 14.904 1.00 60.53 344 LYS A N 1
ATOM 2706 C CA . LYS A 1 344 ? 19.378 12.169 14.128 1.00 60.53 344 LYS A CA 1
ATOM 2707 C C . LYS A 1 344 ? 20.534 13.092 14.489 1.00 60.53 344 LYS A C 1
ATOM 2709 O O . LYS A 1 344 ? 20.662 13.457 15.655 1.00 60.53 344 LYS A O 1
ATOM 2714 N N . ARG A 1 345 ? 21.343 13.556 13.532 1.00 54.19 345 ARG A N 1
ATOM 2715 C CA . ARG A 1 345 ? 22.155 14.762 13.769 1.00 54.19 345 ARG A CA 1
ATOM 2716 C C . ARG A 1 345 ? 21.232 15.972 13.831 1.00 54.19 345 ARG A C 1
ATOM 2718 O O . ARG A 1 345 ? 20.572 16.321 12.857 1.00 54.19 345 ARG A O 1
ATOM 2725 N N . GLY A 1 346 ? 21.175 16.623 14.988 1.00 55.97 346 GLY A N 1
ATOM 2726 C CA . GLY A 1 346 ? 20.557 17.937 15.097 1.00 55.97 346 GLY A CA 1
ATOM 2727 C C . GLY A 1 346 ? 21.345 18.983 14.303 1.00 55.97 346 GLY A C 1
ATOM 2728 O O . GLY A 1 346 ? 22.554 18.845 14.109 1.00 55.97 346 GLY A O 1
ATOM 2729 N N . LEU A 1 347 ? 20.670 20.070 13.911 1.00 54.59 347 LEU A N 1
ATOM 2730 C CA . LEU A 1 347 ? 21.264 21.224 13.213 1.00 54.59 347 LEU A CA 1
ATOM 2731 C C . LEU A 1 347 ? 22.494 21.812 13.945 1.00 54.59 347 LEU A C 1
ATOM 2733 O O . LEU A 1 347 ? 23.371 22.380 13.307 1.00 54.59 347 LEU A O 1
ATOM 2737 N N . ASN A 1 348 ? 22.603 21.600 15.263 1.00 57.44 348 ASN A N 1
ATOM 2738 C CA . ASN A 1 348 ? 23.713 22.051 16.112 1.00 57.44 348 ASN A CA 1
ATOM 2739 C C . ASN A 1 348 ? 24.682 20.916 16.512 1.00 57.44 348 ASN A C 1
ATOM 2741 O O . ASN A 1 348 ? 25.069 20.837 17.676 1.00 57.44 348 ASN A O 1
ATOM 2745 N N . THR A 1 349 ? 25.008 19.997 15.593 1.00 53.34 349 THR A N 1
ATOM 2746 C CA . THR A 1 349 ? 25.975 18.873 15.736 1.00 53.34 349 THR A CA 1
ATOM 2747 C C . THR A 1 349 ? 25.740 17.856 16.866 1.00 53.34 349 THR A C 1
ATOM 2749 O O . THR A 1 349 ? 26.411 16.822 16.902 1.00 53.34 349 THR A O 1
ATOM 2752 N N . ARG A 1 350 ? 24.763 18.057 17.758 1.00 55.94 350 ARG A N 1
ATOM 2753 C CA . ARG A 1 350 ? 24.362 17.055 18.756 1.00 55.94 350 ARG A CA 1
ATOM 2754 C C . ARG A 1 350 ? 23.483 15.992 18.110 1.00 55.94 350 ARG A C 1
ATOM 2756 O O . ARG A 1 350 ? 22.441 16.306 17.540 1.00 55.94 350 ARG A O 1
ATOM 2763 N N . SER A 1 351 ? 23.905 14.736 18.221 1.00 56.44 351 SER A N 1
ATOM 2764 C CA . SER A 1 351 ? 23.075 13.602 17.818 1.00 56.44 351 SER A CA 1
ATOM 2765 C C . SER A 1 351 ? 21.960 13.417 18.848 1.00 56.44 351 SER A C 1
ATOM 2767 O O . SER A 1 351 ? 22.242 13.251 20.033 1.00 56.44 351 SER A O 1
ATOM 2769 N N . ILE A 1 352 ? 20.707 13.485 18.411 1.00 64.69 352 ILE A N 1
ATOM 2770 C CA . ILE A 1 352 ? 19.529 13.156 19.208 1.00 64.69 352 ILE A CA 1
ATOM 2771 C C . ILE A 1 352 ? 19.194 11.697 18.908 1.00 64.69 352 ILE A C 1
ATOM 2773 O O . ILE A 1 352 ? 18.993 11.324 17.752 1.00 64.69 352 ILE A O 1
ATOM 2777 N N . LEU A 1 353 ? 19.171 10.873 19.952 1.00 63.72 353 LEU A N 1
ATOM 2778 C CA . LEU A 1 353 ? 18.662 9.508 19.883 1.00 63.72 353 LEU A CA 1
ATOM 2779 C C . LEU A 1 353 ? 17.168 9.556 20.183 1.00 63.72 353 LEU A C 1
ATOM 2781 O O . LEU A 1 353 ? 16.780 9.907 21.298 1.00 63.72 353 LEU A O 1
ATOM 2785 N N . THR A 1 354 ? 16.336 9.213 19.206 1.00 61.72 354 THR A N 1
ATOM 2786 C CA . THR A 1 354 ? 14.910 8.988 19.433 1.00 61.72 354 THR A CA 1
ATOM 2787 C C . THR A 1 354 ? 14.640 7.493 19.486 1.00 61.72 354 THR A C 1
ATOM 2789 O O . THR A 1 354 ? 15.074 6.721 18.631 1.00 61.72 354 THR A O 1
ATOM 2792 N N . PHE A 1 355 ? 13.944 7.069 20.535 1.00 60.94 355 PHE A N 1
ATOM 2793 C CA . PHE A 1 355 ? 13.542 5.684 20.724 1.00 60.94 355 PHE A CA 1
ATOM 2794 C C . PHE A 1 355 ? 12.092 5.550 20.282 1.00 60.94 355 PHE A C 1
ATOM 2796 O O . PHE A 1 355 ? 11.203 6.192 20.837 1.00 60.94 355 PHE A O 1
ATOM 2803 N N . HIS A 1 356 ? 11.866 4.713 19.284 1.00 63.09 356 HIS A N 1
ATOM 2804 C CA . HI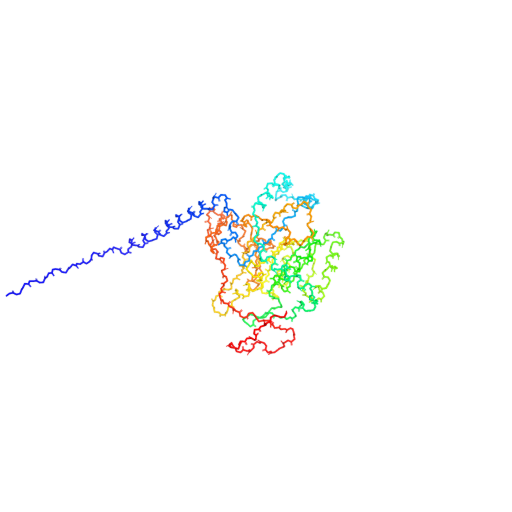S A 1 356 ? 10.553 4.352 18.790 1.00 63.09 356 HIS A CA 1
ATOM 2805 C C . HIS A 1 356 ? 10.292 2.907 19.198 1.00 63.09 356 HIS A C 1
ATOM 2807 O O . HIS A 1 356 ? 11.100 2.020 18.937 1.00 63.09 356 HIS A O 1
ATOM 2813 N N . VAL A 1 357 ? 9.170 2.652 19.860 1.00 56.69 357 VAL A N 1
ATOM 2814 C CA . VAL A 1 357 ? 8.730 1.278 20.097 1.00 56.69 357 VAL A CA 1
ATOM 2815 C C . VAL A 1 357 ? 7.952 0.851 18.864 1.00 56.69 357 VAL A C 1
ATOM 2817 O O . VAL A 1 357 ? 6.933 1.455 18.534 1.00 56.69 357 VAL A O 1
ATOM 2820 N N . ILE A 1 358 ? 8.434 -0.176 18.173 1.00 55.59 358 ILE A N 1
ATOM 2821 C CA . ILE A 1 358 ? 7.658 -0.829 17.127 1.00 55.59 358 ILE A CA 1
ATOM 2822 C C . ILE A 1 358 ? 6.589 -1.635 17.847 1.00 55.59 358 ILE A C 1
ATOM 2824 O O . ILE A 1 358 ? 6.892 -2.529 18.639 1.00 55.59 358 ILE A O 1
ATOM 2828 N N . GLY A 1 359 ? 5.334 -1.240 17.635 1.00 48.53 359 GLY A N 1
ATOM 2829 C CA . GLY A 1 359 ? 4.191 -1.854 18.291 1.00 48.53 359 GLY A CA 1
ATOM 2830 C C . GLY A 1 359 ? 4.189 -3.363 18.069 1.00 48.53 359 GLY A C 1
ATOM 2831 O O . GLY A 1 359 ? 4.104 -3.833 16.938 1.00 48.53 359 GLY A O 1
ATOM 2832 N N . TRP A 1 360 ? 4.273 -4.119 19.161 1.00 52.03 360 TRP A N 1
ATOM 2833 C CA . TRP A 1 360 ? 3.898 -5.528 19.164 1.00 52.03 360 TRP A CA 1
ATOM 2834 C C . TRP A 1 360 ? 2.366 -5.588 19.101 1.00 52.03 360 TRP A C 1
ATOM 2836 O O . TRP A 1 360 ? 1.744 -4.774 19.793 1.00 52.03 360 TRP A O 1
ATOM 2846 N N . PRO A 1 361 ? 1.737 -6.511 18.343 1.00 49.03 361 PRO A N 1
ATOM 2847 C CA . PRO A 1 361 ? 0.298 -6.730 18.437 1.00 49.03 361 PRO A CA 1
ATOM 2848 C C . PRO A 1 361 ? -0.128 -6.846 19.903 1.00 49.03 361 PRO A C 1
ATOM 2850 O O . PRO A 1 361 ? 0.253 -7.774 20.624 1.00 49.03 361 PRO A O 1
ATOM 2853 N N . GLY A 1 362 ? -0.888 -5.855 20.363 1.00 44.88 362 GLY A N 1
ATOM 2854 C CA . GLY A 1 362 ? -1.538 -5.915 21.658 1.00 44.88 362 GLY A CA 1
ATOM 2855 C C . GLY A 1 362 ? -2.651 -6.955 21.597 1.00 44.88 362 GLY A C 1
ATOM 2856 O O . GLY A 1 362 ? -3.362 -7.058 20.605 1.00 44.88 362 GLY A O 1
ATOM 2857 N N . ARG A 1 363 ? -2.873 -7.701 22.683 1.00 44.69 363 ARG A N 1
ATOM 2858 C CA . ARG A 1 363 ? -4.041 -8.598 22.825 1.00 44.69 363 ARG A CA 1
ATOM 2859 C C . ARG A 1 363 ? -5.380 -7.845 22.966 1.00 44.69 363 ARG A C 1
ATOM 2861 O O . ARG A 1 363 ? -6.357 -8.413 23.445 1.00 44.69 363 ARG A O 1
ATOM 2868 N N . GLY A 1 364 ? -5.427 -6.567 22.600 1.00 45.03 364 GLY A N 1
ATOM 2869 C CA . GLY A 1 364 ? -6.619 -5.737 22.678 1.00 45.03 364 GLY A CA 1
ATOM 2870 C C . GLY A 1 364 ? -7.370 -5.776 21.358 1.00 45.03 364 GLY A C 1
ATOM 2871 O O . GLY A 1 364 ? -7.084 -4.988 20.468 1.00 45.03 364 GLY A O 1
ATOM 2872 N N . LEU A 1 365 ? -8.352 -6.666 21.228 1.00 47.53 365 LEU A N 1
ATOM 2873 C CA . LEU A 1 365 ? -9.359 -6.529 20.178 1.00 47.53 365 LEU A CA 1
ATOM 2874 C C . LEU A 1 365 ? -10.308 -5.395 20.577 1.00 47.53 365 LEU A C 1
ATOM 2876 O O . LEU A 1 365 ? -11.371 -5.622 21.154 1.00 47.53 365 LEU A O 1
ATOM 2880 N N . SER A 1 366 ? -9.926 -4.159 20.274 1.00 55.28 366 SER A N 1
ATOM 2881 C CA . SER A 1 366 ? -10.918 -3.102 20.098 1.00 55.28 366 SER A CA 1
ATOM 2882 C C . SER A 1 366 ? -11.859 -3.555 18.983 1.00 55.28 366 SER A C 1
ATOM 2884 O O . SER A 1 366 ? -11.406 -3.883 17.886 1.00 55.28 366 SER A O 1
ATOM 2886 N N . ARG A 1 367 ? -13.167 -3.629 19.253 1.00 68.19 367 ARG A N 1
ATOM 2887 C CA . ARG A 1 367 ? -14.155 -4.077 18.260 1.00 68.19 367 ARG A CA 1
ATOM 2888 C C . ARG A 1 367 ? -14.320 -3.007 17.177 1.00 68.19 367 ARG A C 1
ATOM 2890 O O . ARG A 1 367 ? -15.214 -2.166 17.266 1.00 68.19 367 ARG A O 1
ATOM 2897 N N . VAL A 1 368 ? -13.472 -3.037 16.146 1.00 80.44 368 VAL A N 1
ATOM 2898 C CA . VAL A 1 368 ? -13.786 -2.388 14.868 1.00 80.44 368 VAL A CA 1
ATOM 2899 C C . VAL A 1 368 ? -15.096 -2.997 14.390 1.00 80.44 368 VAL A C 1
ATOM 2901 O O . VAL A 1 368 ? -15.181 -4.198 14.147 1.00 80.44 368 VAL A O 1
ATOM 2904 N N . THR A 1 369 ? -16.139 -2.179 14.319 1.00 86.38 369 THR A N 1
ATOM 2905 C CA . THR A 1 369 ? -17.469 -2.647 13.930 1.00 86.38 369 THR A CA 1
ATOM 2906 C C . THR A 1 369 ? -17.753 -2.179 12.516 1.00 86.38 369 THR A C 1
ATOM 2908 O O . THR A 1 369 ? -17.703 -0.982 12.242 1.00 86.38 369 THR A O 1
ATOM 2911 N N . PHE A 1 370 ? -18.054 -3.107 11.613 1.00 88.38 370 PHE A N 1
ATOM 2912 C CA . PHE A 1 370 ? -18.541 -2.761 10.283 1.00 88.38 370 PHE A CA 1
ATOM 2913 C C . PHE A 1 370 ? -20.053 -2.516 10.337 1.00 88.38 370 PHE A C 1
ATOM 2915 O O . PHE A 1 370 ? -20.814 -3.369 10.790 1.00 88.38 370 PHE A O 1
ATOM 2922 N N . ALA A 1 371 ? -20.482 -1.346 9.879 1.00 89.31 371 ALA A N 1
ATOM 2923 C CA . ALA A 1 371 ? -21.873 -0.945 9.742 1.00 89.31 371 ALA A CA 1
ATOM 2924 C C . ALA A 1 371 ? -22.243 -0.940 8.248 1.00 89.31 371 ALA A C 1
ATOM 2926 O O . ALA A 1 371 ? -21.817 -0.032 7.528 1.00 89.31 371 ALA A O 1
ATOM 2927 N N . PRO A 1 372 ? -23.018 -1.925 7.756 1.00 88.88 372 PRO A N 1
ATOM 2928 C CA . PRO A 1 372 ? -23.418 -1.982 6.353 1.00 88.88 372 PRO A CA 1
ATOM 2929 C C . PRO A 1 372 ? -24.185 -0.733 5.906 1.00 88.88 372 PRO A C 1
ATOM 2931 O O . PRO A 1 372 ? -24.930 -0.120 6.680 1.00 88.88 372 PRO A O 1
ATOM 2934 N N . ALA A 1 373 ? -24.038 -0.373 4.632 1.00 86.62 373 ALA A N 1
ATOM 2935 C CA . ALA A 1 373 ? -24.763 0.739 4.035 1.00 86.62 373 ALA A CA 1
ATOM 2936 C C . ALA A 1 373 ? -26.281 0.535 4.180 1.00 86.62 373 ALA A C 1
ATOM 2938 O O . ALA A 1 373 ? -26.803 -0.552 3.948 1.00 86.62 373 ALA A O 1
ATOM 2939 N N . GLY A 1 374 ? -26.996 1.593 4.570 1.00 82.69 374 GLY A N 1
ATOM 2940 C CA . GLY A 1 374 ? -28.443 1.541 4.812 1.00 82.69 374 GLY A CA 1
ATOM 2941 C C . GLY A 1 374 ? -28.847 1.209 6.253 1.00 82.69 374 GLY A C 1
ATOM 2942 O O . GLY A 1 374 ? -30.021 1.359 6.588 1.00 82.69 374 GLY A O 1
ATOM 2943 N N . CYS A 1 375 ? -27.907 0.858 7.139 1.00 79.19 375 CYS A N 1
ATOM 2944 C CA . CYS A 1 375 ? -28.196 0.709 8.565 1.00 79.19 375 CYS A CA 1
ATOM 2945 C C . CYS A 1 375 ? -28.336 2.095 9.228 1.00 79.19 375 CYS A C 1
ATOM 2947 O O . CYS A 1 375 ? -27.355 2.697 9.657 1.00 79.19 375 CYS A O 1
ATOM 2949 N N . ARG A 1 376 ? -29.557 2.652 9.242 1.00 58.25 376 ARG A N 1
ATOM 2950 C CA . ARG A 1 376 ? -29.807 4.055 9.631 1.00 58.25 376 ARG A CA 1
ATOM 2951 C C . ARG A 1 376 ? -29.865 4.330 11.139 1.00 58.25 376 ARG A C 1
ATOM 2953 O O . ARG A 1 376 ? -29.772 5.498 11.496 1.00 58.25 376 ARG A O 1
ATOM 2960 N N . THR A 1 377 ? -30.015 3.336 12.022 1.00 54.75 377 THR A N 1
ATOM 2961 C CA . THR A 1 377 ? -30.424 3.655 13.412 1.00 54.75 377 THR A CA 1
ATOM 2962 C C . THR A 1 377 ? -30.034 2.684 14.538 1.00 54.75 377 THR A C 1
ATOM 2964 O O . THR A 1 377 ? -30.281 3.030 15.687 1.00 54.75 377 THR A O 1
ATOM 2967 N N . ALA A 1 378 ? -29.418 1.516 14.302 1.00 50.47 378 ALA A N 1
ATOM 2968 C CA . ALA A 1 378 ? -29.320 0.488 15.363 1.00 50.47 378 ALA A CA 1
ATOM 2969 C C . ALA A 1 378 ? -27.910 -0.009 15.748 1.00 50.47 378 ALA A C 1
ATOM 2971 O O . ALA A 1 378 ? -27.765 -0.652 16.786 1.00 50.47 378 ALA A O 1
ATOM 2972 N N . CYS A 1 379 ? -26.851 0.274 14.983 1.00 52.84 379 CYS A N 1
ATOM 2973 C CA . CYS A 1 379 ? -25.528 -0.292 15.296 1.00 52.84 379 CYS A CA 1
ATOM 2974 C C . CYS A 1 379 ? -24.752 0.454 16.398 1.00 52.84 379 CYS A C 1
ATOM 2976 O O . CYS A 1 379 ? -23.769 -0.083 16.899 1.00 52.84 379 CYS A O 1
ATOM 2978 N N . SER A 1 380 ? -25.173 1.657 16.804 1.00 47.44 380 SER A N 1
ATOM 2979 C CA . SER A 1 380 ? -24.431 2.493 17.763 1.00 47.44 380 SER A CA 1
ATOM 2980 C C . SER A 1 380 ? -24.909 2.397 19.218 1.00 47.44 380 SER A C 1
ATOM 2982 O O . SER A 1 380 ? -24.400 3.138 20.054 1.00 47.44 380 SER A O 1
ATOM 2984 N N . GLN A 1 381 ? -25.881 1.531 19.543 1.00 45.75 381 GLN A N 1
ATOM 2985 C CA . GLN A 1 381 ? -26.463 1.459 20.896 1.00 45.75 381 GLN A CA 1
ATOM 2986 C C . GLN A 1 381 ? -26.590 0.046 21.488 1.00 45.75 381 GLN A C 1
ATOM 2988 O O . GLN A 1 381 ? -27.302 -0.131 22.475 1.00 45.75 381 GLN A O 1
ATOM 2993 N N . ARG A 1 382 ? -25.896 -0.973 20.958 1.00 48.94 382 ARG A N 1
ATOM 2994 C CA . ARG A 1 382 ? -25.802 -2.232 21.715 1.00 48.94 382 ARG A CA 1
ATOM 2995 C C . ARG A 1 382 ? -24.879 -2.033 22.923 1.00 48.94 382 ARG A C 1
ATOM 2997 O O . ARG A 1 382 ? -23.749 -1.580 22.726 1.00 48.94 382 ARG A O 1
ATOM 3004 N N . PRO A 1 383 ? -25.334 -2.332 24.154 1.00 42.66 383 PRO A N 1
ATOM 3005 C CA . PRO A 1 383 ? -24.505 -2.189 25.340 1.00 42.66 383 PRO A CA 1
ATOM 3006 C C . PRO A 1 383 ? -23.252 -3.075 25.221 1.00 42.66 383 PRO A C 1
ATOM 3008 O O . PRO A 1 383 ? -23.321 -4.172 24.657 1.00 42.66 383 PRO A O 1
ATOM 3011 N N . PRO A 1 384 ? -22.094 -2.613 25.722 1.00 39.31 384 PRO A N 1
ATOM 3012 C CA . PRO A 1 384 ? -20.867 -3.399 25.709 1.00 39.31 384 PRO A CA 1
ATOM 3013 C C . PRO A 1 384 ? -21.086 -4.687 26.517 1.00 39.31 384 PRO A C 1
ATOM 3015 O O . PRO A 1 384 ? -21.266 -4.629 27.730 1.00 39.31 384 PRO A O 1
ATOM 3018 N N . GLY A 1 385 ? -21.118 -5.843 25.844 1.00 42.94 385 GLY A N 1
ATOM 3019 C CA . GLY A 1 385 ? -21.310 -7.145 26.499 1.00 42.94 385 GLY A CA 1
ATOM 3020 C C . GLY A 1 385 ? -22.006 -8.223 25.664 1.00 42.94 385 GLY A C 1
ATOM 3021 O O . GLY A 1 385 ? -21.856 -9.397 25.976 1.00 42.94 385 GLY A O 1
ATOM 3022 N N . GLU A 1 386 ? -22.715 -7.873 24.586 1.00 41.22 386 GLU A N 1
ATOM 3023 C CA . GLU A 1 386 ? -23.230 -8.889 23.656 1.00 41.22 386 GLU A CA 1
ATOM 3024 C C . GLU A 1 386 ? -22.143 -9.284 22.652 1.00 41.22 386 GLU A C 1
ATOM 3026 O O . GLU A 1 386 ? -21.653 -8.456 21.876 1.00 41.22 386 GLU A O 1
ATOM 3031 N N . ASP A 1 387 ? -21.729 -10.548 22.678 1.00 38.16 387 ASP A N 1
ATOM 3032 C CA . ASP A 1 387 ? -20.835 -11.112 21.675 1.00 38.16 387 ASP A CA 1
ATOM 3033 C C . ASP A 1 387 ? -21.500 -11.083 20.298 1.00 38.16 387 ASP A C 1
ATOM 3035 O O . ASP A 1 387 ? -22.643 -11.505 20.114 1.00 38.16 387 ASP A O 1
ATOM 3039 N N . LEU A 1 388 ? -20.776 -10.551 19.310 1.00 40.66 388 LEU A N 1
ATOM 3040 C CA . LEU A 1 388 ? -21.172 -10.708 17.916 1.00 40.66 388 LEU A CA 1
ATOM 3041 C C . LEU A 1 388 ? -21.151 -12.208 17.590 1.00 40.66 388 LEU A C 1
ATOM 3043 O O . LEU A 1 388 ? -20.228 -12.898 18.040 1.00 40.66 388 LEU A O 1
ATOM 3047 N N . PRO A 1 389 ? -22.103 -12.728 16.793 1.00 35.16 389 PRO A N 1
ATOM 3048 C CA . PRO A 1 389 ? -21.953 -14.066 16.246 1.00 35.16 389 PRO A CA 1
ATOM 3049 C C . PRO A 1 389 ? -20.599 -14.130 15.533 1.00 35.16 389 PRO A C 1
ATOM 3051 O O . PRO A 1 389 ? -20.298 -13.280 14.690 1.00 35.16 389 PRO A O 1
ATOM 3054 N N . ARG A 1 390 ? -19.757 -15.098 15.925 1.00 33.81 390 ARG A N 1
ATOM 3055 C CA . ARG A 1 390 ? -18.518 -15.400 15.204 1.00 33.81 390 ARG A CA 1
ATOM 3056 C C . ARG A 1 390 ? -18.890 -15.595 13.742 1.00 33.81 390 ARG A C 1
ATOM 3058 O O . ARG A 1 390 ? -19.696 -16.461 13.420 1.00 33.81 390 ARG A O 1
ATOM 3065 N N . TRP A 1 391 ? -18.321 -14.760 12.885 1.00 39.03 391 TRP A N 1
ATOM 3066 C CA . TRP A 1 391 ? -18.453 -14.910 11.448 1.00 39.03 391 TRP A CA 1
ATOM 3067 C C . TRP A 1 391 ? -17.604 -16.122 11.047 1.00 39.03 391 TRP A C 1
ATOM 3069 O O . TRP A 1 391 ? -16.380 -16.033 10.971 1.00 39.03 391 TRP A O 1
ATOM 3079 N N . GLU A 1 392 ? -18.239 -17.283 10.898 1.00 30.89 392 GLU A N 1
ATOM 3080 C CA . GLU A 1 392 ? -17.628 -18.433 10.237 1.00 30.89 392 GLU A CA 1
ATOM 3081 C C . GLU A 1 392 ? -17.592 -18.116 8.740 1.00 30.89 392 GLU A C 1
ATOM 3083 O O . GLU A 1 392 ? -18.631 -17.931 8.109 1.00 30.89 392 GLU A O 1
ATOM 3088 N N . GLY A 1 393 ? -16.385 -17.924 8.204 1.00 32.41 393 GLY A N 1
ATOM 3089 C CA . GLY A 1 393 ? -16.179 -17.581 6.800 1.00 32.41 393 GLY A CA 1
ATOM 3090 C C . GLY A 1 393 ? -16.713 -18.669 5.869 1.00 32.41 393 GLY A C 1
ATOM 3091 O O . GLY A 1 393 ? -16.367 -19.839 6.035 1.00 32.41 393 GLY A O 1
ATOM 3092 N N . GLY A 1 394 ? -17.535 -18.251 4.903 1.00 32.56 394 GLY A N 1
ATOM 3093 C CA . GLY A 1 394 ? -17.870 -19.011 3.696 1.00 32.56 394 GLY A CA 1
ATOM 3094 C C . GLY A 1 394 ? -16.879 -18.747 2.575 1.00 32.56 394 GLY A C 1
ATOM 3095 O O . GLY A 1 394 ? -16.385 -17.596 2.497 1.00 32.56 394 GLY A O 1
#

Secondary structure (DSSP, 8-state):
-PPPPPPPPPP----HHHHHHHHHHHHHHHHHHHHHHHHHHHHSTTSTTTHHHHS--S-EEEEEPPPHHHHHHHHHHH---B-TTS-B------HHHHHHHHHHHTTEE---HHHHHHHHHHHHHHHS-HHHH---EEEEETTEEESEEEEEEEEESS-TTTHHHHHHHHHHHT-SEEEEEEETTS-THHHHHHHHHTHHHHHTTSEEEEEESSHHHHHHHHHHHHGGGEEEEEE--TTEEEE-TTTS-HHHHHHHTS--SSSPPPP-EEEEEEEEEP-TT-SS--SS-HHHH--EE-SS-SEEEEEEEGGG---S-S-TT-BTTTBS--SEEEEETTEEEEEEE-TTSPEEEEEEE-----S-----EEEETT--SSTT---TTPPPPP----

pLDDT: mean 74.71, std 18.34, range [30.89, 98.44]

Nearest PDB structures (foldseek):
  1tq8-assembly2_F-2  TM=5.869E-01  e=4.125E-02  Mycobacterium tuberculosis H37Rv
  7aip-assembly1_A  TM=4.124E-01  e=1.677E-01  Homo sapiens
  8jjt-assembly2_A  TM=4.547E-01  e=3.280E-01  Variovorax paradoxus
  5bn4-assembly1_B  TM=3.925E-01  e=4.449E-01  Nanoarchaeum equitans Kin4-M
  5bn3-assembly1_B  TM=3.731E-01  e=5.678E-01  Nanoarchaeum equitans Kin4-M

Foldseek 3Di:
DDDDDDDDDDPPDDDPVVVVVVVVVVVVVVVVVVVVVVVVVCPPVVCLQVPPVPAQAQKAKEFEDDFPVRCCVPCVVPDQDQPPVRDRDPPPQPPVSLVVVLVQQLPYFDLLQLLVLLVVLLVVLVVDDLLVLAFAFWWDFPLDTARFAEEEEEEDDPLQVCLLVLLSSVSSLAGNAYEYEYAPPDDPVRLVSSCVSCVSVVVSHRYDYHYDNDQLVRLVCCQVPPLRRYQKYFYDYSRMGMAGSPNRHPSVQVLLQGDQPPPDDHDQKAWHFYWYFHCNPDPDDDPDRPSPRGGTTRSGRPATFIMGRSVSGGAPGSPRRAGHPPPPDLVDWDDDRQWTWRWDQDPVRDIDTDIDGRDDRDPDNRPGDTGHPPNDDPPSDDPPDDDDPPPPDD